Protein AF-A0A0D3IWW5-F1 (afdb_monomer_lite)

Radius of gyration: 33.42 Å; chains: 1; bounding box: 91×57×111 Å

Organism: Emiliania huxleyi (strain CCMP1516) (NCBI:txid280463)

Structure (mmCIF, N/CA/C/O backbone):
data_AF-A0A0D3IWW5-F1
#
_entry.id   AF-A0A0D3IWW5-F1
#
loop_
_atom_site.group_PDB
_atom_site.id
_atom_site.type_symbol
_atom_site.label_atom_id
_atom_site.label_alt_id
_atom_site.label_comp_id
_atom_site.label_asym_id
_atom_site.label_entity_id
_atom_site.label_seq_id
_atom_site.pdbx_PDB_ins_code
_atom_site.Cartn_x
_atom_site.Cartn_y
_atom_site.Cartn_z
_atom_site.occupancy
_atom_site.B_iso_or_equiv
_atom_site.auth_seq_id
_atom_site.auth_comp_id
_atom_site.auth_asym_id
_atom_site.auth_atom_id
_atom_site.pdbx_PDB_model_num
ATOM 1 N N . MET A 1 1 ? -60.823 -29.585 64.339 1.00 33.66 1 MET A N 1
ATOM 2 C CA . MET A 1 1 ? -60.089 -30.863 64.414 1.00 33.66 1 MET A CA 1
ATOM 3 C C . MET A 1 1 ? -59.900 -31.340 62.982 1.00 33.66 1 MET A C 1
ATOM 5 O O . MET A 1 1 ? -60.891 -31.432 62.277 1.00 33.66 1 MET A O 1
ATOM 9 N N . ILE A 1 2 ? -58.645 -31.592 62.604 1.00 35.59 2 ILE A N 1
ATOM 10 C CA . ILE A 1 2 ? -58.141 -32.169 61.342 1.00 35.59 2 ILE A CA 1
ATOM 11 C C . ILE A 1 2 ? -57.947 -31.208 60.147 1.00 35.59 2 ILE A C 1
ATOM 13 O O . ILE A 1 2 ? -58.831 -30.481 59.710 1.00 35.59 2 ILE A O 1
ATOM 17 N N . HIS A 1 3 ? -56.686 -31.239 59.722 1.00 32.78 3 HIS A N 1
ATOM 18 C CA . HIS A 1 3 ? -55.890 -30.463 58.779 1.00 32.78 3 HIS A CA 1
ATOM 19 C C . HIS A 1 3 ? -55.835 -31.144 57.385 1.00 32.78 3 HIS A C 1
ATOM 21 O O . HIS A 1 3 ? -55.994 -32.360 57.334 1.00 32.78 3 HIS A O 1
ATOM 27 N N . ILE A 1 4 ? -55.407 -30.377 56.357 1.00 34.16 4 ILE A N 1
ATOM 28 C CA . ILE A 1 4 ? -54.646 -30.808 55.142 1.00 34.16 4 ILE A CA 1
ATOM 29 C C . ILE A 1 4 ? -55.512 -31.512 54.055 1.00 34.16 4 ILE A C 1
ATOM 31 O O . ILE A 1 4 ? -56.375 -32.304 54.392 1.00 34.16 4 ILE A O 1
ATOM 35 N N . GLU A 1 5 ? -55.451 -31.263 52.736 1.00 28.97 5 GLU A N 1
ATOM 36 C CA . GLU A 1 5 ? -54.387 -30.851 51.802 1.00 28.97 5 GLU A CA 1
ATOM 37 C C . GLU A 1 5 ? -55.023 -30.259 50.521 1.00 28.97 5 GLU A C 1
ATOM 39 O O . GLU A 1 5 ? -56.011 -30.796 50.023 1.00 28.97 5 GLU A O 1
ATOM 44 N N . ALA A 1 6 ? -54.446 -29.200 49.946 1.00 34.31 6 ALA A N 1
ATOM 45 C CA . ALA A 1 6 ? -54.718 -28.787 48.568 1.00 34.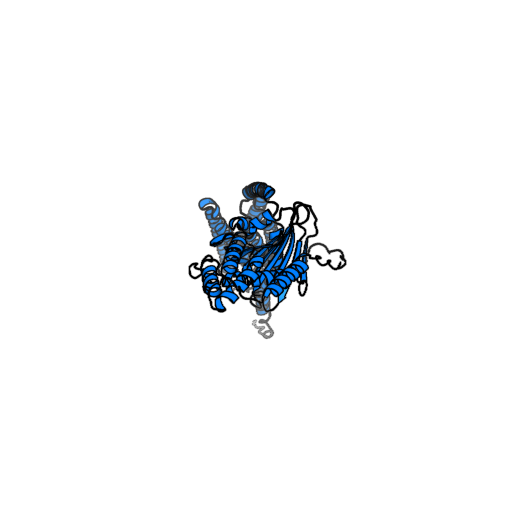31 6 ALA A CA 1
ATOM 46 C C . ALA A 1 6 ? -53.470 -29.090 47.733 1.00 34.31 6 ALA A C 1
ATOM 48 O O . ALA A 1 6 ? -52.504 -28.325 47.741 1.00 34.31 6 ALA A O 1
ATOM 49 N N . SER A 1 7 ? -53.478 -30.237 47.057 1.00 37.12 7 SER A N 1
ATOM 50 C CA . SER A 1 7 ? -52.439 -30.671 46.131 1.00 37.12 7 SER A CA 1
ATOM 51 C C . SER A 1 7 ? -52.949 -30.662 44.684 1.00 37.12 7 SER A C 1
ATOM 53 O O . SER A 1 7 ? -53.996 -31.204 44.346 1.00 37.12 7 SER A O 1
ATOM 55 N N . SER A 1 8 ? -52.130 -30.035 43.836 1.00 38.97 8 SER A N 1
ATOM 56 C CA . SER A 1 8 ? -51.833 -30.415 42.450 1.00 38.97 8 SER A CA 1
ATOM 57 C C . SER A 1 8 ? -52.959 -30.469 41.409 1.00 38.97 8 SER A C 1
ATOM 59 O O . SER A 1 8 ? -53.445 -31.551 41.109 1.00 38.97 8 SER A O 1
ATOM 61 N N . VAL A 1 9 ? -53.190 -29.356 40.698 1.00 37.31 9 VAL A N 1
ATOM 62 C CA . VAL A 1 9 ? -53.354 -29.361 39.227 1.00 37.31 9 VAL A CA 1
ATOM 63 C C . VAL A 1 9 ? -52.847 -28.027 38.664 1.00 37.31 9 VAL A C 1
ATOM 65 O O . VAL A 1 9 ? -53.630 -27.123 38.424 1.00 37.31 9 VAL A O 1
ATOM 68 N N . GLU A 1 10 ? -51.536 -27.877 38.473 1.00 34.09 10 GLU A N 1
ATOM 69 C CA . GLU A 1 10 ? -50.984 -26.908 37.507 1.00 34.09 10 GLU A CA 1
ATOM 70 C C . GLU A 1 10 ? -49.525 -27.270 37.189 1.00 34.09 10 GLU A C 1
ATOM 72 O O . GLU A 1 10 ? -48.556 -26.616 37.565 1.00 34.09 10 GLU A O 1
ATOM 77 N N . ALA A 1 11 ? -49.362 -28.401 36.507 1.00 41.16 11 ALA A N 1
ATOM 78 C CA . ALA A 1 11 ? -48.125 -28.758 35.839 1.00 41.16 11 ALA A CA 1
ATOM 79 C C . ALA A 1 11 ? -48.484 -29.309 34.462 1.00 41.16 11 ALA A C 1
ATOM 81 O O . ALA A 1 11 ? -49.081 -30.377 34.378 1.00 41.16 11 ALA A O 1
ATOM 82 N N . ALA A 1 12 ? -48.136 -28.548 33.418 1.00 40.75 12 ALA A N 1
ATOM 83 C CA . ALA A 1 12 ? -47.553 -29.031 32.158 1.00 40.75 12 ALA A CA 1
ATOM 84 C C . ALA A 1 12 ? -47.876 -28.121 30.959 1.00 40.75 12 ALA A C 1
ATOM 86 O O . ALA A 1 12 ? -48.369 -28.605 29.949 1.00 40.75 12 ALA A O 1
ATOM 87 N N . VAL A 1 13 ? -47.535 -26.825 31.000 1.00 39.12 13 VAL A N 1
ATOM 88 C CA . VAL A 1 13 ? -47.259 -26.084 29.754 1.00 39.12 13 VAL A CA 1
ATOM 89 C C . VAL A 1 13 ? -46.087 -25.111 29.952 1.00 39.12 13 VAL A C 1
ATOM 91 O O . VAL A 1 13 ? -46.199 -24.094 30.624 1.00 39.12 13 VAL A O 1
ATOM 94 N N . SER A 1 14 ? -44.968 -25.435 29.293 1.00 42.75 14 SER A N 1
ATOM 95 C CA . SER A 1 14 ? -43.956 -24.505 28.762 1.00 42.75 14 SER A CA 1
ATOM 96 C C . SER A 1 14 ? -43.063 -23.707 29.737 1.00 42.75 14 SER A C 1
ATOM 98 O O . SER A 1 14 ? -43.182 -22.489 29.864 1.00 42.75 14 SER A O 1
ATOM 100 N N . SER A 1 15 ? -42.033 -24.355 30.294 1.00 45.66 15 SER A N 1
ATOM 101 C CA . SER A 1 15 ? -40.884 -23.689 30.948 1.00 45.66 15 SER A CA 1
ATOM 102 C C . SER A 1 15 ? -39.558 -23.781 30.168 1.00 45.66 15 SER A C 1
ATOM 104 O O . SER A 1 15 ? -38.531 -23.303 30.646 1.00 45.66 15 SER A O 1
ATOM 106 N N . THR A 1 16 ? -39.550 -24.335 28.951 1.00 45.97 16 THR A N 1
ATOM 107 C CA . THR A 1 16 ? -38.326 -24.525 28.142 1.00 45.97 16 THR A CA 1
ATOM 108 C C . THR A 1 16 ? -38.075 -23.437 27.091 1.00 45.97 16 THR A C 1
ATOM 110 O O . THR A 1 16 ? -36.955 -23.308 26.602 1.00 45.97 16 THR A O 1
ATOM 113 N N . LEU A 1 17 ? -39.065 -22.595 26.784 1.00 40.97 17 LEU A N 1
ATOM 114 C CA . LEU A 1 17 ? -38.936 -21.508 25.804 1.00 40.97 17 LEU A CA 1
ATOM 115 C C . LEU A 1 17 ? -38.105 -20.275 26.246 1.00 40.97 17 LEU A C 1
ATOM 117 O O . LEU A 1 17 ? -37.421 -19.715 25.386 1.00 40.97 17 LEU A O 1
ATOM 121 N N . PRO A 1 18 ? -38.063 -19.833 27.525 1.00 49.12 18 PRO A N 1
ATOM 122 C CA . PRO A 1 18 ? -37.357 -18.591 27.861 1.00 49.12 18 PRO A CA 1
ATOM 123 C C . PRO A 1 18 ? -35.828 -18.742 27.903 1.00 49.12 18 PRO A C 1
ATOM 125 O O . PRO A 1 18 ? -35.117 -17.782 27.625 1.00 49.12 18 PRO A O 1
ATOM 128 N N . VAL A 1 19 ? -35.296 -19.936 28.186 1.00 47.03 19 VAL A N 1
ATOM 129 C CA . VAL A 1 19 ? -33.839 -20.147 28.301 1.00 47.03 19 VAL A CA 1
ATOM 130 C C . VAL A 1 19 ? -33.166 -20.140 26.927 1.00 47.03 19 VAL A C 1
ATOM 132 O O . VAL A 1 19 ? -32.135 -19.495 26.753 1.00 47.03 19 VAL A O 1
ATOM 135 N N . ALA A 1 20 ? -33.775 -20.778 25.922 1.00 42.56 20 ALA A N 1
ATOM 136 C CA . ALA A 1 20 ? -33.251 -20.772 24.556 1.00 42.56 20 ALA A CA 1
ATOM 137 C C . ALA A 1 20 ? -33.302 -19.369 23.924 1.00 42.56 20 ALA A C 1
ATOM 139 O O . ALA A 1 20 ? -32.350 -18.966 23.263 1.00 42.56 20 ALA A O 1
ATOM 140 N N . ALA A 1 21 ? -34.363 -18.594 24.180 1.00 43.84 21 ALA A N 1
ATOM 141 C CA . ALA A 1 21 ? -34.489 -17.221 23.687 1.00 43.84 21 ALA A CA 1
ATOM 142 C C . ALA A 1 21 ? -33.461 -16.264 24.320 1.00 43.84 21 ALA A C 1
ATOM 144 O O . ALA A 1 21 ? -32.921 -15.399 23.631 1.00 43.84 21 ALA A O 1
ATOM 145 N N . VAL A 1 22 ? -33.143 -16.443 25.608 1.00 46.94 22 VAL A N 1
ATOM 146 C CA . VAL A 1 22 ? -32.113 -15.654 26.302 1.00 46.94 22 VAL A CA 1
ATOM 147 C C . VAL A 1 22 ? -30.717 -16.011 25.797 1.00 46.94 22 VAL A C 1
ATOM 149 O O . VAL A 1 22 ? -29.969 -15.095 25.475 1.00 46.94 22 VAL A O 1
ATOM 152 N N . TRP A 1 23 ? -30.390 -17.299 25.631 1.00 45.03 23 TRP A N 1
ATOM 153 C CA . TRP A 1 23 ? -29.113 -17.734 25.042 1.00 45.03 23 TRP A CA 1
ATOM 154 C C . TRP A 1 23 ? -28.938 -17.262 23.598 1.00 45.03 23 TRP A C 1
ATOM 156 O O . TRP A 1 23 ? -27.849 -16.836 23.216 1.00 45.03 23 TRP A O 1
ATOM 166 N N . LEU A 1 24 ? -30.010 -17.282 22.803 1.00 41.91 24 LEU A N 1
ATOM 167 C CA . LEU A 1 24 ? -29.994 -16.753 21.445 1.00 41.91 24 LEU A CA 1
ATOM 168 C C . LEU A 1 24 ? -29.785 -15.228 21.455 1.00 41.91 24 LEU A C 1
ATOM 170 O O . LEU A 1 24 ? -29.012 -14.722 20.652 1.00 41.91 24 LEU A O 1
ATOM 174 N N . ALA A 1 25 ? -30.384 -14.493 22.397 1.00 41.44 25 ALA A N 1
ATOM 175 C CA . ALA A 1 25 ? -30.208 -13.046 22.525 1.00 41.44 25 ALA A CA 1
ATOM 176 C C . ALA A 1 25 ? -28.803 -12.638 23.014 1.00 41.44 25 ALA A C 1
ATOM 178 O O . ALA A 1 25 ? -28.244 -11.679 22.487 1.00 41.44 25 ALA A O 1
ATOM 179 N N . THR A 1 26 ? -28.188 -13.355 23.963 1.00 44.88 26 THR A N 1
ATOM 180 C CA . THR A 1 26 ? -26.808 -13.077 24.416 1.00 44.88 26 THR A CA 1
ATOM 181 C C . THR A 1 26 ? -25.742 -13.561 23.436 1.00 44.88 26 THR A C 1
ATOM 183 O O . THR A 1 26 ? -24.717 -12.895 23.305 1.00 44.88 26 THR A O 1
ATOM 186 N N . ALA A 1 27 ? -25.975 -14.655 22.704 1.00 42.31 27 ALA A N 1
ATOM 187 C CA . ALA A 1 27 ? -25.061 -15.123 21.659 1.00 42.31 27 ALA A CA 1
ATOM 188 C C . ALA A 1 27 ? -25.169 -14.299 20.363 1.00 42.31 27 ALA A C 1
ATOM 190 O O . ALA A 1 27 ? -24.163 -14.093 19.682 1.00 42.31 27 ALA A O 1
ATOM 191 N N . LEU A 1 28 ? -26.362 -13.787 20.031 1.00 36.75 28 LEU A N 1
ATOM 192 C CA . LEU A 1 28 ? -26.565 -12.913 18.874 1.00 36.75 28 LEU A CA 1
ATOM 193 C C . LEU A 1 28 ? -26.291 -11.440 19.176 1.00 36.75 28 LEU A C 1
ATOM 195 O O . LEU A 1 28 ? -26.042 -10.706 18.232 1.00 36.75 28 LEU A O 1
ATOM 199 N N . ALA A 1 29 ? -26.276 -10.975 20.430 1.00 41.12 29 ALA A N 1
ATOM 200 C CA . ALA A 1 29 ? -25.978 -9.572 20.742 1.00 41.12 29 ALA A CA 1
ATOM 201 C C . ALA A 1 29 ? -24.622 -9.084 20.176 1.00 41.12 29 ALA A C 1
ATOM 203 O O . ALA A 1 29 ? -24.607 -8.012 19.574 1.00 41.12 29 ALA A O 1
ATOM 204 N N . PRO A 1 30 ? -23.508 -9.845 20.241 1.00 41.09 30 PRO A N 1
ATOM 205 C CA . PRO A 1 30 ? -22.264 -9.483 19.559 1.00 41.09 30 PRO A CA 1
ATOM 206 C C . PRO A 1 30 ? -22.410 -9.432 18.033 1.00 41.09 30 PRO A C 1
ATOM 208 O O . PRO A 1 30 ? -21.853 -8.540 17.400 1.00 41.09 30 PRO A O 1
ATOM 211 N N . ALA A 1 31 ? -23.185 -10.347 17.439 1.00 40.72 31 ALA A N 1
ATOM 212 C CA . ALA A 1 31 ? -23.438 -10.391 15.998 1.00 40.72 31 ALA A CA 1
ATOM 213 C C . ALA A 1 31 ? -24.371 -9.259 15.532 1.00 40.72 31 ALA A C 1
ATOM 215 O O . ALA A 1 31 ? -24.145 -8.682 14.478 1.00 40.72 31 ALA A O 1
ATOM 216 N N . ILE A 1 32 ? -25.371 -8.883 16.330 1.00 43.28 32 ILE A N 1
ATOM 217 C CA . ILE A 1 32 ? -26.283 -7.758 16.093 1.00 43.28 32 ILE A CA 1
ATOM 218 C C . ILE A 1 32 ? -25.536 -6.439 16.279 1.00 43.28 32 ILE A C 1
ATOM 220 O O . ILE A 1 32 ? -25.699 -5.548 15.460 1.00 43.28 32 ILE A O 1
ATOM 224 N N . VAL A 1 33 ? -24.657 -6.318 17.277 1.00 44.56 33 VAL A N 1
ATOM 225 C CA . VAL A 1 33 ? -23.753 -5.164 17.416 1.00 44.56 33 VAL A CA 1
ATOM 226 C C . VAL A 1 33 ? -22.798 -5.091 16.223 1.00 44.56 33 VAL A C 1
ATOM 228 O O . VAL A 1 33 ? -22.621 -4.014 15.669 1.00 44.56 33 VAL A O 1
ATOM 231 N N . LEU A 1 34 ? -22.262 -6.217 15.741 1.00 41.12 34 LEU A N 1
ATOM 232 C CA . LEU A 1 34 ? -21.445 -6.264 14.526 1.00 41.12 34 LEU A CA 1
ATOM 233 C C . LEU A 1 34 ? -22.248 -5.855 13.274 1.00 41.12 34 LEU A C 1
ATOM 235 O O . LEU A 1 34 ? -21.768 -5.048 12.487 1.00 41.12 34 LEU A O 1
ATOM 239 N N . ILE A 1 35 ? -23.482 -6.344 13.110 1.00 44.03 35 ILE A N 1
ATOM 240 C CA . ILE A 1 35 ? -24.389 -6.021 11.991 1.00 44.03 35 ILE A CA 1
ATOM 241 C C . ILE A 1 35 ? -24.860 -4.563 12.056 1.00 44.03 35 ILE A C 1
ATOM 243 O O . ILE A 1 35 ? -24.947 -3.912 11.023 1.00 44.03 35 ILE A O 1
ATOM 247 N N . VAL A 1 36 ? -25.110 -4.012 13.245 1.00 43.47 36 VAL A N 1
ATOM 248 C CA . VAL A 1 36 ? -25.467 -2.600 13.451 1.00 43.47 36 VAL A CA 1
ATOM 249 C C . VAL A 1 36 ? -24.247 -1.701 13.225 1.00 43.47 36 VAL A C 1
ATOM 251 O O . VAL A 1 36 ? -24.366 -0.678 12.561 1.00 43.47 36 VAL A O 1
ATOM 254 N N . CYS A 1 37 ? -23.048 -2.094 13.659 1.00 42.41 37 CYS A N 1
ATOM 255 C CA . CYS A 1 37 ? -21.809 -1.367 13.363 1.00 42.41 37 CYS A CA 1
ATOM 256 C C . CYS A 1 37 ? -21.424 -1.422 11.872 1.00 42.41 37 CYS A C 1
ATOM 258 O O . CYS A 1 37 ? -20.918 -0.435 11.340 1.00 42.41 37 CYS A O 1
ATOM 260 N N . LEU A 1 38 ? -21.691 -2.534 11.179 1.00 41.75 38 LEU A N 1
ATOM 261 C CA . LEU A 1 38 ? -21.479 -2.675 9.732 1.00 41.75 38 LEU A CA 1
ATOM 262 C C . LEU A 1 38 ? -22.604 -2.020 8.907 1.00 41.75 38 LEU A C 1
ATOM 264 O O . LEU A 1 38 ? -22.345 -1.496 7.827 1.00 41.75 38 LEU A O 1
ATOM 268 N N . GLY A 1 39 ? -23.833 -1.992 9.426 1.00 36.19 39 GLY A N 1
ATOM 269 C CA . GLY A 1 39 ? -25.020 -1.408 8.795 1.00 36.19 39 GLY A CA 1
ATOM 270 C C . GLY A 1 39 ? -25.190 0.099 9.015 1.00 36.19 39 GLY A C 1
ATOM 271 O O . GLY A 1 39 ? -25.860 0.747 8.217 1.00 36.19 39 GLY A O 1
ATOM 272 N N . LEU A 1 40 ? -24.556 0.682 10.041 1.00 37.28 40 LEU A N 1
ATOM 273 C CA . LEU A 1 40 ? -24.495 2.136 10.272 1.00 37.28 40 LEU A CA 1
ATOM 274 C C . LEU A 1 40 ? -23.284 2.809 9.601 1.00 37.28 40 LEU A C 1
ATOM 276 O O . LEU A 1 40 ? -23.240 4.036 9.506 1.00 37.28 40 LEU A O 1
ATOM 280 N N . ALA A 1 41 ? -22.333 2.037 9.068 1.00 35.47 41 ALA A N 1
ATOM 281 C CA . ALA A 1 41 ? -21.216 2.554 8.275 1.00 35.47 41 ALA A CA 1
ATOM 282 C C . ALA A 1 41 ? -21.621 3.381 7.023 1.00 35.47 41 ALA A C 1
ATOM 284 O O . ALA A 1 41 ? -20.869 4.291 6.672 1.00 35.47 41 ALA A O 1
ATOM 285 N N . PRO A 1 42 ? -22.784 3.172 6.364 1.00 36.59 42 PRO A N 1
ATOM 286 C CA . PRO A 1 42 ? -23.244 4.046 5.283 1.00 36.59 42 PRO A CA 1
ATOM 287 C C . PRO A 1 42 ? -23.975 5.310 5.774 1.00 36.59 42 PRO A C 1
ATOM 289 O O . PRO A 1 42 ? -24.183 6.225 4.981 1.00 36.59 42 PRO A O 1
ATOM 292 N N . ALA A 1 43 ? -24.377 5.389 7.051 1.00 35.72 43 ALA A N 1
ATOM 293 C CA . ALA A 1 43 ? -25.215 6.479 7.570 1.00 35.72 43 ALA A CA 1
ATOM 294 C C . ALA A 1 43 ? -24.431 7.760 7.922 1.00 35.72 43 ALA A C 1
ATOM 296 O O . ALA A 1 43 ? -25.030 8.818 8.093 1.00 35.72 43 ALA A O 1
ATOM 297 N N . PHE A 1 44 ? -23.096 7.686 7.957 1.00 37.66 44 PHE A N 1
ATOM 298 C CA . PHE A 1 44 ? -22.190 8.826 8.154 1.00 37.66 44 PHE A CA 1
ATOM 299 C C . PHE A 1 44 ? -21.329 9.102 6.911 1.00 37.66 44 PHE A C 1
ATOM 301 O O . PHE A 1 44 ? -20.145 9.425 7.008 1.00 37.66 44 PHE A O 1
ATOM 308 N N . GLY A 1 45 ? -21.917 8.943 5.722 1.00 32.78 45 GLY A N 1
ATOM 309 C CA . GLY A 1 45 ? -21.312 9.437 4.487 1.00 32.78 45 GLY A CA 1
ATOM 310 C C . GLY A 1 45 ? -21.173 10.971 4.497 1.00 32.78 45 GLY A C 1
ATOM 311 O O . GLY A 1 45 ? -21.953 11.650 5.168 1.00 32.78 45 GLY A O 1
ATOM 312 N N . PRO A 1 46 ? -20.197 11.537 3.760 1.00 31.23 46 PRO A N 1
ATOM 313 C CA . PRO A 1 46 ? -20.053 12.987 3.608 1.00 31.23 46 PRO A CA 1
ATOM 314 C C . PRO A 1 46 ? -21.340 13.606 3.025 1.00 31.23 46 PRO A C 1
ATOM 316 O O . PRO A 1 46 ? -22.133 12.889 2.402 1.00 31.23 46 PRO A O 1
ATOM 319 N N . PRO A 1 47 ? -21.575 14.920 3.212 1.00 31.98 47 PRO A N 1
ATOM 320 C CA . PRO A 1 47 ? -22.813 15.567 2.789 1.00 31.98 47 PRO A CA 1
ATOM 321 C C . PRO A 1 47 ? -23.101 15.319 1.303 1.00 31.98 47 PRO A C 1
ATOM 323 O O . PRO A 1 47 ? -22.189 15.245 0.476 1.00 31.98 47 PRO A O 1
ATOM 326 N N . ARG A 1 48 ? -24.396 15.165 0.986 1.00 33.59 48 ARG A N 1
ATOM 327 C CA . ARG A 1 48 ? -24.948 14.940 -0.360 1.00 33.59 48 ARG A CA 1
ATOM 328 C C . ARG A 1 48 ? -24.193 15.752 -1.419 1.00 33.59 48 ARG A C 1
ATOM 330 O O . ARG A 1 48 ? -24.280 16.977 -1.438 1.00 33.59 48 ARG A O 1
ATOM 337 N N . ARG A 1 49 ? -23.524 15.048 -2.340 1.00 36.12 49 ARG A N 1
ATOM 338 C CA . ARG A 1 49 ? -23.019 15.624 -3.592 1.00 36.12 49 ARG A CA 1
ATOM 339 C C . ARG A 1 49 ? -24.174 16.262 -4.362 1.00 36.12 49 ARG A C 1
ATOM 341 O O . ARG A 1 49 ? -25.211 15.628 -4.574 1.00 36.12 49 ARG A O 1
ATOM 348 N N . SER A 1 50 ? -23.957 17.497 -4.805 1.00 32.94 50 SER A N 1
ATOM 349 C CA . SER A 1 50 ? -24.708 18.080 -5.908 1.00 32.94 50 SER A CA 1
ATOM 350 C C . SER A 1 50 ? -24.603 17.148 -7.118 1.00 32.94 50 SER A C 1
ATOM 352 O O . SER A 1 50 ? -23.592 16.472 -7.324 1.00 32.94 50 SER A O 1
ATOM 354 N N . ARG A 1 51 ? -25.679 17.064 -7.905 1.00 31.97 51 ARG A N 1
ATOM 355 C CA . ARG A 1 51 ? -25.660 16.400 -9.210 1.00 31.97 51 ARG A CA 1
ATOM 356 C C . ARG A 1 51 ? -24.639 17.129 -10.088 1.00 31.97 51 ARG A C 1
ATOM 358 O O . ARG A 1 51 ? -24.987 18.132 -10.703 1.00 31.97 51 ARG A O 1
ATOM 365 N N . SER A 1 52 ? -23.400 16.647 -10.141 1.00 34.47 52 SER A N 1
ATOM 366 C CA . SER A 1 52 ? -22.514 16.984 -11.246 1.00 34.47 52 SER A CA 1
ATOM 367 C C . SER A 1 52 ? -23.003 16.207 -12.461 1.00 34.47 52 SER A C 1
ATOM 369 O O . SER A 1 52 ? -23.214 14.991 -12.418 1.00 34.47 52 SER A O 1
ATOM 371 N N . SER A 1 53 ? -23.276 16.939 -13.536 1.00 30.39 53 SER A N 1
ATOM 372 C CA . SER A 1 53 ? -23.463 16.350 -14.849 1.00 30.39 53 SER A CA 1
ATOM 373 C C . SER A 1 53 ? -22.244 15.483 -15.151 1.00 30.39 53 SER A C 1
ATOM 375 O O . SER A 1 53 ? -21.103 15.866 -14.881 1.00 30.39 53 SER A O 1
ATOM 377 N N . VAL A 1 54 ? -22.483 14.289 -15.689 1.00 35.38 54 VAL A N 1
ATOM 378 C CA . VAL A 1 54 ? -21.433 13.468 -16.289 1.00 35.38 54 VAL A CA 1
ATOM 379 C C . VAL A 1 54 ? -20.959 14.225 -17.528 1.00 35.38 54 VAL A C 1
ATOM 381 O O . VAL A 1 54 ? -21.433 14.005 -18.638 1.00 35.38 54 VAL A O 1
ATOM 384 N N . ALA A 1 55 ? -20.072 15.195 -17.326 1.00 34.75 55 ALA A N 1
ATOM 385 C CA . ALA A 1 55 ? -19.268 15.741 -18.393 1.00 34.75 55 ALA A CA 1
ATOM 386 C C . ALA A 1 55 ? -18.353 14.600 -18.832 1.00 34.75 55 ALA A C 1
ATOM 388 O O . ALA A 1 55 ? -17.498 14.151 -18.068 1.00 34.75 55 ALA A O 1
ATOM 389 N N . SER A 1 56 ? -18.599 14.088 -20.038 1.00 38.28 56 SER A N 1
ATOM 390 C CA . SER A 1 56 ? -17.703 13.179 -20.744 1.00 38.28 56 SER A CA 1
ATOM 391 C C . SER A 1 56 ? -16.289 13.743 -20.644 1.00 38.28 56 SER A C 1
ATOM 393 O O . SER A 1 56 ? -15.982 14.753 -21.278 1.00 38.28 56 SER A O 1
ATOM 395 N N . ALA A 1 57 ? -15.453 13.146 -19.792 1.00 38.88 57 ALA A N 1
ATOM 396 C CA . ALA A 1 57 ? -14.057 13.524 -19.671 1.00 38.88 57 ALA A CA 1
ATOM 397 C C . ALA A 1 57 ? -13.443 13.369 -21.064 1.00 38.88 57 ALA A C 1
ATOM 399 O O . ALA A 1 57 ? -13.353 12.254 -21.579 1.00 38.88 57 ALA A O 1
ATOM 400 N N . LYS A 1 58 ? -13.119 14.497 -21.711 1.00 39.59 58 LYS A N 1
ATOM 401 C CA . LYS A 1 58 ? -12.448 14.488 -23.009 1.00 39.59 58 LYS A CA 1
ATOM 402 C C . LYS A 1 58 ? -11.189 13.639 -22.874 1.00 39.59 58 LYS A C 1
ATOM 404 O O . LYS A 1 58 ? -10.406 13.837 -21.942 1.00 39.59 58 LYS A O 1
ATOM 409 N N . GLN A 1 59 ? -11.057 12.677 -23.783 1.00 45.50 59 GLN A N 1
ATOM 410 C CA . GLN A 1 59 ? -9.849 11.889 -23.968 1.00 45.50 59 GLN A CA 1
ATOM 411 C C . GLN A 1 59 ? -8.638 12.832 -23.994 1.00 45.50 59 GLN A C 1
ATOM 413 O O . GLN A 1 59 ? -8.730 13.910 -24.585 1.00 45.50 59 GLN A O 1
ATOM 418 N N . PRO A 1 60 ? -7.511 12.468 -23.368 1.00 40.81 60 PRO A N 1
ATOM 419 C CA . PRO A 1 60 ? -6.264 13.131 -23.694 1.00 40.81 60 PRO A CA 1
ATOM 420 C C . PRO A 1 60 ? -5.977 12.853 -25.174 1.00 40.81 60 PRO A C 1
ATOM 422 O O . PRO A 1 60 ? -5.746 11.703 -25.546 1.00 40.81 60 PRO A O 1
ATOM 425 N N . ASP A 1 61 ? -6.032 13.894 -26.006 1.00 44.53 61 ASP A N 1
ATOM 426 C CA . ASP A 1 61 ? -5.485 13.883 -27.362 1.00 44.53 61 ASP A CA 1
ATOM 427 C C . ASP A 1 61 ? -3.992 13.557 -27.235 1.00 44.53 61 ASP A C 1
ATOM 429 O O . ASP A 1 61 ? -3.198 14.431 -26.891 1.00 44.53 61 ASP A O 1
ATOM 433 N N . SER A 1 62 ? -3.593 12.291 -27.387 1.00 51.00 62 SER A N 1
ATOM 434 C CA . SER A 1 62 ? -2.192 11.917 -27.197 1.00 51.00 62 SER A CA 1
ATOM 435 C C . SER A 1 62 ? -1.487 11.863 -28.550 1.00 51.00 62 SER A C 1
ATOM 437 O O . SER A 1 62 ? -1.641 10.937 -29.345 1.00 51.00 62 SER A O 1
ATOM 439 N N . GLU A 1 63 ? -0.671 12.883 -28.815 1.00 57.66 63 GLU A N 1
ATOM 440 C CA . GLU A 1 63 ? 0.391 12.814 -29.825 1.00 57.66 63 GLU A CA 1
ATOM 441 C C . GLU A 1 63 ? 1.274 11.570 -29.619 1.00 57.66 63 GLU A C 1
ATOM 443 O O . GLU A 1 63 ? 1.778 11.002 -30.583 1.00 57.66 63 GLU A O 1
ATOM 448 N N . VAL A 1 64 ? 1.363 11.076 -28.379 1.00 53.69 64 VAL A N 1
ATOM 449 C CA . VAL A 1 64 ? 2.043 9.834 -27.992 1.00 53.69 64 VAL A CA 1
ATOM 450 C C . VAL A 1 64 ? 1.532 8.616 -28.769 1.00 53.69 64 VAL A C 1
ATOM 452 O O . VAL A 1 64 ? 2.349 7.833 -29.239 1.00 53.69 64 VAL A O 1
ATOM 455 N N . LEU A 1 65 ? 0.217 8.457 -28.973 1.00 55.97 65 LEU A N 1
ATOM 456 C CA . LEU A 1 65 ? -0.339 7.334 -29.749 1.00 55.97 65 LEU A CA 1
ATOM 457 C C . LEU A 1 65 ? 0.121 7.379 -31.210 1.00 55.97 65 LEU A C 1
ATOM 459 O O . LEU A 1 65 ? 0.579 6.371 -31.739 1.00 55.97 65 LEU A O 1
ATOM 463 N N . LYS A 1 66 ? 0.084 8.564 -31.831 1.00 61.19 66 LYS A N 1
ATOM 464 C CA . LYS A 1 66 ? 0.546 8.764 -33.215 1.00 61.19 66 LYS A CA 1
ATOM 465 C C . LYS A 1 66 ? 2.046 8.510 -33.359 1.00 61.19 66 LYS A C 1
ATOM 467 O O . LYS A 1 66 ? 2.493 8.019 -34.391 1.00 61.19 66 LYS A O 1
ATOM 472 N N . VAL A 1 67 ? 2.827 8.838 -32.332 1.00 56.12 67 VAL A N 1
ATOM 473 C CA . VAL A 1 67 ? 4.275 8.607 -32.302 1.00 56.12 67 VAL A CA 1
ATOM 474 C C . VAL A 1 67 ? 4.603 7.133 -32.076 1.00 56.12 67 VAL A C 1
ATOM 476 O O . VAL A 1 67 ? 5.459 6.618 -32.787 1.00 56.12 67 VAL A O 1
ATOM 479 N N . VAL A 1 68 ? 3.904 6.431 -31.176 1.00 55.53 68 VAL A N 1
ATOM 480 C CA . VAL A 1 68 ? 4.059 4.976 -30.999 1.00 55.53 68 VAL A CA 1
ATOM 481 C C . VAL A 1 68 ? 3.704 4.256 -32.293 1.00 55.53 68 VAL A C 1
ATOM 483 O O . VAL A 1 68 ? 4.503 3.453 -32.760 1.00 55.53 68 VAL A O 1
ATOM 486 N N . GLU A 1 69 ? 2.574 4.599 -32.917 1.00 61.28 69 GLU A N 1
ATOM 487 C CA . GLU A 1 69 ? 2.159 4.047 -34.210 1.00 61.28 69 GLU A CA 1
ATOM 488 C C . GLU A 1 69 ? 3.198 4.328 -35.306 1.00 61.28 69 GLU A C 1
ATOM 490 O O . GLU A 1 69 ? 3.584 3.404 -36.022 1.00 61.28 69 GLU A O 1
ATOM 495 N N . SER A 1 70 ? 3.731 5.553 -35.380 1.00 58.16 70 SER A N 1
ATOM 496 C CA . SER A 1 70 ? 4.796 5.950 -36.315 1.00 58.16 70 SER A CA 1
ATOM 497 C C . SER A 1 70 ? 6.123 5.221 -36.063 1.00 58.16 70 SER A C 1
ATOM 499 O O . SER A 1 70 ? 6.753 4.752 -37.008 1.00 58.16 70 SER A O 1
ATOM 501 N N . ALA A 1 71 ? 6.532 5.043 -34.804 1.00 53.31 71 ALA A N 1
ATOM 502 C CA . ALA A 1 71 ? 7.735 4.305 -34.426 1.00 53.31 71 ALA A CA 1
ATOM 503 C C . ALA A 1 71 ? 7.588 2.806 -34.719 1.00 53.31 71 ALA A C 1
ATOM 505 O O . ALA A 1 71 ? 8.506 2.198 -35.267 1.00 53.31 71 ALA A O 1
ATOM 506 N N . THR A 1 72 ? 6.419 2.210 -34.453 1.00 55.81 72 THR A N 1
ATOM 507 C CA . THR A 1 72 ? 6.129 0.828 -34.865 1.00 55.81 72 THR A CA 1
ATOM 508 C C . THR A 1 72 ? 6.030 0.673 -36.377 1.00 55.81 72 THR A C 1
ATOM 510 O O . THR A 1 72 ? 6.486 -0.341 -36.897 1.00 55.81 72 THR A O 1
ATOM 513 N N . ALA A 1 73 ? 5.496 1.659 -37.101 1.00 55.19 73 ALA A N 1
ATOM 514 C CA . ALA A 1 73 ? 5.448 1.644 -38.559 1.00 55.19 73 ALA A CA 1
ATOM 515 C C . ALA A 1 73 ? 6.855 1.781 -39.162 1.00 55.19 73 ALA A C 1
ATOM 517 O O . ALA A 1 73 ? 7.206 1.031 -40.067 1.00 55.19 73 ALA A O 1
ATOM 518 N N . ALA A 1 74 ? 7.702 2.657 -38.618 1.00 51.47 74 ALA A N 1
ATOM 519 C CA . ALA A 1 74 ? 9.102 2.790 -39.015 1.00 51.47 74 ALA A CA 1
ATOM 520 C C . ALA A 1 74 ? 9.924 1.532 -38.676 1.00 51.47 74 ALA A C 1
ATOM 522 O O . ALA A 1 74 ? 10.731 1.086 -39.493 1.00 51.47 74 ALA A O 1
ATOM 523 N N . ALA A 1 75 ? 9.676 0.908 -37.518 1.00 50.28 75 ALA A N 1
ATOM 524 C CA . ALA A 1 75 ? 10.280 -0.368 -37.140 1.00 50.28 75 ALA A CA 1
ATOM 525 C C . ALA A 1 75 ? 9.829 -1.515 -38.065 1.00 50.28 75 ALA A C 1
ATOM 527 O O . ALA A 1 75 ? 10.663 -2.304 -38.502 1.00 50.28 75 ALA A O 1
ATOM 528 N N . ALA A 1 76 ? 8.548 -1.562 -38.445 1.00 53.78 76 ALA A N 1
ATOM 529 C CA . ALA A 1 76 ? 7.998 -2.548 -39.381 1.00 53.78 76 ALA A CA 1
ATOM 530 C C . ALA A 1 76 ? 8.459 -2.340 -40.838 1.00 53.78 76 ALA A C 1
ATOM 532 O O . ALA A 1 76 ? 8.525 -3.287 -41.621 1.00 53.78 76 ALA A O 1
ATOM 533 N N . VAL A 1 77 ? 8.822 -1.115 -41.224 1.00 50.75 77 VAL A N 1
ATOM 534 C CA . VAL A 1 77 ? 9.418 -0.836 -42.542 1.00 50.75 77 VAL A CA 1
ATOM 535 C C . VAL A 1 77 ? 10.908 -1.226 -42.576 1.00 50.75 77 VAL A C 1
ATOM 537 O O . VAL A 1 77 ? 11.434 -1.546 -43.640 1.00 50.75 77 VAL A O 1
ATOM 540 N N . ALA A 1 78 ? 11.582 -1.305 -41.421 1.00 50.47 78 ALA A N 1
ATOM 541 C CA . ALA A 1 78 ? 12.986 -1.715 -41.308 1.00 50.47 78 ALA A CA 1
ATOM 542 C C . ALA A 1 78 ? 13.209 -3.230 -41.082 1.00 50.47 78 ALA A C 1
ATOM 544 O O . ALA A 1 78 ? 14.357 -3.682 -41.084 1.00 50.47 78 ALA A O 1
ATOM 545 N N . THR A 1 79 ? 12.154 -4.038 -40.922 1.00 55.53 79 THR A N 1
ATOM 546 C CA . THR A 1 79 ? 12.272 -5.454 -40.511 1.00 55.53 79 THR A CA 1
ATOM 547 C C . THR A 1 79 ? 12.791 -6.461 -41.547 1.00 55.53 79 THR A C 1
ATOM 549 O O . THR A 1 79 ? 12.943 -7.625 -41.196 1.00 55.53 79 THR A O 1
ATOM 552 N N . ALA A 1 80 ? 13.084 -6.121 -42.804 1.00 62.09 80 ALA A N 1
ATOM 553 C CA . ALA A 1 80 ? 13.110 -7.183 -43.826 1.00 62.09 80 ALA A CA 1
ATOM 554 C C . ALA A 1 80 ? 14.480 -7.716 -44.295 1.00 62.09 80 ALA A C 1
ATOM 556 O O . ALA A 1 80 ? 14.517 -8.816 -44.839 1.00 62.09 80 ALA A O 1
ATOM 557 N N . ALA A 1 81 ? 15.603 -7.010 -44.124 1.00 82.75 81 ALA A N 1
ATOM 558 C CA . ALA A 1 81 ? 16.853 -7.421 -44.782 1.00 82.75 81 ALA A CA 1
ATOM 559 C C . ALA A 1 81 ? 18.034 -7.626 -43.812 1.00 82.75 81 ALA A C 1
ATOM 561 O O . ALA A 1 81 ? 18.460 -6.664 -43.156 1.00 82.75 81 ALA A O 1
ATOM 562 N N . PRO A 1 82 ? 18.627 -8.840 -43.768 1.00 88.88 82 PRO A N 1
ATOM 563 C CA . PRO A 1 82 ? 19.944 -9.064 -43.178 1.00 88.88 82 PRO A CA 1
ATOM 564 C C . PRO A 1 82 ? 20.981 -8.057 -43.693 1.00 88.88 82 PRO A C 1
ATOM 566 O O . PRO A 1 82 ? 20.892 -7.578 -44.827 1.00 88.88 82 PRO A O 1
ATOM 569 N N . PHE A 1 83 ? 21.979 -7.730 -42.873 1.00 92.12 83 PHE A N 1
ATOM 570 C CA . PHE A 1 83 ? 23.104 -6.915 -43.330 1.00 92.12 83 PHE A CA 1
ATOM 571 C C . PHE A 1 83 ? 23.874 -7.643 -44.429 1.00 92.12 83 PHE A C 1
ATOM 573 O O . PHE A 1 83 ? 24.210 -8.820 -44.295 1.00 92.12 83 PHE A O 1
ATOM 580 N N . GLN A 1 84 ? 24.201 -6.921 -45.499 1.00 92.50 84 GLN A N 1
ATOM 581 C CA . GLN A 1 84 ? 24.989 -7.477 -46.600 1.00 92.50 84 GLN A CA 1
ATOM 582 C C . GLN A 1 84 ? 26.493 -7.356 -46.333 1.00 92.50 84 GLN A C 1
ATOM 584 O O . GLN A 1 84 ? 27.282 -8.155 -46.837 1.00 92.50 84 GLN A O 1
ATOM 589 N N . ARG A 1 85 ? 26.908 -6.376 -45.516 1.00 93.69 85 ARG A N 1
ATOM 590 C CA . ARG A 1 85 ? 28.318 -6.089 -45.220 1.00 93.69 85 ARG A CA 1
ATOM 591 C C . ARG A 1 85 ? 28.602 -6.145 -43.724 1.00 93.69 85 ARG A C 1
ATOM 593 O O . ARG A 1 85 ? 27.822 -5.671 -42.907 1.00 93.69 85 ARG A O 1
ATOM 600 N N . ALA A 1 86 ? 29.770 -6.675 -43.363 1.00 91.94 86 ALA A N 1
ATOM 601 C CA . ALA A 1 86 ? 30.207 -6.751 -41.967 1.00 91.94 86 ALA A CA 1
ATOM 602 C C . ALA A 1 86 ? 30.468 -5.367 -41.334 1.00 91.94 86 ALA A C 1
ATOM 604 O O . ALA A 1 86 ? 30.333 -5.222 -40.124 1.00 91.94 86 ALA A O 1
ATOM 605 N N . SER A 1 87 ? 30.801 -4.345 -42.132 1.00 92.25 87 SER A N 1
ATOM 606 C CA . SER A 1 87 ? 30.964 -2.966 -41.647 1.00 92.25 87 SER A CA 1
ATOM 607 C C . SER A 1 87 ? 29.647 -2.373 -41.133 1.00 92.25 87 SER A C 1
ATOM 609 O O . SER A 1 87 ? 29.632 -1.754 -40.076 1.00 92.25 87 SER A O 1
ATOM 611 N N . GLU A 1 88 ? 28.530 -2.649 -41.815 1.00 93.25 88 GLU A N 1
ATOM 612 C CA . GLU A 1 88 ? 27.190 -2.199 -41.402 1.00 93.25 88 GLU A CA 1
ATOM 613 C C . GLU A 1 88 ? 26.774 -2.827 -40.066 1.00 93.25 88 GLU A C 1
ATOM 615 O O . GLU A 1 88 ? 26.138 -2.179 -39.232 1.00 93.25 88 GLU A O 1
ATOM 620 N N . VAL A 1 89 ? 27.179 -4.082 -39.838 1.00 94.62 89 VAL A N 1
ATOM 621 C CA . VAL A 1 89 ? 26.975 -4.778 -38.563 1.00 94.62 89 VAL A CA 1
ATOM 622 C C . VAL A 1 89 ? 27.736 -4.077 -37.440 1.00 94.62 89 VAL A C 1
ATOM 624 O O . VAL A 1 89 ? 27.165 -3.855 -36.378 1.00 94.62 89 VAL A O 1
ATOM 627 N N . ALA A 1 90 ? 29.002 -3.711 -37.665 1.00 92.25 90 ALA A N 1
ATOM 628 C CA . ALA A 1 90 ? 29.824 -3.042 -36.657 1.00 92.25 90 ALA A CA 1
ATOM 629 C C . ALA A 1 90 ? 29.283 -1.647 -36.300 1.00 92.25 90 ALA A C 1
ATOM 631 O O . ALA A 1 90 ? 29.171 -1.312 -35.123 1.00 92.25 90 ALA A O 1
ATOM 632 N N . GLU A 1 91 ? 28.886 -0.855 -37.299 1.00 92.88 91 GLU A N 1
ATOM 633 C CA . GLU A 1 91 ? 28.258 0.455 -37.085 1.00 92.88 91 GLU A CA 1
ATOM 634 C C . GLU A 1 91 ? 26.941 0.333 -36.310 1.00 92.88 91 GLU A C 1
ATOM 636 O O . GLU A 1 91 ? 26.709 1.072 -35.350 1.00 92.88 91 GLU A O 1
ATOM 641 N N . THR A 1 92 ? 26.105 -0.642 -36.683 1.00 93.56 92 THR A N 1
ATOM 642 C CA . THR A 1 92 ? 24.835 -0.912 -35.999 1.00 93.56 92 THR A CA 1
ATOM 643 C C . THR A 1 92 ? 25.061 -1.376 -34.566 1.00 93.56 92 THR A C 1
ATOM 645 O O . THR A 1 92 ? 24.375 -0.903 -33.667 1.00 93.56 92 THR A O 1
ATOM 648 N N . ALA A 1 93 ? 26.025 -2.267 -34.327 1.00 93.19 93 ALA A N 1
ATOM 649 C CA . ALA A 1 93 ? 26.357 -2.744 -32.988 1.00 93.19 93 ALA A CA 1
ATOM 650 C C . ALA A 1 93 ? 26.771 -1.585 -32.068 1.00 93.19 93 ALA A C 1
ATOM 652 O O . ALA A 1 93 ? 26.230 -1.446 -30.973 1.00 93.19 93 ALA A O 1
ATOM 653 N N . SER A 1 94 ? 27.641 -0.694 -32.551 1.00 91.94 94 SER A N 1
ATOM 654 C CA . SER A 1 94 ? 28.041 0.517 -31.823 1.00 91.94 94 SER A CA 1
ATOM 655 C C . SER A 1 94 ? 26.880 1.496 -31.609 1.00 91.94 94 SER A C 1
ATOM 657 O O . SER A 1 94 ? 26.839 2.209 -30.608 1.00 91.94 94 SER A O 1
ATOM 659 N N . ALA A 1 95 ? 25.929 1.579 -32.545 1.00 92.62 95 ALA A N 1
ATOM 660 C CA . ALA A 1 95 ? 24.720 2.384 -32.372 1.00 92.62 95 ALA A CA 1
ATOM 661 C C . ALA A 1 95 ? 23.788 1.788 -31.307 1.00 92.62 95 ALA A C 1
ATOM 663 O O . ALA A 1 95 ? 23.325 2.519 -30.437 1.00 92.62 95 ALA A O 1
ATOM 664 N N . VAL A 1 96 ? 23.563 0.471 -31.337 1.00 91.12 96 VAL A N 1
ATOM 665 C CA . VAL A 1 96 ? 22.782 -0.252 -30.324 1.00 91.12 96 VAL A CA 1
ATOM 666 C C . VAL A 1 96 ? 23.395 -0.056 -28.947 1.00 91.12 96 VAL A C 1
ATOM 668 O O . VAL A 1 96 ? 22.675 0.308 -28.027 1.00 91.12 96 VAL A O 1
ATOM 671 N N . GLN A 1 97 ? 24.710 -0.226 -28.805 1.00 90.00 97 GLN A N 1
ATOM 672 C CA . GLN A 1 97 ? 25.375 -0.053 -27.518 1.00 90.00 97 GLN A CA 1
ATOM 673 C C . GLN A 1 97 ? 25.151 1.354 -26.944 1.00 90.00 97 GLN A C 1
ATOM 675 O O . GLN A 1 97 ? 24.714 1.469 -25.804 1.00 90.00 97 GLN A O 1
ATOM 680 N N . ARG A 1 98 ? 25.339 2.408 -27.750 1.00 89.44 98 ARG A N 1
ATOM 681 C CA . ARG A 1 98 ? 25.062 3.793 -27.327 1.00 89.44 98 ARG A CA 1
ATOM 682 C C . ARG A 1 98 ? 23.601 4.008 -26.931 1.00 89.44 98 ARG A C 1
ATOM 684 O O . ARG A 1 98 ? 23.325 4.621 -25.911 1.00 89.44 98 ARG A O 1
ATOM 691 N N . LEU A 1 99 ? 22.656 3.475 -27.708 1.00 87.69 99 LEU A N 1
ATOM 692 C CA . LEU A 1 99 ? 21.229 3.592 -27.392 1.00 87.69 99 LEU A CA 1
ATOM 693 C C . LEU A 1 99 ? 20.865 2.888 -26.079 1.00 87.69 99 LEU A C 1
ATOM 695 O O . LEU A 1 99 ? 20.028 3.395 -25.341 1.00 87.69 99 LEU A O 1
ATOM 699 N N . LEU A 1 100 ? 21.477 1.739 -25.786 1.00 84.81 100 LEU A N 1
ATOM 700 C CA . LEU A 1 100 ? 21.279 1.034 -24.519 1.00 84.81 100 LEU A CA 1
ATOM 701 C C . LEU A 1 100 ? 21.934 1.777 -23.347 1.00 84.81 100 LEU A C 1
ATOM 703 O O . LEU A 1 100 ? 21.352 1.826 -22.270 1.00 84.81 100 LEU A O 1
ATOM 707 N N . GLU A 1 101 ? 23.103 2.388 -23.557 1.00 83.38 101 GLU A N 1
ATOM 708 C CA . GLU A 1 101 ? 23.764 3.251 -22.565 1.00 83.38 101 GLU A CA 1
ATOM 709 C C . GLU A 1 101 ? 22.928 4.498 -22.219 1.00 83.38 101 GLU A C 1
ATOM 711 O O . GLU A 1 101 ? 22.977 4.965 -21.078 1.00 83.38 101 GLU A O 1
ATOM 716 N N . ASP A 1 102 ? 22.125 4.978 -23.175 1.00 80.62 102 ASP A N 1
ATOM 717 C CA . ASP A 1 102 ? 21.191 6.104 -23.040 1.00 80.62 102 ASP A CA 1
ATOM 718 C C . ASP A 1 102 ? 19.758 5.685 -22.624 1.00 80.62 102 ASP A C 1
ATOM 720 O O . ASP A 1 102 ? 18.841 6.509 -22.656 1.00 80.62 102 ASP A O 1
ATOM 724 N N . ASP A 1 103 ? 19.525 4.415 -22.266 1.00 78.12 103 ASP A N 1
ATOM 725 C CA . ASP A 1 103 ? 18.211 3.861 -21.885 1.00 78.12 103 ASP A CA 1
ATOM 726 C C . ASP A 1 103 ? 17.103 3.983 -22.965 1.00 78.12 103 ASP A C 1
ATOM 728 O O . ASP A 1 103 ? 15.903 4.026 -22.665 1.00 78.12 103 ASP A O 1
ATOM 732 N N . ARG A 1 104 ? 17.488 4.002 -24.249 1.00 82.19 104 ARG A N 1
ATOM 733 C CA . ARG A 1 104 ? 16.598 4.132 -25.424 1.00 82.19 104 ARG A CA 1
ATOM 734 C C . ARG A 1 104 ? 16.269 2.781 -26.063 1.00 82.19 104 ARG A C 1
ATOM 736 O O . ARG A 1 104 ? 16.504 2.553 -27.254 1.00 82.19 104 ARG A O 1
ATOM 743 N N . TYR A 1 105 ? 15.724 1.865 -25.266 1.00 83.12 105 TYR A N 1
ATOM 744 C CA . TYR A 1 105 ? 15.524 0.466 -25.662 1.00 83.12 105 TYR A CA 1
ATOM 745 C C . TYR A 1 105 ? 14.581 0.284 -26.866 1.00 83.12 105 TYR A C 1
ATOM 747 O O . TYR A 1 105 ? 14.909 -0.492 -27.763 1.00 83.12 105 TYR A O 1
ATOM 755 N N . LEU A 1 106 ? 13.459 1.018 -26.951 1.00 83.56 106 LEU A N 1
ATOM 756 C CA . LEU A 1 106 ? 12.516 0.873 -28.077 1.00 83.56 106 LEU A CA 1
ATOM 757 C C . LEU A 1 106 ? 13.127 1.330 -29.409 1.00 83.56 106 LEU A C 1
ATOM 759 O O . LEU A 1 106 ? 12.827 0.771 -30.460 1.00 83.56 106 LEU A O 1
ATOM 763 N N . VAL A 1 107 ? 14.040 2.302 -29.369 1.00 85.75 107 VAL A N 1
ATOM 764 C CA . VAL A 1 107 ? 14.788 2.758 -30.551 1.00 85.75 107 VAL A CA 1
ATOM 765 C C . VAL A 1 107 ? 15.843 1.727 -30.967 1.00 85.75 107 VAL A C 1
ATOM 767 O O . VAL A 1 107 ? 16.117 1.562 -32.156 1.00 85.75 107 VAL A O 1
ATOM 770 N N . ALA A 1 108 ? 16.426 1.010 -30.001 1.00 87.88 108 ALA A N 1
ATOM 771 C CA . ALA A 1 108 ? 17.392 -0.056 -30.254 1.00 87.88 108 ALA A CA 1
ATOM 772 C C . ALA A 1 108 ? 16.742 -1.351 -30.782 1.00 87.88 108 ALA A C 1
ATOM 774 O O . ALA A 1 108 ? 17.406 -2.112 -31.489 1.00 87.88 108 ALA A O 1
ATOM 775 N N . GLU A 1 109 ? 15.463 -1.601 -30.478 1.00 88.88 109 GLU A N 1
ATOM 776 C CA . GLU A 1 109 ? 14.719 -2.811 -30.862 1.00 88.88 109 GLU A CA 1
ATOM 777 C C . GLU A 1 109 ? 14.873 -3.210 -32.345 1.00 88.88 109 GLU A C 1
ATOM 779 O O . GLU A 1 109 ? 15.339 -4.325 -32.600 1.00 88.88 109 GLU A O 1
ATOM 784 N N . PRO A 1 110 ? 14.543 -2.360 -33.340 1.00 89.38 110 PRO A N 1
ATOM 785 C CA . PRO A 1 110 ? 14.630 -2.756 -34.748 1.00 89.38 110 PRO A CA 1
ATOM 786 C C . PRO A 1 110 ? 16.068 -3.080 -35.182 1.00 89.38 110 PRO A C 1
ATOM 788 O O . PRO A 1 110 ? 16.292 -3.978 -35.996 1.00 89.38 110 PRO A O 1
ATOM 791 N N . LEU A 1 111 ? 17.063 -2.395 -34.609 1.00 92.12 111 LEU A N 1
ATOM 792 C CA . LEU A 1 111 ? 18.477 -2.659 -34.880 1.00 92.12 111 LEU A CA 1
ATOM 793 C C . LEU A 1 111 ? 18.912 -4.011 -34.297 1.00 92.12 111 LEU A C 1
ATOM 795 O O . LEU A 1 111 ? 19.591 -4.784 -34.973 1.00 92.12 111 LEU A O 1
ATOM 799 N N . LEU A 1 112 ? 18.469 -4.329 -33.077 1.00 91.81 112 LEU A N 1
ATOM 800 C CA . LEU A 1 112 ? 18.697 -5.624 -32.431 1.00 91.81 112 LEU A CA 1
ATOM 801 C C . LEU A 1 112 ? 18.035 -6.776 -33.193 1.00 91.81 112 LEU A C 1
ATOM 803 O O . LEU A 1 112 ? 18.675 -7.804 -33.416 1.00 91.81 112 LEU A O 1
ATOM 807 N N . GLN A 1 113 ? 16.791 -6.601 -33.645 1.00 91.56 113 GLN A N 1
ATOM 808 C CA . GLN A 1 113 ? 16.094 -7.593 -34.468 1.00 91.56 113 GLN A CA 1
ATOM 809 C C . GLN A 1 113 ? 16.840 -7.847 -35.783 1.00 91.56 113 GLN A C 1
ATOM 811 O O . GLN A 1 113 ? 17.041 -8.997 -36.177 1.00 91.56 113 GLN A O 1
ATOM 816 N N . ARG A 1 114 ? 17.338 -6.788 -36.436 1.00 92.44 114 ARG A N 1
ATOM 817 C CA . ARG A 1 114 ? 18.128 -6.912 -37.668 1.00 92.44 114 ARG A CA 1
ATOM 818 C C . ARG A 1 114 ? 19.470 -7.609 -37.435 1.00 92.44 114 ARG A C 1
ATOM 820 O O . ARG A 1 114 ? 19.888 -8.423 -38.263 1.00 92.44 114 ARG A O 1
ATOM 827 N N . LEU A 1 115 ? 20.133 -7.346 -36.306 1.00 93.50 115 LEU A N 1
ATOM 828 C CA . LEU A 1 115 ? 21.330 -8.085 -35.895 1.00 93.50 115 LEU A CA 1
ATOM 829 C C . LEU A 1 115 ? 21.011 -9.579 -35.698 1.00 93.50 115 LEU A C 1
ATOM 831 O O . LEU A 1 115 ? 21.714 -10.426 -36.257 1.00 93.50 115 LEU A O 1
ATOM 835 N N . GLN A 1 116 ? 19.926 -9.930 -35.001 1.00 93.19 116 GLN A N 1
ATOM 836 C CA . GLN A 1 116 ? 19.511 -11.330 -34.824 1.00 93.19 116 GLN A CA 1
ATOM 837 C C . GLN A 1 116 ? 19.205 -12.026 -36.158 1.00 93.19 116 GLN A C 1
ATOM 839 O O . GLN A 1 116 ? 19.719 -13.116 -36.411 1.00 93.19 116 GLN A O 1
ATOM 844 N N . ALA A 1 117 ? 18.455 -11.369 -37.047 1.00 91.12 117 ALA A N 1
ATOM 845 C CA . ALA A 1 117 ? 18.162 -11.883 -38.385 1.00 91.12 117 ALA A CA 1
ATOM 846 C C . ALA A 1 117 ? 19.438 -12.077 -39.226 1.00 91.12 117 ALA A C 1
ATOM 848 O O . ALA A 1 117 ? 19.576 -13.049 -39.967 1.00 91.12 117 ALA A O 1
ATOM 849 N N . THR A 1 118 ? 20.419 -11.186 -39.079 1.00 94.19 118 THR A N 1
ATOM 850 C CA . THR A 1 118 ? 21.709 -11.312 -39.770 1.00 94.19 118 THR A CA 1
ATOM 851 C C . THR A 1 118 ? 22.538 -12.463 -39.214 1.00 94.19 118 THR A C 1
ATOM 853 O O . THR A 1 118 ? 23.156 -13.192 -39.988 1.00 94.19 118 THR A O 1
ATOM 856 N N . ALA A 1 119 ? 22.531 -12.678 -37.896 1.00 93.94 119 ALA A N 1
ATOM 857 C CA . ALA A 1 119 ? 23.305 -13.735 -37.246 1.00 93.94 119 ALA A CA 1
ATOM 858 C C . ALA A 1 119 ? 22.936 -15.144 -37.748 1.00 93.94 119 ALA A C 1
ATOM 860 O O . ALA A 1 119 ? 23.793 -16.026 -37.763 1.00 93.94 119 ALA A O 1
ATOM 861 N N . VAL A 1 120 ? 21.700 -15.340 -38.224 1.00 93.00 120 VAL A N 1
ATOM 862 C CA . VAL A 1 120 ? 21.229 -16.619 -38.785 1.00 93.00 120 VAL A CA 1
ATOM 863 C C . VAL A 1 120 ? 21.436 -16.757 -40.302 1.00 93.00 120 VAL A C 1
ATOM 865 O O . VAL A 1 120 ? 21.292 -17.851 -40.834 1.00 93.00 120 VAL A O 1
ATOM 868 N N . SER A 1 121 ? 21.811 -15.683 -41.008 1.00 89.38 121 SER A N 1
ATOM 869 C CA . SER A 1 121 ? 21.867 -15.639 -42.485 1.00 89.38 121 SER A CA 1
ATOM 870 C C . SER A 1 121 ? 23.130 -16.248 -43.128 1.00 89.38 121 SER A C 1
ATOM 872 O O . SER A 1 121 ? 23.208 -16.366 -44.350 1.00 89.38 121 SER A O 1
ATOM 874 N N . GLY A 1 122 ? 24.113 -16.678 -42.328 1.00 88.25 122 GLY A N 1
ATOM 875 C CA . GLY A 1 122 ? 25.391 -17.221 -42.812 1.00 88.25 122 GLY A CA 1
ATOM 876 C C . GLY A 1 122 ? 26.391 -16.164 -43.323 1.00 88.25 122 GLY A C 1
ATOM 877 O O . GLY A 1 122 ? 26.114 -14.970 -43.406 1.00 88.25 122 GLY A O 1
ATOM 878 N N . GLY A 1 123 ? 27.622 -16.589 -43.626 1.00 94.19 123 GLY A N 1
ATOM 879 C CA . GLY A 1 123 ? 28.667 -15.703 -44.162 1.00 94.19 123 GLY A CA 1
ATOM 880 C C . GLY A 1 123 ? 29.372 -14.801 -43.132 1.00 94.19 123 GLY A C 1
ATOM 881 O O . GLY A 1 123 ? 29.315 -15.014 -41.919 1.00 94.19 123 GLY A O 1
ATOM 882 N N . ALA A 1 124 ? 30.124 -13.814 -43.629 1.00 92.62 124 ALA A N 1
ATOM 883 C CA . ALA A 1 124 ? 30.894 -12.890 -42.789 1.00 92.62 124 ALA A CA 1
ATOM 884 C C . ALA A 1 124 ? 30.019 -11.938 -41.939 1.00 92.62 124 ALA A C 1
ATOM 886 O O . ALA A 1 124 ? 30.329 -11.790 -40.753 1.00 92.62 124 ALA A O 1
ATOM 887 N N . PRO A 1 125 ? 28.919 -11.349 -42.460 1.00 93.75 125 PRO A N 1
ATOM 888 C CA . PRO A 1 125 ? 28.017 -10.515 -41.662 1.00 93.75 125 PRO A CA 1
ATOM 889 C C . PRO A 1 125 ? 27.361 -11.282 -40.508 1.00 93.75 125 PRO A C 1
ATOM 891 O O . PRO A 1 125 ? 27.270 -10.756 -39.402 1.00 93.75 125 PRO A O 1
ATOM 894 N N . ALA A 1 126 ? 26.984 -12.549 -40.719 1.00 94.31 126 ALA A N 1
ATOM 895 C CA . ALA A 1 126 ? 26.401 -13.379 -39.667 1.00 94.31 126 ALA A CA 1
ATOM 896 C C . ALA A 1 126 ? 27.352 -13.589 -38.483 1.00 94.31 126 ALA A C 1
ATOM 898 O O . ALA A 1 126 ? 26.960 -13.389 -37.334 1.00 94.31 126 ALA A O 1
ATOM 899 N N . ARG A 1 127 ? 28.626 -13.914 -38.750 1.00 95.75 127 ARG A N 1
ATOM 900 C CA . ARG A 1 127 ? 29.642 -14.063 -37.691 1.00 95.75 127 ARG A CA 1
ATOM 901 C C . ARG A 1 127 ? 29.902 -12.755 -36.949 1.00 95.75 127 ARG A C 1
ATOM 903 O O . ARG A 1 127 ? 30.050 -12.773 -35.729 1.00 95.75 127 ARG A O 1
ATOM 910 N N . ALA A 1 128 ? 29.953 -11.636 -37.672 1.00 94.75 128 ALA A N 1
ATOM 911 C CA . ALA A 1 128 ? 30.088 -10.317 -37.062 1.00 94.75 128 ALA A CA 1
ATOM 912 C C . ALA A 1 128 ? 28.889 -10.004 -36.153 1.00 94.75 128 ALA A C 1
ATOM 914 O O . ALA A 1 128 ? 29.079 -9.520 -35.041 1.00 94.75 128 ALA A O 1
ATOM 915 N N . SER A 1 129 ? 27.675 -10.353 -36.586 1.00 94.69 129 SER A N 1
ATOM 916 C CA . SER A 1 129 ? 26.453 -10.076 -35.831 1.00 94.69 129 SER A CA 1
ATOM 917 C C . SER A 1 129 ? 26.338 -10.947 -34.583 1.00 94.69 129 SER A C 1
ATOM 919 O O . SER A 1 129 ? 26.069 -10.445 -33.496 1.00 94.69 129 SER A O 1
ATOM 921 N N . ALA A 1 130 ? 26.641 -12.244 -34.700 1.00 94.44 130 ALA A N 1
ATOM 922 C CA . ALA A 1 130 ? 26.709 -13.148 -33.555 1.00 94.44 130 ALA A CA 1
ATOM 923 C C . ALA A 1 130 ? 27.729 -12.661 -32.511 1.00 94.44 130 ALA A C 1
ATOM 925 O O . ALA A 1 130 ? 27.443 -12.669 -31.314 1.00 94.44 130 ALA A O 1
ATOM 926 N N . ARG A 1 131 ? 28.893 -12.167 -32.964 1.00 95.50 131 ARG A N 1
ATOM 927 C CA . ARG A 1 131 ? 29.898 -11.563 -32.081 1.00 95.50 131 ARG A CA 1
ATOM 928 C C . ARG A 1 131 ? 29.368 -10.296 -31.406 1.00 95.50 131 ARG A C 1
ATOM 930 O O . ARG A 1 131 ? 29.500 -10.183 -30.194 1.00 95.50 131 ARG A O 1
ATOM 937 N N . ALA A 1 132 ? 28.753 -9.385 -32.154 1.00 93.62 132 ALA A N 1
ATOM 938 C CA . ALA A 1 132 ? 28.174 -8.159 -31.604 1.00 93.62 132 ALA A CA 1
ATOM 939 C C . ALA A 1 132 ? 27.112 -8.455 -30.531 1.00 93.62 132 ALA A C 1
ATOM 941 O O . ALA A 1 132 ? 27.156 -7.891 -29.443 1.00 93.62 132 ALA A O 1
ATOM 942 N N . LEU A 1 133 ? 26.208 -9.403 -30.792 1.00 93.69 133 LEU A N 1
ATOM 943 C CA . LEU A 1 133 ? 25.194 -9.831 -29.824 1.00 93.69 133 LEU A CA 1
ATOM 944 C C . LEU A 1 133 ? 25.818 -10.454 -28.565 1.00 93.69 133 LEU A C 1
ATOM 946 O O . LEU A 1 133 ? 25.314 -10.229 -27.470 1.00 93.69 133 LEU A O 1
ATOM 950 N N . SER A 1 134 ? 26.925 -11.194 -28.702 1.00 92.06 134 SER A N 1
ATOM 951 C CA . SER A 1 134 ? 27.658 -11.764 -27.559 1.00 92.06 134 SER A CA 1
ATOM 952 C C . SER A 1 134 ? 28.446 -10.739 -26.734 1.00 92.06 134 SER A C 1
ATOM 954 O O . SER A 1 134 ? 28.866 -11.053 -25.626 1.00 92.06 134 SER A O 1
ATOM 956 N N . GLN A 1 135 ? 28.668 -9.535 -27.273 1.00 92.06 135 GLN A N 1
ATOM 957 C CA . GLN A 1 135 ? 29.365 -8.440 -26.591 1.00 92.06 135 GLN A CA 1
ATOM 958 C C . GLN A 1 135 ? 28.418 -7.543 -25.787 1.00 92.06 135 GLN A C 1
ATOM 960 O O . GLN A 1 135 ? 28.890 -6.676 -25.052 1.00 92.06 135 GLN A O 1
ATOM 965 N N . LEU A 1 136 ? 27.100 -7.742 -25.901 1.00 87.06 136 LEU A N 1
ATOM 966 C CA . LEU A 1 136 ? 26.143 -7.075 -25.025 1.00 87.06 136 LEU A CA 1
ATOM 967 C C . LEU A 1 136 ? 26.392 -7.481 -23.562 1.00 87.06 136 LEU A C 1
ATOM 969 O O . LEU A 1 136 ? 26.817 -8.613 -23.308 1.00 87.06 136 LEU A O 1
ATOM 973 N N . PRO A 1 137 ? 26.120 -6.591 -22.590 1.00 81.56 137 PRO A N 1
ATOM 974 C CA . PRO A 1 137 ? 26.285 -6.906 -21.178 1.00 81.56 137 PRO A CA 1
ATOM 975 C C . PRO A 1 137 ? 25.543 -8.191 -20.806 1.00 81.56 137 PRO A C 1
ATOM 977 O O . PRO A 1 137 ? 24.389 -8.380 -21.189 1.00 81.56 137 PRO A O 1
ATOM 980 N N . ALA A 1 138 ? 26.176 -9.056 -20.010 1.00 76.25 138 ALA A N 1
ATOM 981 C CA . ALA A 1 138 ? 25.557 -10.305 -19.561 1.00 76.25 138 ALA A CA 1
ATOM 982 C C . ALA A 1 138 ? 24.251 -10.072 -18.776 1.00 76.25 138 ALA A C 1
ATOM 984 O O . ALA A 1 138 ? 23.370 -10.927 -18.779 1.00 76.25 138 ALA A O 1
ATOM 985 N N . SER A 1 139 ? 24.114 -8.902 -18.143 1.00 68.62 139 SER A N 1
ATOM 986 C CA . SER A 1 139 ? 22.902 -8.475 -17.445 1.00 68.62 139 SER A CA 1
ATOM 987 C C . SER A 1 139 ? 21.764 -8.037 -18.381 1.00 68.62 139 SER A C 1
ATOM 989 O O . SER A 1 139 ? 20.610 -8.025 -17.966 1.00 68.62 139 SER A O 1
ATOM 991 N N . LEU A 1 140 ? 22.057 -7.721 -19.648 1.00 75.56 140 LEU A N 1
ATOM 992 C CA . LEU A 1 140 ? 21.100 -7.241 -20.651 1.00 75.56 140 LEU A CA 1
ATOM 993 C C . LEU A 1 140 ? 21.308 -7.946 -22.005 1.00 75.56 140 LEU A C 1
ATOM 995 O O . LEU A 1 140 ? 21.641 -7.303 -23.007 1.00 75.56 140 LEU A O 1
ATOM 999 N N . PRO A 1 141 ? 21.102 -9.274 -22.083 1.00 84.44 141 PRO A N 1
ATOM 1000 C CA . PRO A 1 141 ? 21.194 -9.976 -23.352 1.00 84.44 141 PRO A CA 1
ATOM 1001 C C . PRO A 1 141 ? 20.101 -9.482 -24.310 1.00 84.44 141 PRO A C 1
ATOM 1003 O O . PRO A 1 141 ? 19.016 -9.072 -23.890 1.00 84.44 141 PRO A O 1
ATOM 1006 N N . ALA A 1 142 ? 20.353 -9.579 -25.619 1.00 84.75 142 ALA A N 1
ATOM 1007 C CA . ALA A 1 142 ? 19.426 -9.099 -26.651 1.00 84.75 142 ALA A CA 1
ATOM 1008 C C . ALA A 1 142 ? 17.989 -9.625 -26.475 1.00 84.75 142 ALA A C 1
ATOM 1010 O O . ALA A 1 142 ? 17.033 -8.882 -26.670 1.00 84.75 142 ALA A O 1
ATOM 1011 N N . ALA A 1 143 ? 17.832 -10.889 -26.067 1.00 85.19 143 ALA A N 1
ATOM 1012 C CA . ALA A 1 143 ? 16.523 -11.481 -25.795 1.00 85.19 143 ALA A CA 1
ATOM 1013 C C . ALA A 1 143 ? 15.764 -10.744 -24.677 1.00 85.19 143 ALA A C 1
ATOM 1015 O O . ALA A 1 143 ? 14.580 -10.454 -24.835 1.00 85.19 143 ALA A O 1
ATOM 1016 N N . THR A 1 144 ? 16.453 -10.384 -23.589 1.00 82.81 144 THR A N 1
ATOM 1017 C CA . THR A 1 144 ? 15.873 -9.600 -22.493 1.00 82.81 144 THR A CA 1
ATOM 1018 C C . THR A 1 144 ? 15.465 -8.221 -22.987 1.00 82.81 144 THR A C 1
ATOM 1020 O O . THR A 1 144 ? 14.329 -7.820 -22.762 1.00 82.81 144 THR A O 1
ATOM 1023 N N . VAL A 1 145 ? 16.335 -7.516 -23.720 1.00 83.44 145 VAL A N 1
ATOM 1024 C CA . VAL A 1 145 ? 16.015 -6.181 -24.258 1.00 83.44 145 VAL A CA 1
ATOM 1025 C C . VAL A 1 145 ? 14.761 -6.215 -25.134 1.00 83.44 145 VAL A C 1
ATOM 1027 O O . VAL A 1 145 ? 13.859 -5.399 -24.954 1.00 83.44 145 VAL A O 1
ATOM 1030 N N . LEU A 1 146 ? 14.662 -7.183 -26.047 1.00 86.25 146 LEU A N 1
ATOM 1031 C CA . LEU A 1 146 ? 13.490 -7.329 -26.913 1.00 86.25 146 LEU A CA 1
ATOM 1032 C C . LEU A 1 146 ? 12.223 -7.655 -26.115 1.00 86.25 146 LEU A C 1
ATOM 1034 O O . LEU A 1 146 ? 11.174 -7.066 -26.370 1.00 86.25 146 LEU A O 1
ATOM 1038 N N . GLN A 1 147 ? 12.314 -8.526 -25.106 1.00 85.69 147 GLN A N 1
ATOM 1039 C CA . GLN A 1 147 ? 11.196 -8.785 -24.197 1.00 85.69 147 GLN A CA 1
ATOM 1040 C C . GLN A 1 147 ? 10.740 -7.500 -23.488 1.00 85.69 147 GLN A C 1
ATOM 1042 O O . GLN A 1 147 ? 9.542 -7.224 -23.431 1.00 85.69 147 GLN A O 1
ATOM 1047 N N . ARG A 1 148 ? 11.678 -6.680 -23.001 1.00 83.50 148 ARG A N 1
ATOM 1048 C CA . ARG A 1 148 ? 11.371 -5.387 -22.370 1.00 83.50 148 ARG A CA 1
ATOM 1049 C C . ARG A 1 148 ? 10.692 -4.415 -23.330 1.00 83.50 148 ARG A C 1
ATOM 1051 O O . ARG A 1 148 ? 9.773 -3.712 -22.923 1.00 83.50 148 ARG A O 1
ATOM 1058 N N . CYS A 1 149 ? 11.076 -4.416 -24.603 1.00 85.69 149 CYS A N 1
ATOM 1059 C CA . CYS A 1 149 ? 10.429 -3.588 -25.621 1.00 85.69 149 CYS A CA 1
ATOM 1060 C C . CYS A 1 149 ? 8.970 -4.002 -25.861 1.00 85.69 149 CYS A C 1
ATOM 1062 O O . CYS A 1 149 ? 8.091 -3.149 -25.996 1.00 85.69 149 CYS A O 1
ATOM 1064 N N . VAL A 1 150 ? 8.685 -5.308 -25.853 1.00 86.44 150 VAL A N 1
ATOM 1065 C CA . VAL A 1 150 ? 7.310 -5.827 -25.922 1.00 86.44 150 VAL A CA 1
ATOM 1066 C C . VAL A 1 150 ? 6.502 -5.407 -24.689 1.00 86.44 150 VAL A C 1
ATOM 1068 O O . VAL A 1 150 ? 5.381 -4.917 -24.836 1.00 86.44 150 VAL A O 1
ATOM 1071 N N . GLU A 1 151 ? 7.072 -5.537 -23.485 1.00 85.62 151 GLU A N 1
ATOM 1072 C CA . GLU A 1 151 ? 6.435 -5.107 -22.229 1.00 85.62 151 GLU A CA 1
ATOM 1073 C C . GLU A 1 151 ? 6.126 -3.599 -22.235 1.00 85.62 151 GLU A C 1
ATOM 1075 O O . GLU A 1 151 ? 5.008 -3.197 -21.907 1.00 85.62 151 GLU A O 1
ATOM 1080 N N . ALA A 1 152 ? 7.074 -2.768 -22.678 1.00 86.94 152 ALA A N 1
ATOM 1081 C CA . ALA A 1 152 ? 6.913 -1.320 -22.778 1.00 86.94 152 ALA A CA 1
ATOM 1082 C C . ALA A 1 152 ? 5.818 -0.916 -23.779 1.00 86.94 152 ALA A C 1
ATOM 1084 O O . ALA A 1 152 ? 4.968 -0.083 -23.463 1.00 86.94 152 ALA A O 1
ATOM 1085 N N . ARG A 1 153 ? 5.768 -1.540 -24.965 1.00 86.50 153 ARG A N 1
ATOM 1086 C CA . ARG A 1 153 ? 4.700 -1.283 -25.948 1.00 86.50 153 ARG A CA 1
ATOM 1087 C C . ARG A 1 153 ? 3.327 -1.697 -25.424 1.00 86.50 153 ARG A C 1
ATOM 1089 O O . ARG A 1 153 ? 2.363 -0.950 -25.588 1.00 86.50 153 ARG A O 1
ATOM 1096 N N . ALA A 1 154 ? 3.236 -2.844 -24.750 1.00 87.38 154 ALA A N 1
ATOM 1097 C CA . ALA A 1 154 ? 1.997 -3.284 -24.111 1.00 87.38 154 ALA A CA 1
ATOM 1098 C C . ALA A 1 154 ? 1.552 -2.315 -22.999 1.00 87.38 154 ALA A C 1
ATOM 1100 O O . ALA A 1 154 ? 0.367 -1.985 -22.906 1.00 87.38 154 ALA A O 1
ATOM 1101 N N . ALA A 1 155 ? 2.496 -1.813 -22.196 1.00 88.75 15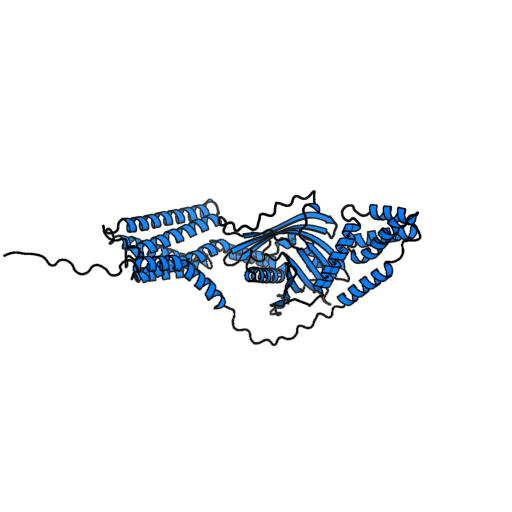5 ALA A N 1
ATOM 1102 C CA . ALA A 1 155 ? 2.234 -0.807 -21.172 1.00 88.75 155 ALA A CA 1
ATOM 1103 C C . ALA A 1 155 ? 1.705 0.496 -21.782 1.00 88.75 155 ALA A C 1
ATOM 1105 O O . ALA A 1 155 ? 0.657 0.979 -21.361 1.00 88.75 155 ALA A O 1
ATOM 1106 N N . LEU A 1 156 ? 2.359 1.028 -22.819 1.00 87.50 156 LEU A N 1
ATOM 1107 C CA . LEU A 1 156 ? 1.911 2.241 -23.510 1.00 87.50 156 LEU A CA 1
ATOM 1108 C C . LEU A 1 156 ? 0.520 2.068 -24.125 1.00 87.50 156 LEU A C 1
ATOM 1110 O O . LEU A 1 156 ? -0.352 2.907 -23.908 1.00 87.50 156 LEU A O 1
ATOM 1114 N N . ALA A 1 157 ? 0.269 0.953 -24.816 1.00 87.56 157 ALA A N 1
ATOM 1115 C CA . ALA A 1 157 ? -1.048 0.655 -25.377 1.00 87.56 157 ALA A CA 1
ATOM 1116 C C . ALA A 1 157 ? -2.136 0.613 -24.288 1.00 87.56 157 ALA A C 1
ATOM 1118 O O . ALA A 1 157 ? -3.217 1.180 -24.454 1.00 87.56 157 ALA A O 1
ATOM 1119 N N . SER A 1 158 ? -1.837 0.001 -23.140 1.00 86.88 158 SER A N 1
ATOM 1120 C CA . SER A 1 158 ? -2.738 -0.047 -21.986 1.00 86.88 158 SER A CA 1
ATOM 1121 C C . SER A 1 158 ? -2.976 1.334 -21.352 1.00 86.88 158 SER A C 1
ATOM 1123 O O . SER A 1 158 ? -4.114 1.704 -21.042 1.00 86.88 158 SER A O 1
ATOM 1125 N N . ILE A 1 159 ? -1.913 2.121 -21.180 1.00 87.19 159 ILE A N 1
ATOM 1126 C CA . ILE A 1 159 ? -1.957 3.475 -20.616 1.00 87.19 159 ILE A CA 1
ATOM 1127 C C . ILE A 1 159 ? -2.747 4.416 -21.527 1.00 87.19 159 ILE A C 1
ATOM 1129 O O . ILE A 1 159 ? -3.508 5.252 -21.038 1.00 87.19 159 ILE A O 1
ATOM 1133 N N . CYS A 1 160 ? -2.626 4.276 -22.841 1.00 85.12 160 CYS A N 1
ATOM 1134 C CA . CYS A 1 160 ? -3.376 5.088 -23.792 1.00 85.12 160 CYS A CA 1
ATOM 1135 C C . CYS A 1 160 ? -4.810 4.573 -24.013 1.00 85.12 160 CYS A C 1
ATOM 1137 O O . CYS A 1 160 ? -5.703 5.353 -24.345 1.00 85.12 160 CYS A O 1
ATOM 1139 N N . GLY A 1 161 ? -5.066 3.286 -23.770 1.00 86.69 161 GLY A N 1
ATOM 1140 C CA . GLY A 1 161 ? -6.382 2.672 -23.906 1.00 86.69 161 GLY A CA 1
ATOM 1141 C C . GLY A 1 161 ? -7.422 3.222 -22.921 1.00 86.69 161 GLY A C 1
ATOM 1142 O O . GLY A 1 161 ? -7.182 3.330 -21.715 1.00 86.69 161 GLY A O 1
ATOM 1143 N N . ALA A 1 162 ? -8.616 3.532 -23.437 1.00 76.38 162 ALA A N 1
ATOM 1144 C CA . ALA A 1 162 ? -9.765 3.985 -22.643 1.00 76.38 162 ALA A CA 1
ATOM 1145 C C . ALA A 1 162 ? -10.792 2.871 -22.358 1.00 76.38 162 ALA A C 1
ATOM 1147 O O . ALA A 1 162 ? -11.592 2.985 -21.429 1.00 76.38 162 ALA A O 1
ATOM 1148 N N . ALA A 1 163 ? -10.772 1.779 -23.127 1.00 86.44 163 ALA A N 1
ATOM 1149 C CA . ALA A 1 163 ? -11.785 0.732 -23.042 1.00 86.44 163 ALA A CA 1
ATOM 1150 C C . ALA A 1 163 ? -11.717 -0.052 -21.716 1.00 86.44 163 ALA A C 1
ATOM 1152 O O . ALA A 1 163 ? -10.663 -0.545 -21.308 1.00 86.44 163 ALA A O 1
ATOM 1153 N N . GLY A 1 164 ? -12.872 -0.195 -21.059 1.00 87.69 164 GLY A N 1
ATOM 1154 C CA . GLY A 1 164 ? -13.038 -1.011 -19.851 1.00 87.69 164 GLY A CA 1
ATOM 1155 C C . GLY A 1 164 ? -12.623 -0.344 -18.534 1.00 87.69 164 GLY A C 1
ATOM 1156 O O . GLY A 1 164 ? -12.744 -0.970 -17.484 1.00 87.69 164 GLY A O 1
ATOM 1157 N N . TRP A 1 165 ? -12.165 0.911 -18.555 1.00 91.94 165 TRP A N 1
ATOM 1158 C CA . TRP A 1 165 ? -11.820 1.656 -17.342 1.00 91.94 165 TRP A CA 1
ATOM 1159 C C . TRP A 1 165 ? -13.049 2.320 -16.715 1.00 91.94 165 TRP A C 1
ATOM 1161 O O . TRP A 1 165 ? -13.745 3.110 -17.350 1.00 91.94 165 TRP A O 1
ATOM 1171 N N . ARG A 1 166 ? -13.290 2.054 -15.430 1.00 91.44 166 ARG A N 1
ATOM 1172 C CA . ARG A 1 166 ? -14.340 2.698 -14.633 1.00 91.44 166 ARG A CA 1
ATOM 1173 C C . ARG A 1 166 ? -13.727 3.744 -13.712 1.00 91.44 166 ARG A C 1
ATOM 1175 O O . ARG A 1 166 ? -12.934 3.393 -12.844 1.00 91.44 166 ARG A O 1
ATOM 1182 N N . LEU A 1 167 ? -14.133 5.008 -13.840 1.00 90.12 167 LEU A N 1
ATOM 1183 C CA . LEU A 1 167 ? -13.737 6.066 -12.905 1.00 90.12 167 LEU A CA 1
ATOM 1184 C C . LEU A 1 167 ? -14.269 5.752 -11.500 1.00 90.12 167 LEU A C 1
ATOM 1186 O O . LEU A 1 167 ? -15.466 5.524 -11.318 1.00 90.12 167 LEU A O 1
ATOM 1190 N N . VAL A 1 168 ? -13.389 5.757 -10.500 1.00 87.12 168 VAL A N 1
ATOM 1191 C CA . VAL A 1 168 ? -13.756 5.455 -9.109 1.00 87.12 168 VAL A CA 1
ATOM 1192 C C . VAL A 1 168 ? -13.486 6.583 -8.128 1.00 87.12 168 VAL A C 1
ATOM 1194 O O . VAL A 1 168 ? -14.129 6.628 -7.077 1.00 87.12 168 VAL A O 1
ATOM 1197 N N . ALA A 1 169 ? -12.544 7.465 -8.448 1.00 85.19 169 ALA A N 1
ATOM 1198 C CA . ALA A 1 169 ? -12.228 8.643 -7.661 1.00 85.19 169 ALA A CA 1
ATOM 1199 C C . ALA A 1 169 ? -11.668 9.728 -8.580 1.00 85.19 169 ALA A C 1
ATOM 1201 O O . ALA A 1 169 ? -10.959 9.437 -9.539 1.00 85.19 169 ALA A O 1
ATOM 1202 N N . SER A 1 170 ? -11.986 10.977 -8.272 1.00 86.62 170 SER A N 1
ATOM 1203 C CA . SER A 1 170 ? -11.365 12.141 -8.888 1.00 86.62 170 SER A CA 1
ATOM 1204 C C . SER A 1 170 ? -11.193 13.189 -7.805 1.00 86.62 170 SER A C 1
ATOM 1206 O O . SER A 1 170 ? -12.133 13.430 -7.045 1.00 86.62 170 SER A O 1
ATOM 1208 N N . THR A 1 171 ? -10.010 13.784 -7.731 1.00 83.00 171 THR A N 1
ATOM 1209 C CA . THR A 1 171 ? -9.764 14.988 -6.943 1.00 83.00 171 THR A CA 1
ATOM 1210 C C . THR A 1 171 ? -9.859 16.176 -7.884 1.00 83.00 171 THR A C 1
ATOM 1212 O O . THR A 1 171 ? -9.082 16.308 -8.833 1.00 83.00 171 THR A O 1
ATOM 1215 N N . GLU A 1 172 ? -10.863 17.021 -7.669 1.00 78.44 172 GLU A N 1
ATOM 1216 C CA . GLU A 1 172 ? -10.840 18.360 -8.249 1.00 78.44 172 GLU A CA 1
ATOM 1217 C C . GLU A 1 172 ? -9.822 19.203 -7.479 1.00 78.44 172 GLU A C 1
ATOM 1219 O O . GLU A 1 172 ? -9.522 18.933 -6.315 1.00 78.44 172 GLU A O 1
ATOM 1224 N N . ARG A 1 173 ? -9.214 20.176 -8.159 1.00 66.31 173 ARG A N 1
ATOM 1225 C CA . ARG A 1 173 ? -8.160 21.004 -7.576 1.00 66.31 173 ARG A CA 1
ATOM 1226 C C . ARG A 1 173 ? -8.790 21.967 -6.569 1.00 66.31 173 ARG A C 1
ATOM 1228 O O . ARG A 1 173 ? -9.156 23.077 -6.930 1.00 66.31 173 ARG A O 1
ATOM 1235 N N . GLU A 1 174 ? -8.935 21.529 -5.324 1.00 63.50 174 GLU A N 1
ATOM 1236 C CA . GLU A 1 174 ? -9.421 22.379 -4.227 1.00 63.50 174 GLU A CA 1
ATOM 1237 C C . GLU A 1 174 ? -8.346 23.377 -3.765 1.00 63.50 174 GLU A C 1
ATOM 1239 O O . GLU A 1 174 ? -8.662 24.448 -3.258 1.00 63.50 174 GLU A O 1
ATOM 1244 N N . SER A 1 175 ? -7.066 23.053 -3.976 1.00 64.75 175 SER A N 1
ATOM 1245 C CA . SER A 1 175 ? -5.917 23.890 -3.621 1.00 64.75 175 SER A CA 1
ATOM 1246 C C . SER A 1 175 ? -4.767 23.679 -4.613 1.00 64.75 175 SER A C 1
ATOM 1248 O O . SER A 1 175 ? -4.629 22.575 -5.149 1.00 64.75 175 SER A O 1
ATOM 1250 N N . PRO A 1 176 ? -3.911 24.690 -4.867 1.00 64.31 176 PRO A N 1
ATOM 1251 C CA . PRO A 1 176 ? -2.711 24.529 -5.686 1.00 64.31 176 PRO A CA 1
ATOM 1252 C C . PRO A 1 176 ? -1.783 23.400 -5.215 1.00 64.31 176 PRO A C 1
ATOM 1254 O O . PRO A 1 176 ? -1.113 22.824 -6.068 1.00 64.31 176 PRO A O 1
ATOM 1257 N N . ALA A 1 177 ? -1.807 23.058 -3.921 1.00 63.84 177 ALA A N 1
ATOM 1258 C CA . ALA A 1 177 ? -0.970 22.024 -3.308 1.00 63.84 177 ALA A CA 1
ATOM 1259 C C . ALA A 1 177 ? -1.478 20.582 -3.503 1.00 63.84 177 ALA A C 1
ATOM 1261 O O . ALA A 1 177 ? -0.730 19.640 -3.259 1.00 63.84 177 ALA A O 1
ATOM 1262 N N . VAL A 1 178 ? -2.741 20.381 -3.906 1.00 66.75 178 VAL A N 1
ATOM 1263 C CA . VAL A 1 178 ? -3.288 19.035 -4.141 1.00 66.75 178 VAL A CA 1
ATOM 1264 C C . VAL A 1 178 ? -3.316 18.782 -5.646 1.00 66.75 178 VAL A C 1
ATOM 1266 O O . VAL A 1 178 ? -4.046 19.478 -6.364 1.00 66.75 178 VAL A O 1
ATOM 1269 N N . PRO A 1 179 ? -2.551 17.801 -6.155 1.00 76.06 179 PRO A N 1
ATOM 1270 C CA . PRO A 1 179 ? -2.552 17.507 -7.574 1.00 76.06 179 PRO A CA 1
ATOM 1271 C C . PRO A 1 179 ? -3.935 17.020 -8.008 1.00 76.06 179 PRO A C 1
ATOM 1273 O O . PRO A 1 179 ? -4.598 16.209 -7.347 1.00 76.06 179 PRO A O 1
ATOM 1276 N N . ARG A 1 180 ? -4.381 17.517 -9.163 1.00 86.00 180 ARG A N 1
ATOM 1277 C CA . ARG A 1 180 ? -5.583 16.998 -9.812 1.00 86.00 180 ARG A CA 1
ATOM 1278 C C . ARG A 1 180 ? -5.293 15.561 -10.216 1.00 86.00 180 ARG A C 1
ATOM 1280 O O . ARG A 1 180 ? -4.375 15.329 -11.002 1.00 86.00 180 ARG A O 1
ATOM 1287 N N . SER A 1 181 ? -6.074 14.619 -9.700 1.00 90.06 181 SER A N 1
ATOM 1288 C CA . SER A 1 181 ? -5.898 13.201 -9.991 1.00 90.06 181 SER A CA 1
ATOM 1289 C C . SER A 1 181 ? -7.221 12.530 -10.331 1.00 90.06 181 SER A C 1
ATOM 1291 O O . SER A 1 181 ? -8.285 12.909 -9.838 1.00 90.06 181 SER A O 1
ATOM 1293 N N . SER A 1 182 ? -7.168 11.524 -11.194 1.00 90.44 182 SER A N 1
ATOM 1294 C CA . SER A 1 182 ? -8.312 10.683 -11.535 1.00 90.44 182 SER A CA 1
ATOM 1295 C C . SER A 1 182 ? -7.889 9.227 -11.496 1.00 90.44 182 SER A C 1
ATOM 1297 O O . SER A 1 182 ? -6.945 8.844 -12.182 1.00 90.44 182 SER A O 1
ATOM 1299 N N . THR A 1 183 ? -8.597 8.429 -10.701 1.00 90.19 183 THR A N 1
ATOM 1300 C CA . THR A 1 183 ? -8.336 7.003 -10.493 1.00 90.19 183 THR A CA 1
ATOM 1301 C C . THR A 1 183 ? -9.441 6.170 -11.119 1.00 90.19 183 THR A C 1
ATOM 1303 O O . THR A 1 183 ? -10.632 6.388 -10.873 1.00 90.19 183 THR A O 1
ATOM 1306 N N . PHE A 1 184 ? -9.030 5.171 -11.882 1.00 92.06 184 PHE A N 1
ATOM 1307 C CA . PHE A 1 184 ? -9.851 4.252 -12.640 1.00 92.06 184 PHE A CA 1
ATOM 1308 C C . PHE A 1 184 ? -9.542 2.821 -12.208 1.00 92.06 184 PHE A C 1
ATOM 1310 O O . PHE A 1 184 ? -8.399 2.504 -11.897 1.00 92.06 184 PHE A O 1
ATOM 1317 N N . LEU A 1 185 ? -10.552 1.955 -12.224 1.00 91.06 185 LEU A N 1
ATOM 1318 C CA . LEU A 1 185 ? -10.388 0.518 -12.021 1.00 91.06 185 LEU A CA 1
ATOM 1319 C C . LEU A 1 185 ? -10.880 -0.244 -13.246 1.00 91.06 185 LEU A C 1
ATOM 1321 O O . LEU A 1 185 ? -11.863 0.153 -13.875 1.00 91.06 185 LEU A O 1
ATOM 1325 N N . LYS A 1 186 ? -10.231 -1.364 -13.539 1.00 92.31 186 LYS A N 1
ATOM 1326 C CA . LYS A 1 186 ? -10.622 -2.319 -14.574 1.00 92.31 186 LYS A CA 1
ATOM 1327 C C . LYS A 1 186 ? -10.364 -3.731 -14.048 1.00 92.31 186 LYS A C 1
ATOM 1329 O O . LYS A 1 186 ? -9.401 -3.948 -13.326 1.00 92.31 186 LYS A O 1
ATOM 1334 N N . ARG A 1 187 ? -11.230 -4.689 -14.373 1.00 90.56 187 ARG A N 1
ATOM 1335 C CA . ARG A 1 187 ? -11.014 -6.112 -14.072 1.00 90.56 187 ARG A CA 1
ATOM 1336 C C . ARG A 1 187 ? -11.085 -6.887 -15.371 1.00 90.56 187 ARG A C 1
ATOM 1338 O O . ARG A 1 187 ? -12.049 -6.725 -16.114 1.00 90.56 187 ARG A O 1
ATOM 1345 N N . GLU A 1 188 ? -10.059 -7.667 -15.666 1.00 90.12 188 GLU A N 1
ATOM 1346 C CA . GLU A 1 188 ? -9.958 -8.425 -16.912 1.00 90.12 188 GLU A CA 1
ATOM 1347 C C . GLU A 1 188 ? -9.026 -9.618 -16.710 1.00 90.12 188 GLU A C 1
ATOM 1349 O O . GLU A 1 188 ? -7.993 -9.478 -16.064 1.00 90.12 188 GLU A O 1
ATOM 1354 N N . ALA A 1 189 ? -9.396 -10.780 -17.257 1.00 87.88 189 ALA A N 1
ATOM 1355 C CA . ALA A 1 189 ? -8.569 -11.991 -17.246 1.00 87.88 189 ALA A CA 1
ATOM 1356 C C . ALA A 1 189 ? -8.062 -12.414 -15.849 1.00 87.88 189 ALA A C 1
ATOM 1358 O O . ALA A 1 189 ? -6.935 -12.875 -15.708 1.00 87.88 189 ALA A O 1
ATOM 1359 N N . GLY A 1 190 ? -8.890 -12.247 -14.809 1.00 86.75 190 GLY A N 1
ATOM 1360 C CA . GLY A 1 190 ? -8.504 -12.580 -13.431 1.00 86.75 190 GLY A CA 1
ATOM 1361 C C . GLY A 1 190 ? -7.514 -11.596 -12.801 1.00 86.75 190 GLY A C 1
ATOM 1362 O O . GLY A 1 190 ? -6.937 -11.906 -11.767 1.00 86.75 190 GLY A O 1
ATOM 1363 N N . LEU A 1 191 ? -7.320 -10.419 -13.401 1.00 88.38 191 LEU A N 1
ATOM 1364 C CA . LEU A 1 191 ? -6.496 -9.341 -12.866 1.00 88.38 191 LEU A CA 1
ATOM 1365 C C . LEU A 1 191 ? -7.358 -8.155 -12.452 1.00 88.38 191 LEU A C 1
ATOM 1367 O O . LEU A 1 191 ? -8.305 -7.772 -13.152 1.00 88.38 191 LEU A O 1
ATOM 1371 N N . MET A 1 192 ? -6.963 -7.516 -11.356 1.00 89.44 192 MET A N 1
ATOM 1372 C CA . MET A 1 192 ? -7.429 -6.188 -11.001 1.00 89.44 192 MET A CA 1
ATOM 1373 C C . MET A 1 192 ? -6.407 -5.151 -11.432 1.00 89.44 192 MET A C 1
ATOM 1375 O O . MET A 1 192 ? -5.270 -5.132 -10.970 1.00 89.44 192 MET A O 1
ATOM 1379 N N . TRP A 1 193 ? -6.867 -4.228 -12.258 1.00 91.50 193 TRP A N 1
ATOM 1380 C CA . TRP A 1 193 ? -6.108 -3.083 -12.702 1.00 91.50 193 TRP A CA 1
ATOM 1381 C C . TRP A 1 193 ? -6.608 -1.817 -12.028 1.00 91.50 193 TRP A C 1
ATOM 1383 O O . TRP A 1 193 ? -7.808 -1.534 -11.990 1.00 91.50 193 TRP A O 1
ATOM 1393 N N . SER A 1 194 ? -5.666 -1.014 -11.565 1.00 91.62 194 SER A N 1
ATOM 1394 C CA . SER A 1 194 ? -5.882 0.357 -11.153 1.00 91.62 194 SER A CA 1
ATOM 1395 C C . SER A 1 194 ? -5.024 1.283 -11.991 1.00 91.62 194 SER A C 1
ATOM 1397 O O . SER A 1 194 ? -3.877 0.971 -12.289 1.00 91.62 194 SER A O 1
ATOM 1399 N N . LYS A 1 195 ? -5.579 2.426 -12.374 1.00 92.88 195 LYS A N 1
ATOM 1400 C CA . LYS A 1 195 ? -4.887 3.455 -13.143 1.00 92.88 195 LYS A CA 1
ATOM 1401 C C . LYS A 1 195 ? -5.194 4.804 -12.546 1.00 92.88 195 LYS A C 1
ATOM 1403 O O . LYS A 1 195 ? -6.360 5.153 -12.406 1.00 92.88 195 LYS A O 1
ATOM 1408 N N . THR A 1 196 ? -4.171 5.589 -12.268 1.00 91.38 196 THR A N 1
ATOM 1409 C CA . THR A 1 196 ? -4.317 6.953 -11.788 1.00 91.38 196 THR A CA 1
ATOM 1410 C C . THR A 1 196 ? -3.516 7.895 -12.644 1.00 91.38 196 THR A C 1
ATOM 1412 O O . THR A 1 196 ? -2.328 7.696 -12.860 1.00 91.38 196 THR A O 1
ATOM 1415 N N . VAL A 1 197 ? -4.189 8.932 -13.122 1.00 92.19 197 VAL A N 1
ATOM 1416 C CA . VAL A 1 197 ? -3.579 10.027 -13.867 1.00 92.19 197 VAL A CA 1
ATOM 1417 C C . VAL A 1 197 ? -3.562 11.236 -12.950 1.00 92.19 197 VAL A C 1
ATOM 1419 O O . VAL A 1 197 ? -4.624 11.641 -12.482 1.00 92.19 197 VAL A O 1
ATOM 1422 N N . ALA A 1 198 ? -2.388 11.800 -12.693 1.00 90.62 198 ALA A N 1
ATOM 1423 C CA . ALA A 1 198 ? -2.193 12.965 -11.843 1.00 90.62 198 ALA A CA 1
ATOM 1424 C C . ALA A 1 198 ? -1.407 14.056 -12.579 1.00 90.62 198 ALA A C 1
ATOM 1426 O O . ALA A 1 198 ? -0.466 13.766 -13.313 1.00 90.62 198 ALA A O 1
ATOM 1427 N N . GLN A 1 199 ? -1.786 15.318 -12.380 1.00 90.31 199 GLN A N 1
ATOM 1428 C CA . GLN A 1 199 ? -0.981 16.472 -12.787 1.00 90.31 199 GLN A CA 1
ATOM 1429 C C . GLN A 1 199 ? -0.182 16.963 -11.587 1.00 90.31 199 GLN A C 1
ATOM 1431 O O . GLN A 1 199 ? -0.770 17.399 -10.598 1.00 90.31 199 GLN A O 1
ATOM 1436 N N . LEU A 1 200 ? 1.140 16.889 -11.683 1.00 87.25 200 LEU A N 1
ATOM 1437 C CA . LEU A 1 200 ? 2.068 17.252 -10.625 1.00 87.25 200 LEU A CA 1
ATOM 1438 C C . LEU A 1 200 ? 2.727 18.598 -10.940 1.00 87.25 200 LEU A C 1
ATOM 1440 O O . LEU A 1 200 ? 3.079 18.880 -12.086 1.00 87.25 200 LEU A O 1
ATOM 1444 N N . ALA A 1 201 ? 2.929 19.415 -9.910 1.00 86.88 201 ALA A N 1
ATOM 1445 C CA . ALA A 1 201 ? 3.637 20.692 -10.004 1.00 86.88 201 ALA A CA 1
ATOM 1446 C C . ALA A 1 201 ? 5.164 20.535 -9.857 1.00 86.88 201 ALA A C 1
ATOM 1448 O O . ALA A 1 201 ? 5.836 21.466 -9.430 1.00 86.88 201 ALA A O 1
ATOM 1449 N N . VAL A 1 202 ? 5.701 19.359 -10.195 1.00 85.44 202 VAL A N 1
ATOM 1450 C CA . VAL A 1 202 ? 7.139 19.070 -10.164 1.00 85.44 202 VAL A CA 1
ATOM 1451 C C . VAL A 1 202 ? 7.655 18.753 -11.568 1.00 85.44 202 VAL A C 1
ATOM 1453 O O . VAL A 1 202 ? 6.899 18.191 -12.377 1.00 85.44 202 VAL A O 1
ATOM 1456 N N . PRO A 1 203 ? 8.931 19.057 -11.860 1.00 85.56 203 PRO A N 1
ATOM 1457 C CA . PRO A 1 203 ? 9.577 18.646 -13.094 1.00 85.56 203 PRO A CA 1
ATOM 1458 C C . PRO A 1 203 ? 9.481 17.136 -13.313 1.00 85.56 203 PRO A C 1
ATOM 1460 O O . PRO A 1 203 ? 9.554 16.343 -12.372 1.00 85.56 203 PRO A O 1
ATOM 1463 N N . ALA A 1 204 ? 9.368 16.724 -14.577 1.00 83.31 204 ALA A N 1
ATOM 1464 C CA . ALA A 1 204 ? 9.304 15.307 -14.934 1.00 83.31 204 ALA A CA 1
ATOM 1465 C C . ALA A 1 204 ? 10.507 14.522 -14.382 1.00 83.31 204 ALA A C 1
ATOM 1467 O O . ALA A 1 204 ? 10.327 13.422 -13.872 1.00 83.31 204 ALA A O 1
ATOM 1468 N N . VAL A 1 205 ? 11.710 15.108 -14.416 1.00 79.38 205 VAL A N 1
ATOM 1469 C CA . VAL A 1 205 ? 12.938 14.483 -13.897 1.00 79.38 205 VAL A CA 1
ATOM 1470 C C . VAL A 1 205 ? 12.851 14.159 -12.400 1.00 79.38 205 VAL A C 1
ATOM 1472 O O . VAL A 1 205 ? 13.267 13.075 -11.994 1.00 79.38 205 VAL A O 1
ATOM 1475 N N . ASP A 1 206 ? 12.223 15.023 -11.602 1.00 79.81 206 ASP A N 1
ATOM 1476 C CA . ASP A 1 206 ? 12.086 14.830 -10.155 1.00 79.81 206 ASP A CA 1
ATOM 1477 C C . ASP A 1 206 ? 11.011 13.787 -9.837 1.00 79.81 206 ASP A C 1
ATOM 1479 O O . ASP A 1 206 ? 11.219 12.897 -9.012 1.00 79.81 206 ASP A O 1
ATOM 1483 N N . ALA A 1 207 ? 9.886 13.818 -10.562 1.00 78.94 207 ALA A N 1
ATOM 1484 C CA . ALA A 1 207 ? 8.867 12.770 -10.467 1.00 78.94 207 ALA A CA 1
ATOM 1485 C C . ALA A 1 207 ? 9.440 11.381 -10.813 1.00 78.94 207 ALA A C 1
ATOM 1487 O O . ALA A 1 207 ? 9.022 10.366 -10.257 1.00 78.94 207 ALA A O 1
ATOM 1488 N N . CYS A 1 208 ? 10.425 11.339 -11.711 1.00 74.19 208 CYS A N 1
ATOM 1489 C CA . CYS A 1 208 ? 11.123 10.121 -12.103 1.00 74.19 208 CYS A CA 1
ATOM 1490 C C . CYS A 1 208 ? 12.136 9.625 -11.064 1.00 74.19 208 CYS A C 1
ATOM 1492 O O . CYS A 1 208 ? 12.374 8.417 -10.988 1.00 74.19 208 CYS A O 1
ATOM 1494 N N . ALA A 1 209 ? 12.726 10.519 -10.264 1.00 72.00 209 ALA A N 1
ATOM 1495 C CA . ALA A 1 209 ? 13.719 10.159 -9.252 1.00 72.00 209 ALA A CA 1
ATOM 1496 C C . ALA A 1 209 ? 13.142 9.184 -8.213 1.00 72.00 209 ALA A C 1
ATOM 1498 O O . ALA A 1 209 ? 13.787 8.193 -7.866 1.00 72.00 209 ALA A O 1
ATOM 1499 N N . VAL A 1 210 ? 11.877 9.383 -7.822 1.00 66.69 210 VAL A N 1
ATOM 1500 C CA . VAL A 1 210 ? 11.150 8.512 -6.877 1.00 66.69 210 VAL A CA 1
ATOM 1501 C C . VAL A 1 210 ? 11.095 7.056 -7.340 1.00 66.69 210 VAL A C 1
ATOM 1503 O O . VAL A 1 210 ? 11.096 6.141 -6.521 1.00 66.69 210 VAL A O 1
ATOM 1506 N N . VAL A 1 211 ? 11.092 6.824 -8.653 1.00 66.06 211 VAL A N 1
ATOM 1507 C CA . VAL A 1 211 ? 11.024 5.474 -9.221 1.00 66.06 211 VAL A CA 1
ATOM 1508 C C . VAL A 1 211 ? 12.405 4.808 -9.297 1.00 66.06 211 VAL A C 1
ATOM 1510 O O . VAL A 1 211 ? 12.500 3.583 -9.331 1.00 66.06 211 VAL A O 1
ATOM 1513 N N . ARG A 1 212 ? 13.487 5.596 -9.298 1.00 66.56 212 ARG A N 1
ATOM 1514 C CA . ARG A 1 212 ? 14.873 5.102 -9.359 1.00 66.56 212 ARG A CA 1
ATOM 1515 C C . ARG A 1 212 ? 15.454 4.827 -7.975 1.00 66.56 212 ARG A C 1
ATOM 1517 O O . ARG A 1 212 ? 16.248 3.901 -7.805 1.00 66.56 212 ARG A O 1
ATOM 1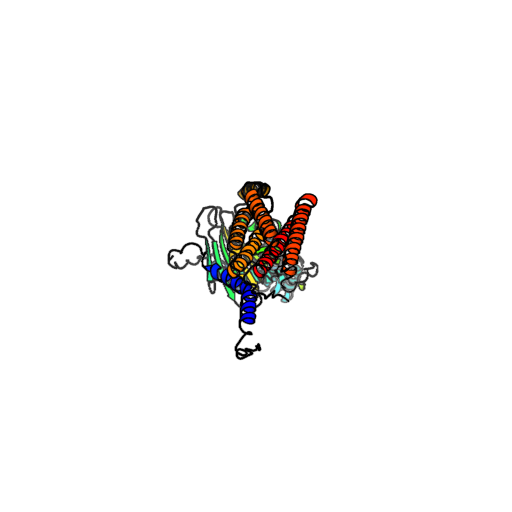524 N N . GLU A 1 213 ? 15.054 5.606 -6.977 1.00 73.50 213 GLU A N 1
ATOM 1525 C CA . GLU A 1 213 ? 15.645 5.552 -5.645 1.00 73.50 213 GLU A CA 1
ATOM 1526 C C . GLU A 1 213 ? 14.747 4.810 -4.653 1.00 73.50 213 GLU A C 1
ATOM 1528 O O . GLU A 1 213 ? 13.756 5.338 -4.155 1.00 73.50 213 GLU A O 1
ATOM 1533 N N . SER A 1 214 ? 15.150 3.586 -4.286 1.00 69.25 214 SER A N 1
ATOM 1534 C CA . SER A 1 214 ? 14.446 2.768 -3.278 1.00 69.25 214 SER A CA 1
ATOM 1535 C C . SER A 1 214 ? 14.122 3.533 -1.990 1.00 69.25 214 SER A C 1
ATOM 1537 O O . SER A 1 214 ? 13.055 3.344 -1.411 1.00 69.25 214 SER A O 1
ATOM 1539 N N . GLN A 1 215 ? 15.018 4.415 -1.539 1.00 71.06 215 GLN A N 1
ATOM 1540 C CA . GLN A 1 215 ? 14.839 5.166 -0.296 1.00 71.06 215 GLN A CA 1
ATOM 1541 C C . GLN A 1 215 ? 13.680 6.159 -0.380 1.00 71.06 215 GLN A C 1
ATOM 1543 O O . GLN A 1 215 ? 13.004 6.372 0.624 1.00 71.06 215 GLN A O 1
ATOM 1548 N N . LEU A 1 216 ? 13.387 6.697 -1.568 1.00 70.38 216 LEU A N 1
ATOM 1549 C CA . LEU A 1 216 ? 12.259 7.604 -1.751 1.00 70.38 216 LEU A CA 1
ATOM 1550 C C . LEU A 1 216 ? 10.924 6.886 -1.537 1.00 70.38 216 LEU A C 1
ATOM 1552 O O . LEU A 1 216 ? 9.984 7.514 -1.062 1.00 70.38 216 LEU A O 1
ATOM 1556 N N . PHE A 1 217 ? 10.841 5.563 -1.720 1.00 71.06 217 PHE A N 1
ATOM 1557 C CA . PHE A 1 217 ? 9.627 4.829 -1.351 1.00 71.06 217 PHE A CA 1
ATOM 1558 C C . PHE A 1 217 ? 9.316 4.896 0.151 1.00 71.06 217 PHE A C 1
ATOM 1560 O O . PHE A 1 217 ? 8.144 4.879 0.516 1.00 71.06 217 PHE A O 1
ATOM 1567 N N . LYS A 1 218 ? 10.318 5.041 1.031 1.00 72.75 218 LYS A N 1
ATOM 1568 C CA . LYS A 1 218 ? 10.087 5.190 2.483 1.00 72.75 218 LYS A CA 1
ATOM 1569 C C . LYS A 1 218 ? 9.388 6.495 2.847 1.00 72.75 218 LYS A C 1
ATOM 1571 O O . LYS A 1 218 ? 8.805 6.584 3.920 1.00 72.75 218 LYS A O 1
ATOM 1576 N N . THR A 1 219 ? 9.420 7.488 1.959 1.00 68.75 219 THR A N 1
ATOM 1577 C CA . THR A 1 219 ? 8.686 8.746 2.155 1.00 68.75 219 THR A CA 1
ATOM 1578 C C . THR A 1 219 ? 7.172 8.552 2.050 1.00 68.75 219 THR A C 1
ATOM 1580 O O . THR A 1 219 ? 6.406 9.397 2.509 1.00 68.75 219 THR A O 1
ATOM 1583 N N . TYR A 1 220 ? 6.709 7.422 1.501 1.00 70.25 220 TYR A N 1
ATOM 1584 C CA . TYR A 1 220 ? 5.289 7.112 1.467 1.00 70.25 220 TYR A CA 1
ATOM 1585 C C . TYR A 1 220 ? 4.795 6.638 2.839 1.00 70.25 220 TYR A C 1
ATOM 1587 O O . TYR A 1 220 ? 5.304 5.640 3.347 1.00 70.25 220 TYR A O 1
ATOM 1595 N N . PRO A 1 221 ? 3.702 7.211 3.385 1.00 67.88 221 PRO A N 1
ATOM 1596 C CA . PRO A 1 221 ? 3.190 6.860 4.718 1.00 67.88 221 PRO A CA 1
ATOM 1597 C C . PRO A 1 221 ? 2.797 5.389 4.908 1.00 67.88 221 PRO A C 1
ATOM 1599 O O . PRO A 1 221 ? 2.592 4.932 6.028 1.00 67.88 221 PRO A O 1
ATOM 1602 N N . CYS A 1 222 ? 2.599 4.656 3.810 1.00 72.56 222 CYS A N 1
ATOM 1603 C CA . CYS A 1 222 ? 2.284 3.233 3.853 1.00 72.56 222 CYS A CA 1
ATOM 1604 C C . CYS A 1 222 ? 3.511 2.339 3.677 1.00 72.56 222 CYS A C 1
ATOM 1606 O O . CYS A 1 222 ? 3.400 1.157 3.961 1.00 72.56 222 CYS A O 1
ATOM 1608 N N . CYS A 1 223 ? 4.660 2.854 3.239 1.00 79.75 223 CYS A N 1
ATOM 1609 C CA . CYS A 1 223 ? 5.866 2.059 3.063 1.00 79.75 223 CYS A CA 1
ATOM 1610 C C . CYS A 1 223 ? 6.574 1.879 4.408 1.00 79.75 223 CYS A C 1
ATOM 1612 O O . CYS A 1 223 ? 6.991 2.838 5.045 1.00 79.75 223 CYS A O 1
ATOM 1614 N N . VAL A 1 224 ? 6.719 0.633 4.839 1.00 79.50 224 VAL A N 1
ATOM 1615 C CA . VAL A 1 224 ? 7.418 0.259 6.074 1.00 79.50 224 VAL A CA 1
ATOM 1616 C C . VAL A 1 224 ? 8.857 -0.128 5.796 1.00 79.50 224 VAL A C 1
ATOM 1618 O O . VAL A 1 224 ? 9.748 0.190 6.578 1.00 79.50 224 VAL A O 1
ATOM 1621 N N . GLU A 1 225 ? 9.088 -0.803 4.678 1.00 80.69 225 GLU A N 1
ATOM 1622 C CA . GLU A 1 225 ? 10.413 -1.239 4.269 1.00 80.69 225 GLU A CA 1
ATOM 1623 C C . GLU A 1 225 ? 10.555 -1.013 2.770 1.00 80.69 225 GLU A C 1
ATOM 1625 O O . GLU A 1 225 ? 9.641 -1.306 2.004 1.00 80.69 225 GLU A O 1
ATOM 1630 N N . SER A 1 226 ? 11.696 -0.474 2.357 1.00 83.88 226 SER A N 1
ATOM 1631 C CA . SER A 1 226 ? 12.087 -0.407 0.955 1.00 83.88 226 SER A CA 1
ATOM 1632 C C . SER A 1 226 ? 13.580 -0.676 0.868 1.00 83.88 226 SER A C 1
ATOM 1634 O O . SER A 1 226 ? 14.378 0.001 1.528 1.00 83.88 226 SER A O 1
ATOM 1636 N N . GLU A 1 227 ? 13.938 -1.694 0.099 1.00 83.94 227 GLU A N 1
ATOM 1637 C CA . GLU A 1 227 ? 15.292 -2.213 -0.044 1.00 83.94 227 GLU A CA 1
ATOM 1638 C C . GLU A 1 227 ? 15.560 -2.511 -1.523 1.00 83.94 227 GLU A C 1
ATOM 1640 O O . GLU A 1 227 ? 14.742 -3.133 -2.201 1.00 83.94 227 GLU A O 1
ATOM 1645 N N . ARG A 1 228 ? 16.713 -2.086 -2.044 1.00 84.31 228 ARG A N 1
ATOM 1646 C CA . ARG A 1 228 ? 17.180 -2.503 -3.373 1.00 84.31 228 ARG A CA 1
ATOM 1647 C C . ARG A 1 228 ? 17.977 -3.795 -3.206 1.00 84.31 228 ARG A C 1
ATOM 1649 O O . ARG A 1 228 ? 19.038 -3.776 -2.595 1.00 84.31 228 ARG A O 1
ATOM 1656 N N . LEU A 1 229 ? 17.452 -4.905 -3.721 1.00 83.56 229 LEU A N 1
ATOM 1657 C CA . LEU A 1 229 ? 18.046 -6.237 -3.561 1.00 83.56 229 LEU A CA 1
ATOM 1658 C C . LEU A 1 229 ? 19.170 -6.503 -4.562 1.00 83.56 229 LEU A C 1
ATOM 1660 O O . LEU A 1 229 ? 20.116 -7.217 -4.244 1.00 83.56 229 LEU A O 1
ATOM 1664 N N . ALA A 1 230 ? 19.044 -5.973 -5.780 1.00 81.56 230 ALA A N 1
ATOM 1665 C CA . ALA A 1 230 ? 20.044 -6.131 -6.826 1.00 81.56 230 ALA A CA 1
ATOM 1666 C C . ALA A 1 230 ? 19.984 -4.983 -7.842 1.00 81.56 230 ALA A C 1
ATOM 1668 O O . ALA A 1 230 ? 18.925 -4.397 -8.099 1.00 81.56 230 ALA A O 1
ATOM 1669 N N . GLU A 1 231 ? 21.137 -4.697 -8.438 1.00 76.00 231 GLU A N 1
ATOM 1670 C CA . GLU A 1 231 ? 21.315 -3.756 -9.540 1.00 76.00 231 GLU A CA 1
ATOM 1671 C C . GLU A 1 231 ? 21.701 -4.540 -10.797 1.00 76.00 231 GLU A C 1
ATOM 1673 O O . GLU A 1 231 ? 22.697 -5.258 -10.801 1.00 76.00 231 GLU A O 1
ATOM 1678 N N . VAL A 1 232 ? 20.881 -4.441 -11.846 1.00 68.81 232 VAL A N 1
ATOM 1679 C CA . VAL A 1 232 ? 21.104 -5.147 -13.129 1.00 68.81 232 VAL A CA 1
ATOM 1680 C C . VAL A 1 232 ? 21.668 -4.196 -14.174 1.00 68.81 232 VAL A C 1
ATOM 1682 O O . VAL A 1 232 ? 22.449 -4.592 -15.040 1.00 68.81 232 VAL A O 1
ATOM 1685 N N . GLY A 1 233 ? 21.289 -2.922 -14.071 1.00 68.00 233 GLY A N 1
ATOM 1686 C CA . GLY A 1 233 ? 21.719 -1.847 -14.949 1.00 68.00 233 GLY A CA 1
ATOM 1687 C C . GLY A 1 233 ? 21.311 -0.483 -14.397 1.00 68.00 233 GLY A C 1
ATOM 1688 O O . GLY A 1 233 ? 20.714 -0.382 -13.326 1.00 68.00 233 GLY A O 1
ATOM 1689 N N . ARG A 1 234 ? 21.612 0.583 -15.146 1.00 66.56 234 ARG A N 1
ATOM 1690 C CA . ARG A 1 234 ? 21.323 1.969 -14.734 1.00 66.56 234 ARG A CA 1
ATOM 1691 C C . ARG A 1 234 ? 19.831 2.267 -14.595 1.00 66.56 234 ARG A C 1
ATOM 1693 O O . ARG A 1 234 ? 19.444 3.004 -13.692 1.00 66.56 234 ARG A O 1
ATOM 1700 N N . ALA A 1 235 ? 19.006 1.677 -15.455 1.00 67.31 235 ALA A N 1
ATOM 1701 C CA . ALA A 1 235 ? 17.555 1.824 -15.416 1.00 67.31 235 ALA A CA 1
ATOM 1702 C C . ALA A 1 235 ? 16.830 0.597 -14.850 1.00 67.31 235 ALA A C 1
ATOM 1704 O O . ALA A 1 235 ? 15.603 0.581 -14.846 1.00 67.31 235 ALA A O 1
ATOM 1705 N N . GLU A 1 236 ? 17.552 -0.417 -14.362 1.00 76.06 236 GLU A N 1
ATOM 1706 C CA . GLU A 1 236 ? 16.959 -1.655 -13.860 1.00 76.06 236 GLU A CA 1
ATOM 1707 C C . GLU A 1 236 ? 17.373 -1.943 -12.417 1.00 76.06 236 GLU A C 1
ATOM 1709 O O . GLU A 1 236 ? 18.555 -2.019 -12.062 1.00 76.06 236 GLU A O 1
ATOM 1714 N N . GLY A 1 237 ? 16.373 -2.145 -11.567 1.00 81.06 237 GLY A N 1
ATOM 1715 C CA . GLY A 1 237 ? 16.581 -2.514 -10.179 1.00 81.06 237 GLY A CA 1
ATOM 1716 C C . GLY A 1 237 ? 15.562 -3.539 -9.723 1.00 81.06 237 GLY A C 1
ATOM 1717 O O . GLY A 1 237 ? 14.382 -3.471 -10.066 1.00 81.06 237 GLY A O 1
ATOM 1718 N N . LEU A 1 238 ? 16.029 -4.478 -8.910 1.00 84.69 238 LEU A N 1
ATOM 1719 C CA . LEU A 1 238 ? 15.159 -5.344 -8.139 1.00 84.69 238 LEU A CA 1
ATOM 1720 C C . LEU A 1 238 ? 14.955 -4.720 -6.764 1.00 84.69 238 LEU A C 1
ATOM 1722 O O . LEU A 1 238 ? 15.911 -4.499 -6.018 1.00 84.69 238 LEU A O 1
ATOM 1726 N N . PHE A 1 239 ? 13.699 -4.465 -6.431 1.00 84.94 239 PHE A N 1
ATOM 1727 C CA . PHE A 1 239 ? 13.290 -3.808 -5.205 1.00 84.94 239 PHE A CA 1
ATOM 1728 C C . PHE A 1 239 ? 12.418 -4.736 -4.372 1.00 84.94 239 PHE A C 1
ATOM 1730 O O . PHE A 1 239 ? 11.621 -5.519 -4.886 1.00 84.94 239 PHE A O 1
ATOM 1737 N N . ARG A 1 240 ? 12.550 -4.609 -3.061 1.00 85.06 240 ARG A N 1
ATOM 1738 C CA . ARG A 1 240 ? 11.623 -5.137 -2.075 1.00 85.06 240 ARG A CA 1
ATOM 1739 C C . ARG A 1 240 ? 10.933 -3.968 -1.415 1.00 85.06 240 ARG A C 1
ATOM 1741 O O . ARG A 1 240 ? 11.606 -3.084 -0.894 1.00 85.06 240 ARG A O 1
ATOM 1748 N N . VAL A 1 241 ? 9.611 -4.001 -1.401 1.00 82.94 241 VAL A N 1
ATOM 1749 C CA . VAL A 1 241 ? 8.780 -2.976 -0.780 1.00 82.94 241 VAL A CA 1
ATOM 1750 C C . VAL A 1 241 ? 7.774 -3.667 0.138 1.00 82.94 241 VAL A C 1
ATOM 1752 O O . VAL A 1 241 ? 6.987 -4.507 -0.290 1.00 82.94 241 VAL A O 1
ATOM 1755 N N . GLU A 1 242 ? 7.795 -3.333 1.425 1.00 81.56 242 GLU A N 1
ATOM 1756 C CA . GLU A 1 242 ? 6.742 -3.706 2.369 1.00 81.56 242 GLU A CA 1
ATOM 1757 C C . GLU A 1 242 ? 5.862 -2.492 2.626 1.00 81.56 242 GLU A C 1
ATOM 1759 O O . GLU A 1 242 ? 6.323 -1.465 3.119 1.00 81.56 242 GLU A O 1
ATOM 1764 N N . GLN A 1 243 ? 4.577 -2.628 2.330 1.00 79.06 243 GLN A N 1
ATOM 1765 C CA . GLN A 1 243 ? 3.555 -1.633 2.581 1.00 79.06 243 GLN A CA 1
ATOM 1766 C C . GLN A 1 243 ? 2.612 -2.110 3.689 1.00 79.06 243 GLN A C 1
ATOM 1768 O O . GLN A 1 243 ? 2.158 -3.252 3.713 1.00 79.06 243 GLN A O 1
ATOM 1773 N N . ARG A 1 244 ? 2.268 -1.234 4.631 1.00 74.94 244 ARG A N 1
ATOM 1774 C CA . ARG A 1 244 ? 1.257 -1.494 5.656 1.00 74.94 244 ARG A CA 1
ATOM 1775 C C . ARG A 1 244 ? 0.110 -0.510 5.537 1.00 74.94 244 ARG A C 1
ATOM 1777 O O . ARG A 1 244 ? 0.276 0.707 5.546 1.00 74.94 244 ARG A O 1
ATOM 1784 N N . TYR A 1 245 ? -1.082 -1.080 5.480 1.00 72.94 245 TYR A N 1
ATOM 1785 C CA . TYR A 1 245 ? -2.345 -0.377 5.420 1.00 72.94 245 TYR A CA 1
ATOM 1786 C C . TYR A 1 245 ? -3.112 -0.608 6.710 1.00 72.94 245 TYR A C 1
ATOM 1788 O O . TYR A 1 245 ? -3.567 -1.710 7.021 1.00 72.94 245 TYR A O 1
ATOM 1796 N N . GLU A 1 246 ? -3.302 0.471 7.458 1.00 65.44 246 GLU A N 1
ATOM 1797 C CA . GLU A 1 246 ? -4.219 0.474 8.585 1.00 65.44 246 GLU A CA 1
ATOM 1798 C C . GLU A 1 246 ? -5.649 0.654 8.066 1.00 65.44 246 GLU A C 1
ATOM 1800 O O . GLU A 1 246 ? -6.125 1.771 7.838 1.00 65.44 246 GLU A O 1
ATOM 1805 N N . PHE A 1 247 ? -6.353 -0.457 7.839 1.00 62.88 247 PHE A N 1
ATOM 1806 C CA . PHE A 1 247 ? -7.792 -0.408 7.610 1.00 62.88 247 PHE A CA 1
ATOM 1807 C C . PHE A 1 247 ? -8.517 -0.347 8.965 1.00 62.88 247 PHE A C 1
ATOM 1809 O O . PHE A 1 247 ? -8.069 -0.992 9.916 1.00 62.88 247 PHE A O 1
ATOM 1816 N N . PRO A 1 248 ? -9.642 0.390 9.100 1.00 54.62 248 PRO A N 1
ATOM 1817 C CA . PRO A 1 248 ? -10.281 0.649 10.389 1.00 54.62 248 PRO A CA 1
ATOM 1818 C C . PRO A 1 248 ? -10.568 -0.576 11.265 1.00 54.62 248 PRO A C 1
ATOM 1820 O O . PRO A 1 248 ? -10.649 -0.419 12.480 1.00 54.62 248 PRO A O 1
ATOM 1823 N N . LEU A 1 249 ? -10.684 -1.765 10.676 1.00 55.22 249 LEU A N 1
ATOM 1824 C CA . LEU A 1 249 ? -11.004 -3.010 11.374 1.00 55.22 249 LEU A CA 1
ATOM 1825 C C . LEU A 1 249 ? -9.935 -4.100 11.213 1.00 55.22 249 LEU A C 1
ATOM 1827 O O . LEU A 1 249 ? -9.972 -5.087 11.939 1.00 55.22 249 LEU A O 1
ATOM 1831 N N . VAL A 1 250 ? -9.000 -3.948 10.269 1.00 60.12 250 VAL A N 1
ATOM 1832 C CA . VAL A 1 250 ? -8.066 -5.011 9.890 1.00 60.12 250 VAL A CA 1
ATOM 1833 C C . VAL A 1 250 ? -6.748 -4.396 9.399 1.00 60.12 250 VAL A C 1
ATOM 1835 O O . VAL A 1 250 ? -6.731 -3.780 8.333 1.00 60.12 250 VAL A O 1
ATOM 1838 N N . PRO A 1 251 ? -5.633 -4.537 10.133 1.00 65.81 251 PRO A N 1
ATOM 1839 C CA . PRO A 1 251 ? -4.324 -4.188 9.599 1.00 65.81 251 PRO A CA 1
ATOM 1840 C C . PRO A 1 251 ? -3.947 -5.165 8.475 1.00 65.81 251 PRO A C 1
ATOM 1842 O O . PRO A 1 251 ? -3.916 -6.385 8.674 1.00 65.81 251 PRO A O 1
ATOM 1845 N N . VAL A 1 252 ? -3.656 -4.614 7.297 1.00 67.38 252 VAL A N 1
ATOM 1846 C CA . VAL A 1 252 ? -3.208 -5.360 6.117 1.00 67.38 252 VAL A CA 1
ATOM 1847 C C . VAL A 1 252 ? -1.759 -4.980 5.844 1.00 67.38 252 VAL A C 1
ATOM 1849 O O . VAL A 1 252 ? -1.456 -3.813 5.622 1.00 67.38 252 VAL A O 1
ATOM 1852 N N . ALA A 1 253 ? -0.856 -5.953 5.881 1.00 66.38 253 ALA A N 1
ATOM 1853 C CA . ALA A 1 253 ? 0.519 -5.794 5.429 1.00 66.38 253 ALA A CA 1
ATOM 1854 C C . ALA A 1 253 ? 0.651 -6.451 4.052 1.00 66.38 253 ALA A C 1
ATOM 1856 O O . ALA A 1 253 ? 0.448 -7.660 3.923 1.00 66.38 253 ALA A O 1
ATOM 1857 N N . LEU A 1 254 ? 0.968 -5.652 3.041 1.00 71.75 254 LEU A N 1
ATOM 1858 C CA . LEU A 1 254 ? 1.297 -6.100 1.696 1.00 71.75 254 LEU A CA 1
ATOM 1859 C C . LEU A 1 254 ? 2.814 -6.067 1.551 1.00 71.75 254 LEU A C 1
ATOM 1861 O O . LEU A 1 254 ? 3.433 -5.030 1.750 1.00 71.75 254 LEU A O 1
ATOM 1865 N N . ARG A 1 255 ? 3.429 -7.206 1.253 1.00 73.75 255 ARG A N 1
ATOM 1866 C CA . ARG A 1 255 ? 4.866 -7.275 0.985 1.00 73.75 255 ARG A CA 1
ATOM 1867 C C . ARG A 1 255 ? 5.083 -7.718 -0.443 1.00 73.75 255 ARG A C 1
ATOM 1869 O O . ARG A 1 255 ? 4.611 -8.780 -0.829 1.00 73.75 255 ARG A O 1
ATOM 1876 N N . GLU A 1 256 ? 5.844 -6.944 -1.194 1.00 77.31 256 GLU A N 1
ATOM 1877 C CA . GLU A 1 256 ? 6.045 -7.158 -2.618 1.00 77.31 256 GLU A CA 1
ATOM 1878 C C . GLU A 1 256 ? 7.542 -7.112 -2.934 1.00 77.31 256 GLU A C 1
ATOM 1880 O O . GLU A 1 256 ? 8.289 -6.290 -2.408 1.00 77.31 256 GLU A O 1
ATOM 1885 N N . ASP A 1 257 ? 7.987 -8.030 -3.787 1.00 77.62 257 ASP A N 1
ATOM 1886 C CA . ASP A 1 257 ? 9.273 -7.901 -4.469 1.00 77.62 257 ASP A CA 1
ATOM 1887 C C . ASP A 1 257 ? 8.924 -7.551 -5.923 1.00 77.62 257 ASP A C 1
ATOM 1889 O O . ASP A 1 257 ? 8.080 -8.221 -6.530 1.00 77.62 257 ASP A O 1
ATOM 1893 N N . ILE A 1 258 ? 9.516 -6.488 -6.460 1.00 80.12 258 ILE A N 1
ATOM 1894 C CA . ILE A 1 258 ? 9.191 -5.923 -7.770 1.00 80.12 258 ILE A CA 1
ATOM 1895 C C . ILE A 1 258 ? 10.495 -5.621 -8.498 1.00 80.12 258 ILE A C 1
ATOM 1897 O O . ILE A 1 258 ? 11.374 -4.944 -7.965 1.00 80.12 258 ILE A O 1
ATOM 1901 N N . VAL A 1 259 ? 10.618 -6.095 -9.733 1.00 79.12 259 VAL A N 1
ATOM 1902 C CA . VAL A 1 259 ? 11.657 -5.605 -10.641 1.00 79.12 259 VAL A CA 1
ATOM 1903 C C . VAL A 1 259 ? 11.102 -4.397 -11.374 1.00 79.12 259 VAL A C 1
ATOM 1905 O O . VAL A 1 259 ? 10.000 -4.483 -11.912 1.00 79.12 259 VAL A O 1
ATOM 1908 N N . LEU A 1 260 ? 11.841 -3.291 -11.381 1.00 80.69 260 LEU A N 1
ATOM 1909 C CA . LEU A 1 260 ? 11.519 -2.076 -12.125 1.00 80.69 260 LEU A CA 1
ATOM 1910 C C . LEU A 1 260 ? 12.556 -1.866 -13.230 1.00 80.69 260 LEU A C 1
ATOM 1912 O O . LEU A 1 260 ? 13.754 -2.000 -12.985 1.00 80.69 260 LEU A O 1
ATOM 1916 N N . HIS A 1 261 ? 12.082 -1.487 -14.414 1.00 80.38 261 HIS A N 1
ATOM 1917 C CA . HIS A 1 261 ? 12.875 -1.165 -15.598 1.00 80.38 261 HIS A CA 1
ATOM 1918 C C . HIS A 1 261 ? 12.387 0.162 -16.175 1.00 80.38 261 HIS A C 1
ATOM 1920 O O . HIS A 1 261 ? 11.208 0.297 -16.509 1.00 80.38 261 HIS A O 1
ATOM 1926 N N . GLY A 1 262 ? 13.277 1.142 -16.273 1.00 76.00 262 GLY A N 1
ATOM 1927 C CA . GLY A 1 262 ? 13.013 2.450 -16.860 1.00 76.00 262 GLY A CA 1
ATOM 1928 C C . GLY A 1 262 ? 13.368 2.514 -18.344 1.00 76.00 262 GLY A C 1
ATOM 1929 O O . GLY A 1 262 ? 14.345 1.927 -18.793 1.00 76.00 262 GLY A O 1
ATOM 1930 N N . PHE A 1 263 ? 12.584 3.286 -19.084 1.00 75.06 263 PHE A N 1
ATOM 1931 C CA . PHE A 1 263 ? 12.733 3.587 -20.500 1.00 75.06 263 PHE A CA 1
ATOM 1932 C C . PHE A 1 263 ? 12.596 5.098 -20.670 1.00 75.06 263 PHE A C 1
ATOM 1934 O O . PHE A 1 263 ? 11.585 5.677 -20.257 1.00 75.06 263 PHE A O 1
ATOM 1941 N N . LEU A 1 264 ? 13.595 5.743 -21.269 1.00 70.94 264 LEU A N 1
ATOM 1942 C CA . LEU A 1 264 ? 13.514 7.162 -21.605 1.00 70.94 264 LEU A CA 1
ATOM 1943 C C . LEU A 1 264 ? 12.966 7.311 -23.030 1.00 70.94 264 LEU A C 1
ATOM 1945 O O . LEU A 1 264 ? 13.601 6.882 -23.991 1.00 70.94 264 LEU A O 1
ATOM 1949 N N . GLU A 1 265 ? 11.795 7.929 -23.176 1.00 65.69 265 GLU A N 1
ATOM 1950 C CA . GLU A 1 265 ? 11.046 7.951 -24.436 1.00 65.69 265 GLU A CA 1
ATOM 1951 C C . GLU A 1 265 ? 10.389 9.316 -24.666 1.00 65.69 265 GLU A C 1
ATOM 1953 O O . GLU A 1 265 ? 9.566 9.769 -23.876 1.00 65.69 265 GLU A O 1
ATOM 1958 N N . HIS A 1 266 ? 10.711 9.965 -25.789 1.00 61.34 266 HIS A N 1
ATOM 1959 C CA . HIS A 1 266 ? 9.977 11.135 -26.301 1.00 61.34 266 HIS A CA 1
ATOM 1960 C C . HIS A 1 266 ? 9.790 12.299 -25.304 1.00 61.34 266 HIS A C 1
ATOM 1962 O O . HIS A 1 266 ? 8.771 12.984 -25.311 1.00 61.34 266 HIS A O 1
ATOM 1968 N N . GLY A 1 267 ? 10.787 12.536 -24.446 1.00 68.25 267 GLY A N 1
ATOM 1969 C CA . GLY A 1 267 ? 10.747 13.576 -23.411 1.00 68.25 267 GLY A CA 1
ATOM 1970 C C . GLY A 1 267 ? 10.033 13.153 -22.123 1.00 68.25 267 GLY A C 1
ATOM 1971 O O . GLY A 1 267 ? 10.089 13.890 -21.142 1.00 68.25 267 GLY A O 1
ATOM 1972 N N . GLY A 1 268 ? 9.416 11.970 -22.107 1.00 75.56 268 GLY A N 1
ATOM 1973 C CA . GLY A 1 268 ? 8.861 11.322 -20.927 1.00 75.56 268 GLY A CA 1
ATOM 1974 C C . GLY A 1 268 ? 9.677 10.114 -20.460 1.00 75.56 268 GLY A C 1
ATOM 1975 O O . GLY A 1 268 ? 10.578 9.627 -21.145 1.00 75.56 268 GLY A O 1
ATOM 1976 N N . LEU A 1 269 ? 9.357 9.620 -19.267 1.00 85.00 269 LEU A N 1
ATOM 1977 C CA . LEU A 1 269 ? 9.906 8.371 -18.736 1.00 85.00 269 LEU A CA 1
ATOM 1978 C C . LEU A 1 269 ? 8.773 7.363 -18.583 1.00 85.00 269 LEU A C 1
ATOM 1980 O O . LEU A 1 269 ? 7.785 7.633 -17.897 1.00 85.00 269 LEU A O 1
ATOM 1984 N N . LEU A 1 270 ? 8.945 6.192 -19.183 1.00 88.06 270 LEU A N 1
ATOM 1985 C CA . LEU A 1 270 ? 8.136 5.019 -18.895 1.00 88.06 270 LEU A CA 1
ATOM 1986 C C . LEU A 1 270 ? 8.929 4.122 -17.949 1.00 88.06 270 LEU A C 1
ATOM 1988 O O . LEU A 1 270 ? 10.073 3.795 -18.222 1.00 88.06 270 LEU A O 1
ATOM 1992 N N . VAL A 1 271 ? 8.335 3.676 -16.855 1.00 88.12 271 VAL A N 1
ATOM 1993 C CA . VAL A 1 271 ? 8.893 2.609 -16.026 1.00 88.12 271 VAL A CA 1
ATOM 1994 C C . VAL A 1 271 ? 7.902 1.471 -16.022 1.00 88.12 271 VAL A C 1
ATOM 1996 O O . VAL A 1 271 ? 6.727 1.689 -15.751 1.00 88.12 271 VAL A O 1
ATOM 1999 N N . CYS A 1 272 ? 8.369 0.266 -16.317 1.00 89.88 272 CYS A N 1
ATOM 2000 C CA . CYS A 1 272 ? 7.581 -0.950 -16.211 1.00 89.88 272 CYS A CA 1
ATOM 2001 C C . CYS A 1 272 ? 8.190 -1.854 -15.149 1.00 89.88 272 CYS A C 1
ATOM 2003 O O . CYS A 1 272 ? 9.403 -1.905 -14.974 1.00 89.88 272 CYS A O 1
ATOM 2005 N N . GLY A 1 273 ? 7.352 -2.612 -14.468 1.00 89.19 273 GLY A N 1
ATOM 2006 C CA . GLY A 1 273 ? 7.795 -3.564 -13.479 1.00 89.19 273 GLY A CA 1
ATOM 2007 C C . GLY A 1 273 ? 6.787 -4.658 -13.227 1.00 89.19 273 GLY A C 1
ATOM 2008 O O . GLY A 1 273 ? 5.628 -4.563 -13.623 1.00 89.19 273 GLY A O 1
ATOM 2009 N N . ARG A 1 274 ? 7.256 -5.721 -12.589 1.00 90.44 274 ARG A N 1
ATOM 2010 C CA . ARG A 1 274 ? 6.440 -6.865 -12.176 1.00 90.44 274 ARG A CA 1
ATOM 2011 C C . ARG A 1 274 ? 7.140 -7.638 -11.075 1.00 90.44 274 ARG A C 1
ATOM 2013 O O . ARG A 1 274 ? 8.351 -7.506 -10.882 1.00 90.44 274 ARG A O 1
ATOM 2020 N N . SER A 1 275 ? 6.395 -8.490 -10.388 1.00 88.56 275 SER A N 1
ATOM 2021 C CA . SER A 1 275 ? 6.989 -9.443 -9.464 1.00 88.56 275 SER A CA 1
ATOM 2022 C C . SER A 1 275 ? 7.887 -10.436 -10.221 1.00 88.56 275 SER A C 1
ATOM 2024 O O . SER A 1 275 ? 7.463 -11.011 -11.234 1.00 88.56 275 SER A O 1
ATOM 2026 N N . PRO A 1 276 ? 9.144 -10.629 -9.777 1.00 86.50 276 PRO A N 1
ATOM 2027 C CA . PRO A 1 276 ? 10.055 -11.576 -10.404 1.00 86.50 276 PRO A CA 1
ATOM 2028 C C . PRO A 1 276 ? 9.638 -13.013 -10.110 1.00 86.50 276 PRO A C 1
ATOM 2030 O O . PRO A 1 276 ? 9.105 -13.330 -9.041 1.00 86.50 276 PRO A O 1
ATOM 2033 N N . LYS A 1 277 ? 9.980 -13.919 -11.026 1.00 84.25 277 LYS A N 1
ATOM 2034 C CA . LYS A 1 277 ? 10.006 -15.354 -10.721 1.00 84.25 277 LYS A CA 1
ATOM 2035 C C . LYS A 1 277 ? 11.365 -15.713 -10.124 1.00 84.25 277 LYS A C 1
ATOM 2037 O O . LYS A 1 277 ? 12.390 -15.216 -10.575 1.00 84.25 277 LYS A O 1
ATOM 2042 N N . GLN A 1 278 ? 11.402 -16.639 -9.163 1.00 82.25 278 GLN A N 1
ATOM 2043 C CA . GLN A 1 278 ? 12.669 -17.111 -8.575 1.00 82.25 278 GLN A CA 1
ATOM 2044 C C . GLN A 1 278 ? 13.641 -17.659 -9.636 1.00 82.25 278 GLN A C 1
ATOM 2046 O O . GLN A 1 278 ? 14.847 -17.495 -9.501 1.00 82.25 278 GLN A O 1
ATOM 2051 N N . SER A 1 279 ? 13.120 -18.263 -10.710 1.00 81.38 279 SER A N 1
ATOM 2052 C CA . SER A 1 279 ? 13.913 -18.760 -11.842 1.00 81.38 279 SER A CA 1
ATOM 2053 C C . SER A 1 279 ? 14.611 -17.660 -12.646 1.00 81.38 279 SER A C 1
ATOM 2055 O O . SER A 1 279 ? 15.583 -17.946 -13.330 1.00 81.38 279 SER A O 1
ATOM 2057 N N . GLU A 1 280 ? 14.108 -16.425 -12.597 1.00 78.44 280 GLU A N 1
ATOM 2058 C CA . GLU A 1 280 ? 14.705 -15.272 -13.286 1.00 78.44 280 GLU A CA 1
ATOM 2059 C C . GLU A 1 280 ? 15.890 -14.696 -12.492 1.00 78.44 280 GLU A C 1
ATOM 2061 O O . GLU A 1 280 ? 16.700 -13.966 -13.049 1.00 78.44 280 GLU A O 1
ATOM 2066 N N . TRP A 1 281 ? 16.004 -15.046 -11.205 1.00 80.25 281 TRP A N 1
ATOM 2067 C CA . TRP A 1 281 ? 16.981 -14.491 -10.268 1.00 80.25 281 TRP A CA 1
ATOM 2068 C C . TRP A 1 281 ? 17.528 -15.578 -9.349 1.00 80.25 281 TRP A C 1
ATOM 2070 O O . TRP A 1 281 ? 17.278 -15.583 -8.144 1.00 80.25 281 TRP A O 1
ATOM 2080 N N . ALA A 1 282 ? 18.257 -16.531 -9.925 1.00 79.94 282 ALA A N 1
ATOM 2081 C CA . ALA A 1 282 ? 18.786 -17.673 -9.180 1.00 79.94 282 ALA A CA 1
ATOM 2082 C C . ALA A 1 282 ? 19.665 -17.253 -7.983 1.00 79.94 282 ALA A C 1
ATOM 2084 O O . ALA A 1 282 ? 19.622 -17.899 -6.935 1.00 79.94 282 ALA A O 1
ATOM 2085 N N . ASP A 1 283 ? 20.389 -16.139 -8.117 1.00 79.88 283 ASP A N 1
ATOM 2086 C CA . ASP A 1 283 ? 21.330 -15.646 -7.105 1.00 79.88 283 ASP A CA 1
ATOM 2087 C C . ASP A 1 283 ? 20.668 -14.804 -6.001 1.00 79.88 283 ASP A C 1
ATOM 2089 O O . ASP A 1 283 ? 21.272 -14.564 -4.954 1.00 79.88 283 ASP A O 1
ATOM 2093 N N . VAL A 1 284 ? 19.410 -14.382 -6.184 1.00 80.44 284 VAL A N 1
ATOM 2094 C CA . VAL A 1 284 ? 18.668 -13.592 -5.192 1.00 80.44 284 VAL A CA 1
ATOM 2095 C C . VAL A 1 284 ? 17.613 -14.468 -4.535 1.00 80.44 284 VAL A C 1
ATOM 2097 O O . VAL A 1 284 ? 16.642 -14.890 -5.161 1.00 80.44 284 VAL A O 1
ATOM 2100 N N . ARG A 1 285 ? 17.765 -14.736 -3.235 1.00 79.00 285 ARG A N 1
ATOM 2101 C CA . ARG A 1 285 ? 16.757 -15.498 -2.487 1.00 79.00 285 ARG A CA 1
ATOM 2102 C C . ARG A 1 285 ? 15.552 -14.628 -2.161 1.00 79.00 285 ARG A C 1
ATOM 2104 O O . ARG A 1 285 ? 15.638 -13.709 -1.342 1.00 79.00 285 ARG A O 1
ATOM 2111 N N . PHE A 1 286 ? 14.403 -14.989 -2.721 1.00 73.06 286 PHE A N 1
ATOM 2112 C CA . PHE A 1 286 ? 13.128 -14.447 -2.276 1.00 73.06 286 PHE A CA 1
ATOM 2113 C C . PHE A 1 286 ? 12.604 -15.280 -1.097 1.00 73.06 286 PHE A C 1
ATOM 2115 O O . PHE A 1 286 ? 12.557 -16.508 -1.192 1.00 73.06 286 PHE A O 1
ATOM 2122 N N . PRO A 1 287 ? 12.188 -14.663 0.023 1.00 66.69 287 PRO A N 1
ATOM 2123 C CA . PRO A 1 287 ? 11.526 -15.406 1.090 1.00 66.69 287 PRO A CA 1
ATOM 2124 C C . PRO A 1 287 ? 10.260 -16.082 0.536 1.00 66.69 287 PRO A C 1
ATOM 2126 O O . PRO A 1 287 ? 9.573 -15.485 -0.297 1.00 66.69 287 PRO A O 1
ATOM 2129 N N . PRO A 1 288 ? 9.928 -17.316 0.953 1.00 62.75 288 PRO A N 1
ATOM 2130 C CA . PRO A 1 288 ? 8.770 -18.029 0.422 1.00 62.75 288 PRO A CA 1
ATOM 2131 C C . PRO A 1 288 ? 7.499 -17.197 0.615 1.00 62.75 288 PRO A C 1
ATOM 2133 O O . PRO A 1 288 ? 7.322 -16.597 1.671 1.00 62.75 288 PRO A O 1
ATOM 2136 N N . LYS A 1 289 ? 6.624 -17.154 -0.401 1.00 59.09 289 LYS A N 1
ATOM 2137 C CA . LYS A 1 289 ? 5.291 -16.535 -0.314 1.00 59.09 289 LYS A CA 1
ATOM 2138 C C . LYS A 1 289 ? 4.519 -17.258 0.796 1.00 59.09 289 LYS A C 1
ATOM 2140 O O . LYS A 1 289 ? 4.129 -18.405 0.564 1.00 59.09 289 LYS A O 1
ATOM 2145 N N . PRO A 1 290 ? 4.317 -16.680 1.998 1.00 54.06 290 PRO A N 1
ATOM 2146 C CA . PRO A 1 290 ? 3.426 -17.327 2.942 1.00 54.06 290 PRO A CA 1
ATOM 2147 C C . PRO A 1 290 ? 2.043 -17.362 2.273 1.00 54.06 290 PRO A C 1
ATOM 2149 O O . PRO A 1 290 ? 1.630 -16.344 1.711 1.00 54.06 290 PRO A O 1
ATOM 2152 N N . PRO A 1 291 ? 1.333 -18.505 2.268 1.00 54.38 291 PRO A N 1
ATOM 2153 C CA . PRO A 1 291 ? -0.039 -18.527 1.778 1.00 54.38 291 PRO A CA 1
ATOM 2154 C C . PRO A 1 291 ? -0.803 -17.468 2.566 1.00 54.38 291 PRO A C 1
ATOM 2156 O O . PRO A 1 291 ? -0.656 -17.434 3.789 1.00 54.38 291 PRO A O 1
ATOM 2159 N N . GLY A 1 292 ? -1.547 -16.593 1.882 1.00 53.66 292 GLY A N 1
ATOM 2160 C CA . GLY A 1 292 ? -2.309 -15.509 2.501 1.00 53.66 292 GLY A CA 1
ATOM 2161 C C . GLY A 1 292 ? -3.235 -16.066 3.579 1.00 53.66 292 GLY A C 1
ATOM 2162 O O . GLY A 1 292 ? -4.355 -16.482 3.306 1.00 53.66 292 GLY A O 1
ATOM 2163 N N . ARG A 1 293 ? -2.739 -16.152 4.812 1.00 50.91 293 ARG A N 1
ATOM 2164 C CA . ARG A 1 293 ? -3.450 -16.710 5.956 1.00 50.91 293 ARG A CA 1
ATOM 2165 C C . ARG A 1 293 ? -3.652 -15.585 6.937 1.00 50.91 293 ARG A C 1
ATOM 2167 O O . ARG A 1 293 ? -2.701 -14.932 7.370 1.00 50.91 293 ARG A O 1
ATOM 2174 N N . TYR A 1 294 ? -4.910 -15.381 7.298 1.00 48.59 294 TYR A N 1
ATOM 2175 C CA . TYR A 1 294 ? -5.248 -14.578 8.452 1.00 48.59 294 TYR A CA 1
ATOM 2176 C C . TYR A 1 294 ? -4.553 -15.177 9.673 1.00 48.59 294 TYR A C 1
ATOM 2178 O O . TYR A 1 294 ? -4.837 -16.309 10.071 1.00 48.59 294 TYR A O 1
ATOM 2186 N N . SER A 1 295 ? -3.619 -14.438 10.267 1.00 46.88 295 SER A N 1
ATOM 2187 C CA . SER A 1 295 ? -3.093 -14.832 11.564 1.00 46.88 295 SER A CA 1
ATOM 2188 C C . SER A 1 295 ? -4.121 -14.425 12.610 1.00 46.88 295 SER A C 1
ATOM 2190 O O . SER A 1 295 ? -4.138 -13.273 13.043 1.00 46.88 295 SER A O 1
ATOM 2192 N N . HIS A 1 296 ? -4.968 -15.371 13.029 1.00 46.22 296 HIS A N 1
ATOM 2193 C CA . HIS A 1 296 ? -5.889 -15.177 14.156 1.00 46.22 296 HIS A CA 1
ATOM 2194 C C . HIS A 1 296 ? -5.154 -14.710 15.422 1.00 46.22 296 HIS A C 1
ATOM 2196 O O . HIS A 1 296 ? -5.713 -13.961 16.214 1.00 46.22 296 HIS A O 1
ATOM 2202 N N . PHE A 1 297 ? -3.891 -15.115 15.584 1.00 37.69 297 PHE A N 1
ATOM 2203 C CA . PHE A 1 297 ? -3.069 -14.775 16.743 1.00 37.69 297 PHE A CA 1
ATOM 2204 C C . PHE A 1 297 ? -2.566 -13.323 16.725 1.00 37.69 297 PHE A C 1
ATOM 2206 O O . PHE A 1 297 ? -2.449 -12.698 17.773 1.00 37.69 297 PHE A O 1
ATOM 2213 N N . LEU A 1 298 ? -2.284 -12.768 15.541 1.00 45.78 298 LEU A N 1
ATOM 2214 C CA . LEU A 1 298 ? -1.793 -11.390 15.394 1.00 45.78 298 LEU A CA 1
ATOM 2215 C C . LEU A 1 298 ? -2.879 -10.405 14.943 1.00 45.78 298 LEU A C 1
ATOM 2217 O O . LEU A 1 298 ? -2.621 -9.202 14.903 1.00 45.78 298 LEU A O 1
ATOM 2221 N N . GLY A 1 299 ? -4.065 -10.897 14.567 1.00 51.31 299 GLY A N 1
ATOM 2222 C CA . GLY A 1 299 ? -5.130 -10.099 13.957 1.00 51.31 299 GLY A CA 1
ATOM 2223 C C . GLY A 1 299 ? -4.704 -9.438 12.642 1.00 51.31 299 GLY A C 1
ATOM 2224 O O . GLY A 1 299 ? -5.199 -8.363 12.314 1.00 51.31 299 GLY A O 1
ATOM 2225 N N . ARG A 1 300 ? -3.744 -10.032 11.920 1.00 55.34 300 ARG A N 1
ATOM 2226 C CA . ARG A 1 300 ? -3.098 -9.443 10.735 1.00 55.34 300 ARG A CA 1
ATOM 2227 C C . ARG A 1 300 ? -3.292 -10.317 9.507 1.00 55.34 300 ARG A C 1
ATOM 2229 O O . ARG A 1 300 ? -3.124 -11.536 9.572 1.00 55.34 300 ARG A O 1
ATOM 2236 N N . TYR A 1 301 ? -3.543 -9.663 8.379 1.00 57.78 301 TYR A N 1
ATOM 2237 C CA . TYR A 1 301 ? -3.305 -10.247 7.066 1.00 57.78 301 TYR A CA 1
ATOM 2238 C C . TYR A 1 301 ? -1.920 -9.806 6.599 1.00 57.78 301 TYR A C 1
ATOM 2240 O O . TYR A 1 301 ? -1.672 -8.611 6.464 1.00 57.78 301 TYR A O 1
ATOM 2248 N N . SER A 1 302 ? -1.019 -10.763 6.384 1.00 57.69 302 SER A N 1
ATOM 2249 C CA . SER A 1 302 ? 0.214 -10.535 5.630 1.00 57.69 302 SER A CA 1
ATOM 2250 C C . SER A 1 302 ? 0.059 -11.241 4.295 1.00 57.69 302 SER A C 1
ATOM 2252 O O . SER A 1 302 ? -0.185 -12.447 4.260 1.00 57.69 302 SER A O 1
ATOM 2254 N N . TRP A 1 303 ? 0.084 -10.465 3.219 1.00 66.12 303 TRP A N 1
ATOM 2255 C CA . TRP A 1 303 ? -0.122 -10.943 1.861 1.00 66.12 303 TRP A CA 1
ATOM 2256 C C . TRP A 1 303 ? 1.115 -10.604 1.050 1.00 66.12 303 TRP A C 1
ATOM 2258 O O . TRP A 1 303 ? 1.597 -9.472 1.085 1.00 66.12 303 TRP A O 1
ATOM 2268 N N . ARG A 1 304 ? 1.621 -11.595 0.320 1.00 68.19 304 ARG A N 1
ATOM 2269 C CA . ARG A 1 304 ? 2.529 -11.331 -0.784 1.00 68.19 304 ARG A CA 1
ATOM 2270 C C . ARG A 1 304 ? 1.703 -11.289 -2.057 1.00 68.19 304 ARG A C 1
ATOM 2272 O O . ARG A 1 304 ? 1.269 -12.337 -2.526 1.00 68.19 304 ARG A O 1
ATOM 2279 N N . THR A 1 305 ? 1.429 -10.085 -2.538 1.00 72.06 305 THR A N 1
ATOM 2280 C CA . THR A 1 305 ? 0.729 -9.846 -3.799 1.00 72.06 305 THR A CA 1
ATOM 2281 C C . THR A 1 305 ? 1.691 -10.097 -4.951 1.00 72.06 305 THR A C 1
ATOM 2283 O O . THR A 1 305 ? 2.840 -9.656 -4.915 1.00 72.06 305 THR A O 1
ATOM 2286 N N . ASP A 1 306 ? 1.232 -10.831 -5.962 1.00 81.69 306 ASP A N 1
ATOM 2287 C CA . ASP A 1 306 ? 1.920 -10.872 -7.245 1.00 81.69 306 ASP A CA 1
ATOM 2288 C C . ASP A 1 306 ? 1.485 -9.655 -8.051 1.00 81.69 306 ASP A C 1
ATOM 2290 O O . ASP A 1 306 ? 0.333 -9.523 -8.471 1.00 81.69 306 ASP A O 1
ATOM 2294 N N . VAL A 1 307 ? 2.427 -8.732 -8.222 1.00 87.19 307 VAL A N 1
ATOM 2295 C CA . VAL A 1 307 ? 2.253 -7.571 -9.083 1.00 87.19 307 VAL A CA 1
ATOM 2296 C C . VAL A 1 307 ? 2.499 -8.035 -10.507 1.00 87.19 307 VAL A C 1
ATOM 2298 O O . VAL A 1 307 ? 3.642 -8.196 -10.939 1.00 87.19 307 VAL A O 1
ATOM 2301 N N . THR A 1 308 ? 1.421 -8.275 -11.242 1.00 89.94 308 THR A N 1
ATOM 2302 C CA . THR A 1 308 ? 1.475 -8.683 -12.647 1.00 89.94 308 THR A CA 1
ATOM 2303 C C . THR A 1 308 ? 2.067 -7.572 -13.510 1.00 89.94 308 THR A C 1
ATOM 2305 O O . THR A 1 308 ? 2.810 -7.850 -14.451 1.00 89.94 308 THR A O 1
ATOM 2308 N N . ALA A 1 309 ? 1.763 -6.313 -13.176 1.00 90.94 309 ALA A N 1
ATOM 2309 C CA . ALA A 1 309 ? 2.325 -5.145 -13.839 1.00 90.94 309 ALA A CA 1
ATOM 2310 C C . ALA A 1 309 ? 2.296 -3.903 -12.936 1.00 90.94 309 ALA A C 1
ATOM 2312 O O . ALA A 1 309 ? 1.282 -3.587 -12.329 1.00 90.94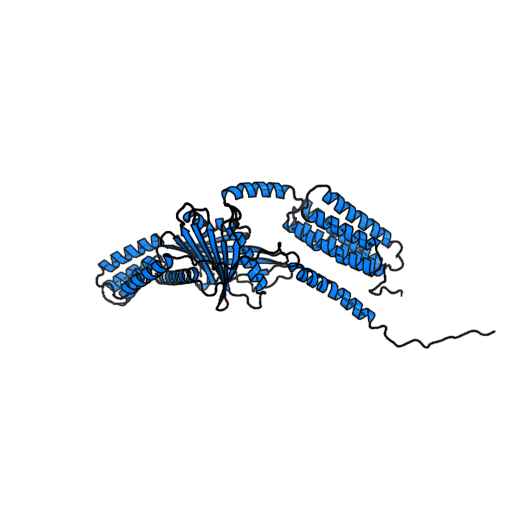 309 ALA A O 1
ATOM 2313 N N . LEU A 1 310 ? 3.381 -3.143 -12.916 1.00 90.69 310 LEU A N 1
ATOM 2314 C CA . LEU A 1 310 ? 3.480 -1.817 -12.320 1.00 90.69 310 LEU A CA 1
ATOM 2315 C C . LEU A 1 310 ? 4.079 -0.884 -13.364 1.00 90.69 310 LEU A C 1
ATOM 2317 O O . LEU A 1 310 ? 5.162 -1.141 -13.874 1.00 90.69 310 LEU A O 1
ATOM 2321 N N . GLN A 1 311 ? 3.358 0.164 -13.729 1.00 91.88 311 GLN A N 1
ATOM 2322 C CA . GLN A 1 311 ? 3.711 1.033 -14.840 1.00 91.88 311 GLN A CA 1
ATOM 2323 C C . GLN A 1 311 ? 3.620 2.490 -14.398 1.00 91.88 311 GLN A C 1
ATOM 2325 O O . GLN A 1 311 ? 2.599 2.922 -13.867 1.00 91.88 311 GLN A O 1
ATOM 2330 N N . PHE A 1 312 ? 4.675 3.253 -14.643 1.00 90.38 312 PHE A N 1
ATOM 2331 C CA . PHE A 1 312 ? 4.718 4.693 -14.440 1.00 90.38 312 PHE A CA 1
ATOM 2332 C C . PHE A 1 312 ? 4.991 5.350 -15.779 1.00 90.38 312 PHE A C 1
ATOM 2334 O O . PHE A 1 312 ? 5.942 4.977 -16.450 1.00 90.38 312 PHE A O 1
ATOM 2341 N N . PHE A 1 313 ? 4.196 6.334 -16.165 1.00 91.81 313 PHE A N 1
ATOM 2342 C CA . PHE A 1 313 ? 4.465 7.129 -17.351 1.00 91.81 313 PHE A CA 1
ATOM 2343 C C . PHE A 1 313 ? 4.406 8.604 -16.999 1.00 91.81 313 PHE A C 1
ATOM 2345 O O . PHE A 1 313 ? 3.362 9.097 -16.574 1.00 91.81 313 PHE A O 1
ATOM 2352 N N . VAL A 1 314 ? 5.541 9.281 -17.125 1.00 90.50 314 VAL A N 1
ATOM 2353 C CA . VAL A 1 314 ? 5.700 10.691 -16.778 1.00 90.50 314 VAL A CA 1
ATOM 2354 C C . VAL A 1 314 ? 5.888 11.487 -18.057 1.00 90.50 314 VAL A C 1
ATOM 2356 O O . VAL A 1 314 ? 6.871 11.299 -18.765 1.00 90.50 314 VAL A O 1
ATOM 2359 N N . GLU A 1 315 ? 4.952 12.385 -18.334 1.00 90.69 315 GLU A N 1
ATOM 2360 C CA . GLU A 1 315 ? 4.950 13.283 -19.483 1.00 90.69 315 GLU A CA 1
ATOM 2361 C C . GLU A 1 315 ? 5.249 14.711 -19.001 1.00 90.69 315 GLU A C 1
ATOM 2363 O O . GLU A 1 315 ? 4.573 15.193 -18.085 1.00 90.69 315 GLU A O 1
ATOM 2368 N N . PRO A 1 316 ? 6.218 15.431 -19.582 1.00 89.44 316 PRO A N 1
ATOM 2369 C CA . PRO A 1 316 ? 6.389 16.846 -19.291 1.00 89.44 316 PRO A CA 1
ATOM 2370 C C . PRO A 1 316 ? 5.167 17.621 -19.797 1.00 89.44 316 PRO A C 1
ATOM 2372 O O . PRO A 1 316 ? 4.728 17.457 -20.935 1.00 89.44 316 PRO A O 1
ATOM 2375 N N . CYS A 1 317 ? 4.609 18.483 -18.952 1.00 87.00 317 CYS A N 1
ATOM 2376 C CA . CYS A 1 317 ? 3.593 19.443 -19.368 1.00 87.00 317 CYS A CA 1
ATOM 2377 C C . CYS A 1 317 ? 4.314 20.751 -19.707 1.00 87.00 317 CYS A C 1
ATOM 2379 O O . CYS A 1 317 ? 5.234 21.117 -18.985 1.00 87.00 317 CYS A O 1
ATOM 2381 N N . GLY A 1 318 ? 3.916 21.480 -20.757 1.00 76.00 318 GLY A N 1
ATOM 2382 C CA . GLY A 1 318 ? 4.489 22.805 -21.041 1.00 76.00 318 GLY A CA 1
ATOM 2383 C C . GLY A 1 318 ? 4.421 23.710 -19.798 1.00 76.00 318 GLY A C 1
ATOM 2384 O O . GLY A 1 318 ? 3.337 24.137 -19.411 1.00 76.00 318 GLY A O 1
ATOM 2385 N N . GLY A 1 319 ? 5.560 23.923 -19.127 1.00 78.81 319 GLY A N 1
ATOM 2386 C CA . GLY A 1 319 ? 5.664 24.505 -17.781 1.00 78.81 319 GLY A CA 1
ATOM 2387 C C . GLY A 1 319 ? 6.645 23.732 -16.880 1.00 78.81 319 GLY A C 1
ATOM 2388 O O . GLY A 1 319 ? 7.344 22.837 -17.341 1.00 78.81 319 GLY A O 1
ATOM 2389 N N . ALA A 1 320 ? 6.702 24.068 -15.584 1.00 81.81 320 ALA A N 1
ATOM 2390 C CA . ALA A 1 320 ? 7.559 23.388 -14.594 1.00 81.81 320 ALA A CA 1
ATOM 2391 C C . ALA A 1 320 ? 6.950 22.085 -14.023 1.00 81.81 320 ALA A C 1
ATOM 2393 O O . ALA A 1 320 ? 7.491 21.511 -13.085 1.00 81.81 320 ALA A O 1
ATOM 2394 N N . GLY A 1 321 ? 5.804 21.643 -14.551 1.00 88.56 321 GLY A N 1
ATOM 2395 C CA . GLY A 1 321 ? 5.061 20.485 -14.054 1.00 88.56 321 GLY A CA 1
ATOM 2396 C C . GLY A 1 321 ? 5.110 19.282 -14.994 1.00 88.56 321 GLY A C 1
ATOM 2397 O O . GLY A 1 321 ? 5.552 19.367 -16.140 1.00 88.56 321 GLY A O 1
ATOM 2398 N N . CYS A 1 322 ? 4.572 18.160 -14.534 1.00 91.44 322 CYS A N 1
ATOM 2399 C CA . CYS A 1 322 ? 4.432 16.951 -15.335 1.00 91.44 322 CYS A CA 1
ATOM 2400 C C . CYS A 1 322 ? 3.067 16.294 -15.129 1.00 91.44 322 CYS A C 1
ATOM 2402 O O . CYS A 1 322 ? 2.326 16.583 -14.188 1.00 91.44 322 CYS A O 1
ATOM 2404 N N . LYS A 1 323 ? 2.708 15.405 -16.044 1.00 91.81 323 LYS A N 1
ATOM 2405 C CA . LYS A 1 323 ? 1.568 14.509 -15.925 1.00 91.81 323 LYS A CA 1
ATOM 2406 C C . LYS A 1 323 ? 2.106 13.110 -15.689 1.00 91.81 323 LYS A C 1
ATOM 2408 O O . LYS A 1 323 ? 2.866 12.590 -16.492 1.00 91.81 323 LYS A O 1
ATOM 2413 N N . MET A 1 324 ? 1.692 12.500 -14.592 1.00 91.69 324 MET A N 1
ATOM 2414 C CA . MET A 1 324 ? 2.097 11.158 -14.209 1.00 91.69 324 MET A CA 1
ATOM 2415 C C . MET A 1 324 ? 0.902 10.220 -14.322 1.00 91.69 324 MET A C 1
ATOM 2417 O O . MET A 1 324 ? -0.159 10.477 -13.756 1.00 91.69 324 MET A O 1
ATOM 2421 N N . THR A 1 325 ? 1.075 9.118 -15.040 1.00 92.31 325 THR A N 1
ATOM 2422 C CA . THR A 1 325 ? 0.127 8.007 -15.075 1.00 92.31 325 THR A CA 1
ATOM 2423 C C . THR A 1 325 ? 0.739 6.813 -14.360 1.00 92.31 325 THR A C 1
ATOM 2425 O O . THR A 1 325 ? 1.737 6.269 -14.814 1.00 92.31 325 THR A O 1
ATOM 2428 N N . LEU A 1 326 ? 0.141 6.411 -13.243 1.00 91.38 326 LEU A N 1
ATOM 2429 C CA . LEU A 1 326 ? 0.466 5.189 -12.516 1.00 91.38 326 LEU A CA 1
ATOM 2430 C C . LEU A 1 326 ? -0.568 4.125 -12.865 1.00 91.38 326 LEU A C 1
ATOM 2432 O O . LEU A 1 326 ? -1.758 4.347 -12.665 1.00 91.38 326 LEU A O 1
ATOM 2436 N N . GLN A 1 327 ? -0.132 2.964 -13.329 1.00 92.19 327 GLN A N 1
ATOM 2437 C CA . GLN A 1 327 ? -0.977 1.798 -13.517 1.00 92.19 327 GLN A CA 1
ATOM 2438 C C . GLN A 1 327 ? -0.421 0.609 -12.725 1.00 92.19 327 GLN A C 1
ATOM 2440 O O . GLN A 1 327 ? 0.766 0.314 -12.777 1.00 92.19 327 GLN A O 1
ATOM 2445 N N . LEU A 1 328 ? -1.288 -0.068 -11.977 1.00 91.25 328 LEU A N 1
ATOM 2446 C CA . LEU A 1 328 ? -0.970 -1.231 -11.154 1.00 91.25 328 LEU A CA 1
ATOM 2447 C C . LEU A 1 328 ? -1.943 -2.359 -11.503 1.00 91.25 328 LEU A C 1
ATOM 2449 O O . LEU A 1 328 ? -3.154 -2.178 -11.401 1.00 91.25 328 LEU A O 1
ATOM 2453 N N . GLY A 1 329 ? -1.413 -3.497 -11.924 1.00 91.31 329 GLY A N 1
ATOM 2454 C CA . GLY A 1 329 ? -2.115 -4.751 -12.149 1.00 91.31 329 GLY A CA 1
ATOM 2455 C C . GLY A 1 329 ? -1.678 -5.771 -11.107 1.00 91.31 329 GLY A C 1
ATOM 2456 O O . GLY A 1 329 ? -0.488 -6.066 -10.996 1.00 91.31 329 GLY A O 1
ATOM 2457 N N . VAL A 1 330 ? -2.639 -6.294 -10.356 1.00 88.19 330 VAL A N 1
ATOM 2458 C CA . VAL A 1 330 ? -2.438 -7.357 -9.366 1.00 88.19 330 VAL A CA 1
ATOM 2459 C C . VAL A 1 330 ? -3.372 -8.516 -9.671 1.00 88.19 330 VAL A C 1
ATOM 2461 O O . VAL A 1 330 ? -4.474 -8.303 -10.191 1.00 88.19 330 VAL A O 1
ATOM 2464 N N . ASP A 1 331 ? -2.950 -9.729 -9.325 1.00 85.44 331 ASP A N 1
ATOM 2465 C CA . ASP A 1 331 ? -3.822 -10.900 -9.401 1.00 85.44 331 ASP A CA 1
ATOM 2466 C C . ASP A 1 331 ? -5.095 -10.644 -8.580 1.00 85.44 331 ASP A C 1
ATOM 2468 O O . ASP A 1 331 ? -5.034 -10.228 -7.417 1.00 85.44 331 ASP A O 1
ATOM 2472 N N . ASP A 1 332 ? -6.261 -10.835 -9.204 1.00 75.00 332 ASP A N 1
ATOM 2473 C CA . ASP A 1 332 ? -7.541 -10.635 -8.537 1.00 75.00 332 ASP A CA 1
ATOM 2474 C C . ASP A 1 332 ? -7.681 -11.719 -7.463 1.00 75.00 332 ASP A C 1
ATOM 2476 O O . ASP A 1 332 ? -7.724 -12.909 -7.793 1.00 75.00 332 ASP A O 1
ATOM 2480 N N . PRO A 1 333 ? -7.753 -11.353 -6.172 1.00 67.19 333 PRO A N 1
ATOM 2481 C CA . PRO A 1 333 ? -7.844 -12.342 -5.107 1.00 67.19 333 PRO A CA 1
ATOM 2482 C C . PRO A 1 333 ? -9.140 -13.164 -5.159 1.00 67.19 333 PRO A C 1
ATOM 2484 O O . PRO A 1 333 ? -9.264 -14.135 -4.409 1.00 67.19 333 PRO A O 1
ATOM 2487 N N . GLY A 1 334 ? -10.102 -12.790 -6.013 1.00 70.38 334 GLY A N 1
ATOM 2488 C CA . GLY A 1 334 ? -11.345 -13.524 -6.208 1.00 70.38 334 GLY A CA 1
ATOM 2489 C C . GLY A 1 334 ? -12.099 -13.681 -4.890 1.00 70.38 334 GLY A C 1
ATOM 2490 O O . GLY A 1 334 ? -12.298 -12.714 -4.155 1.00 70.38 334 GLY A O 1
ATOM 2491 N N . ASP A 1 335 ? -12.474 -14.915 -4.554 1.00 63.59 335 ASP A N 1
ATOM 2492 C CA . ASP A 1 335 ? -13.238 -15.217 -3.337 1.00 63.59 335 ASP A CA 1
ATOM 2493 C C . ASP A 1 335 ? -12.422 -15.071 -2.038 1.00 63.59 335 ASP A C 1
ATOM 2495 O O . ASP A 1 335 ? -12.999 -15.019 -0.950 1.00 63.59 335 ASP A O 1
ATOM 2499 N N . ALA A 1 336 ? -11.086 -14.975 -2.112 1.00 64.69 336 ALA A N 1
ATOM 2500 C CA . ALA A 1 336 ? -10.232 -14.880 -0.925 1.00 64.69 336 ALA A CA 1
ATOM 2501 C C . ALA A 1 336 ? -10.311 -13.509 -0.228 1.00 64.69 336 ALA A C 1
ATOM 2503 O O . ALA A 1 336 ? -9.974 -13.397 0.954 1.00 64.69 336 ALA A O 1
ATOM 2504 N N . CYS A 1 337 ? -10.748 -12.460 -0.933 1.00 66.94 337 CYS A N 1
ATOM 2505 C CA . CYS A 1 337 ? -10.951 -11.132 -0.363 1.00 66.94 337 CYS A CA 1
ATOM 2506 C C . CYS A 1 337 ? -12.146 -10.445 -1.039 1.00 66.94 337 CYS A C 1
ATOM 2508 O O . CYS A 1 337 ? -12.156 -10.323 -2.262 1.00 66.94 337 CYS A O 1
ATOM 2510 N N . PRO A 1 338 ? -13.139 -9.935 -0.287 1.00 76.31 338 PRO A N 1
ATOM 2511 C CA . PRO A 1 338 ? -14.291 -9.281 -0.892 1.00 76.31 338 PRO A CA 1
ATOM 2512 C C . PRO A 1 338 ? -13.880 -8.129 -1.817 1.00 76.31 338 PRO A C 1
ATOM 2514 O O . PRO A 1 338 ? -13.166 -7.215 -1.402 1.00 76.31 338 PRO A O 1
ATOM 2517 N N . ASN A 1 339 ? -14.403 -8.120 -3.046 1.00 77.31 339 ASN A N 1
ATOM 2518 C CA . ASN A 1 339 ? -14.073 -7.117 -4.067 1.00 77.31 339 ASN A CA 1
ATOM 2519 C C . ASN A 1 339 ? -14.183 -5.667 -3.575 1.00 77.31 339 ASN A C 1
ATOM 2521 O O . ASN A 1 339 ? -13.356 -4.830 -3.927 1.00 77.31 339 ASN A O 1
ATOM 2525 N N . TRP A 1 340 ? -15.168 -5.370 -2.722 1.00 80.50 340 TRP A N 1
ATOM 2526 C CA . TRP A 1 340 ? -15.350 -4.034 -2.153 1.00 80.50 340 TRP A CA 1
ATOM 2527 C C . TRP A 1 340 ? -14.186 -3.600 -1.251 1.00 80.50 340 TRP A C 1
ATOM 2529 O O . TRP A 1 340 ? -13.869 -2.412 -1.201 1.00 80.50 340 TRP A O 1
ATOM 2539 N N . LEU A 1 341 ? -13.551 -4.539 -0.542 1.00 77.62 341 LEU A N 1
ATOM 2540 C CA . LEU A 1 341 ? -12.440 -4.260 0.363 1.00 77.62 341 LEU A CA 1
ATOM 2541 C C . LEU A 1 341 ? -11.180 -3.950 -0.438 1.00 77.62 341 LEU A C 1
ATOM 2543 O O . LEU A 1 341 ? -10.491 -2.977 -0.138 1.00 77.62 341 LEU A O 1
ATOM 2547 N N . VAL A 1 342 ? -10.922 -4.723 -1.492 1.00 76.25 342 VAL A N 1
ATOM 2548 C CA . VAL A 1 342 ? -9.787 -4.487 -2.388 1.00 76.25 342 VAL A CA 1
ATOM 2549 C C . VAL A 1 342 ? -9.961 -3.168 -3.148 1.00 76.25 342 VAL A C 1
ATOM 2551 O O . VAL A 1 342 ? -9.049 -2.345 -3.152 1.00 76.25 342 VAL A O 1
ATOM 2554 N N . ASP A 1 343 ? -11.162 -2.893 -3.674 1.00 79.75 343 ASP A N 1
ATOM 2555 C CA . ASP A 1 343 ? -11.498 -1.602 -4.290 1.00 79.75 343 ASP A CA 1
ATOM 2556 C C . ASP A 1 343 ? -11.272 -0.437 -3.301 1.00 79.75 343 ASP A C 1
ATOM 2558 O O . ASP A 1 343 ? -10.741 0.611 -3.672 1.00 79.75 343 ASP A O 1
ATOM 2562 N N . ALA A 1 344 ? -11.678 -0.589 -2.035 1.00 79.75 344 ALA A N 1
ATOM 2563 C CA . ALA A 1 344 ? -11.512 0.441 -1.008 1.00 79.75 344 ALA A CA 1
ATOM 2564 C C . ALA A 1 344 ? -10.044 0.649 -0.608 1.00 79.75 344 ALA A C 1
ATOM 2566 O O . ALA A 1 344 ? -9.623 1.794 -0.412 1.00 79.75 344 ALA A O 1
ATOM 2567 N N . LEU A 1 345 ? -9.271 -0.436 -0.500 1.00 76.38 345 LEU A N 1
ATOM 2568 C CA . LEU A 1 345 ? -7.832 -0.392 -0.258 1.00 76.38 345 LEU A CA 1
ATOM 2569 C C . LEU A 1 345 ? -7.146 0.346 -1.403 1.00 76.38 345 LEU A C 1
ATOM 2571 O O . LEU A 1 345 ? -6.528 1.375 -1.148 1.00 76.38 345 LEU A O 1
ATOM 2575 N N . MET A 1 346 ? -7.348 -0.082 -2.651 1.00 76.56 346 MET A N 1
ATOM 2576 C CA . MET A 1 346 ? -6.708 0.519 -3.825 1.00 76.56 346 MET A CA 1
ATOM 2577 C C . MET A 1 346 ? -7.014 2.001 -3.983 1.00 76.56 346 MET A C 1
ATOM 2579 O O . MET A 1 346 ? -6.101 2.801 -4.194 1.00 76.56 346 MET A O 1
ATOM 2583 N N . LYS A 1 347 ? -8.269 2.410 -3.769 1.00 76.12 347 LYS A N 1
ATOM 2584 C CA . LYS A 1 347 ? -8.625 3.836 -3.760 1.00 76.12 347 LYS A CA 1
ATOM 2585 C C . LYS A 1 347 ? -7.839 4.621 -2.712 1.00 76.12 347 LYS A C 1
ATOM 2587 O O . LYS A 1 347 ? -7.366 5.713 -3.010 1.00 76.12 347 LYS A O 1
ATOM 2592 N N . ARG A 1 348 ? -7.700 4.090 -1.492 1.00 74.50 348 ARG A N 1
ATOM 2593 C CA . ARG A 1 348 ? -6.981 4.766 -0.400 1.00 74.50 348 ARG A CA 1
ATOM 2594 C C . ARG A 1 348 ? -5.475 4.781 -0.605 1.00 74.50 348 ARG A C 1
ATOM 2596 O O . ARG A 1 348 ? -4.869 5.816 -0.350 1.00 74.50 348 ARG A O 1
ATOM 2603 N N . VAL A 1 349 ? -4.894 3.664 -1.045 1.00 72.88 349 VAL A N 1
ATOM 2604 C CA . VAL A 1 349 ? -3.462 3.558 -1.351 1.00 72.88 349 VAL A CA 1
ATOM 2605 C C . VAL A 1 349 ? -3.088 4.646 -2.338 1.00 72.88 349 VAL A C 1
ATOM 2607 O O . VAL A 1 349 ? -2.216 5.464 -2.068 1.00 72.88 349 VAL A O 1
ATOM 2610 N N . ILE A 1 350 ? -3.814 4.703 -3.451 1.00 71.88 350 ILE A N 1
ATOM 2611 C CA . ILE A 1 350 ? -3.426 5.563 -4.555 1.00 71.88 350 ILE A CA 1
ATOM 2612 C C . ILE A 1 350 ? -3.741 7.027 -4.262 1.00 71.88 350 ILE A C 1
ATOM 2614 O O . ILE A 1 350 ? -2.922 7.893 -4.552 1.00 71.88 350 ILE A O 1
ATOM 2618 N N . ALA A 1 351 ? -4.864 7.316 -3.598 1.00 69.19 351 ALA A N 1
ATOM 2619 C CA . ALA A 1 351 ? -5.130 8.671 -3.121 1.00 69.19 351 ALA A CA 1
ATOM 2620 C C . ALA A 1 351 ? -4.000 9.177 -2.212 1.00 69.19 351 ALA A C 1
ATOM 2622 O O . ALA A 1 351 ? -3.584 10.321 -2.350 1.00 69.19 351 ALA A O 1
ATOM 2623 N N . ARG A 1 352 ? -3.463 8.328 -1.324 1.00 70.38 352 ARG A N 1
ATOM 2624 C CA . ARG A 1 352 ? -2.336 8.688 -0.451 1.00 70.38 352 ARG A CA 1
ATOM 2625 C C . ARG A 1 352 ? -1.018 8.839 -1.206 1.00 70.38 352 ARG A C 1
ATOM 2627 O O . ARG A 1 352 ? -0.284 9.761 -0.878 1.00 70.38 352 ARG A O 1
ATOM 2634 N N . LEU A 1 353 ? -0.746 8.007 -2.217 1.00 70.56 353 LEU A N 1
ATOM 2635 C CA . LEU A 1 353 ? 0.459 8.131 -3.053 1.00 70.56 353 LEU A CA 1
ATOM 2636 C C . LEU A 1 353 ? 0.561 9.514 -3.711 1.00 70.56 353 LEU A C 1
ATOM 2638 O O . LEU A 1 353 ? 1.643 10.084 -3.748 1.00 70.56 353 LEU A O 1
ATOM 2642 N N . PHE A 1 354 ? -0.560 10.071 -4.177 1.00 70.31 354 PHE A N 1
ATOM 2643 C CA . PHE A 1 354 ? -0.590 11.389 -4.827 1.00 70.31 354 PHE A CA 1
ATOM 2644 C C . PHE A 1 354 ? -0.921 12.551 -3.882 1.00 70.31 354 PHE A C 1
ATOM 2646 O O . PHE A 1 354 ? -0.816 13.704 -4.283 1.00 70.31 354 PHE A O 1
ATOM 2653 N N . SER A 1 355 ? -1.331 12.267 -2.642 1.00 62.00 355 SER A N 1
ATOM 2654 C CA . SER A 1 355 ? -1.590 13.293 -1.618 1.00 62.00 355 SER A CA 1
ATOM 2655 C C . SER A 1 355 ? -0.405 13.517 -0.679 1.00 62.00 355 SER A C 1
ATOM 2657 O O . SER A 1 355 ? -0.476 14.419 0.154 1.00 62.00 355 SER A O 1
ATOM 2659 N N . ALA A 1 356 ? 0.656 12.705 -0.770 1.00 54.31 356 ALA A N 1
ATOM 2660 C CA . ALA A 1 356 ? 1.910 12.975 -0.077 1.00 54.31 356 ALA A CA 1
ATOM 2661 C C . ALA A 1 356 ? 2.429 14.348 -0.548 1.00 54.31 356 ALA A C 1
ATOM 2663 O O . ALA A 1 356 ? 2.682 14.547 -1.735 1.00 54.31 356 ALA A O 1
ATOM 2664 N N . ARG A 1 357 ? 2.438 15.316 0.377 1.00 50.84 357 ARG A N 1
ATOM 2665 C CA . ARG A 1 357 ? 2.761 16.734 0.142 1.00 50.84 357 ARG A CA 1
ATOM 2666 C C . ARG A 1 357 ? 4.199 16.912 -0.355 1.00 50.84 357 ARG A C 1
ATOM 2668 O O . ARG A 1 357 ? 5.024 16.017 -0.204 1.00 50.84 357 ARG A O 1
ATOM 2675 N N . GLU A 1 358 ? 4.475 18.082 -0.938 1.00 49.59 358 GLU A N 1
ATOM 2676 C CA . GLU A 1 358 ? 5.807 18.475 -1.410 1.00 49.59 358 GLU A CA 1
ATOM 2677 C C . GLU A 1 358 ? 6.917 18.155 -0.384 1.00 49.59 358 GLU A C 1
ATOM 2679 O O . GLU A 1 358 ? 6.733 18.397 0.814 1.00 49.59 358 GLU A O 1
ATOM 2684 N N . PRO A 1 359 ? 8.091 17.668 -0.833 1.00 44.91 359 PRO A N 1
ATOM 2685 C CA . PRO A 1 359 ? 9.197 17.280 0.047 1.00 44.91 359 PRO A CA 1
ATOM 2686 C C . PRO A 1 359 ? 9.675 18.391 0.998 1.00 44.91 359 PRO A C 1
ATOM 2688 O O . PRO A 1 359 ? 10.163 18.097 2.086 1.00 44.91 359 PRO A O 1
ATOM 2691 N N . SER A 1 360 ? 9.512 19.662 0.616 1.00 42.59 360 SER A N 1
ATOM 2692 C CA . SER A 1 360 ? 9.943 20.836 1.387 1.00 42.59 360 SER A CA 1
ATOM 2693 C C . SER A 1 360 ? 9.105 21.091 2.643 1.00 42.59 360 SER A C 1
ATOM 2695 O O . SER A 1 360 ? 9.648 21.533 3.647 1.00 42.59 360 SER A O 1
ATOM 2697 N N . THR A 1 361 ? 7.810 20.761 2.633 1.00 42.84 361 THR A N 1
ATOM 2698 C CA . THR A 1 361 ? 6.931 20.886 3.814 1.00 42.84 361 THR A CA 1
ATOM 2699 C C . THR A 1 361 ? 6.921 19.628 4.672 1.00 42.84 361 THR A C 1
ATOM 2701 O O . THR A 1 361 ? 6.403 19.650 5.783 1.00 42.84 361 THR A O 1
ATOM 2704 N N . MET A 1 362 ? 7.472 18.517 4.179 1.00 39.00 362 MET A N 1
ATOM 2705 C CA . MET A 1 362 ? 7.465 17.255 4.913 1.00 39.00 362 MET A CA 1
ATOM 2706 C C . MET A 1 362 ? 8.513 17.236 6.031 1.00 39.00 362 MET A C 1
ATOM 2708 O O . MET A 1 362 ? 8.257 16.627 7.055 1.00 39.00 362 MET A O 1
ATOM 2712 N N . SER A 1 363 ? 9.628 17.967 5.899 1.00 41.47 363 SER A N 1
ATOM 2713 C CA . SER A 1 363 ? 10.573 18.182 7.011 1.00 41.47 363 SER A CA 1
ATOM 2714 C C . SER A 1 363 ? 9.942 19.014 8.134 1.00 41.47 363 SER A C 1
ATOM 2716 O O . SER A 1 363 ? 10.017 18.620 9.290 1.00 41.47 363 SER A O 1
ATOM 2718 N N . GLU A 1 364 ? 9.248 20.106 7.794 1.00 41.22 364 GLU A N 1
ATOM 2719 C CA . GLU A 1 364 ? 8.533 20.949 8.769 1.00 41.22 364 GLU A CA 1
ATOM 2720 C C . GLU A 1 364 ? 7.321 20.232 9.388 1.00 41.22 364 GLU A C 1
ATOM 2722 O O . GLU A 1 364 ? 7.001 20.449 10.552 1.00 41.22 364 GLU A O 1
ATOM 2727 N N . LEU A 1 365 ? 6.636 19.363 8.634 1.00 37.38 365 LEU A N 1
ATOM 2728 C CA . LEU A 1 365 ? 5.553 18.527 9.159 1.00 37.38 365 LEU A CA 1
ATOM 2729 C C . LEU A 1 365 ? 6.072 17.363 9.994 1.00 37.38 365 LEU A C 1
ATOM 2731 O O . LEU A 1 365 ? 5.419 17.040 10.969 1.00 37.38 365 LEU A O 1
ATOM 2735 N N . CYS A 1 366 ? 7.215 16.760 9.665 1.00 39.34 366 CYS A N 1
ATOM 2736 C CA . CYS A 1 366 ? 7.852 15.779 10.541 1.00 39.34 366 CYS A CA 1
ATOM 2737 C C . CYS A 1 366 ? 8.249 16.434 11.866 1.00 39.34 366 CYS A C 1
ATOM 2739 O O . CYS A 1 366 ? 7.939 15.878 12.907 1.00 39.34 366 CYS A O 1
ATOM 2741 N N . GLU A 1 367 ? 8.823 17.642 11.845 1.00 43.97 367 GLU A N 1
ATOM 2742 C CA . GLU A 1 367 ? 9.131 18.395 13.070 1.00 43.97 367 GLU A CA 1
ATOM 2743 C C . GLU A 1 367 ? 7.857 18.784 13.850 1.00 43.97 367 GLU A C 1
ATOM 2745 O O . GLU A 1 367 ? 7.802 18.608 15.065 1.00 43.97 367 GLU A O 1
ATOM 2750 N N . ALA A 1 368 ? 6.790 19.226 13.173 1.00 44.03 368 ALA A N 1
ATOM 2751 C CA . ALA A 1 368 ? 5.525 19.587 13.824 1.00 44.03 368 ALA A CA 1
ATOM 2752 C C . ALA A 1 368 ? 4.691 18.377 14.305 1.00 44.03 368 ALA A C 1
ATOM 2754 O O . ALA A 1 368 ? 3.994 18.471 15.318 1.00 44.03 368 ALA A O 1
ATOM 2755 N N . GLU A 1 369 ? 4.726 17.247 13.592 1.00 45.97 369 GLU A N 1
ATOM 2756 C CA . GLU A 1 369 ? 4.110 15.981 14.010 1.00 45.97 369 GLU A CA 1
ATOM 2757 C C . GLU A 1 369 ? 4.917 15.331 15.138 1.00 45.97 369 GLU A C 1
ATOM 2759 O O . GLU A 1 369 ? 4.304 14.804 16.064 1.00 45.97 369 GLU A O 1
ATOM 2764 N N . ASP A 1 370 ? 6.251 15.435 15.129 1.00 51.03 370 ASP A N 1
ATOM 2765 C CA . ASP A 1 370 ? 7.106 15.022 16.247 1.00 51.03 370 ASP A CA 1
ATOM 2766 C C . ASP A 1 370 ? 6.801 15.862 17.500 1.00 51.03 370 ASP A C 1
ATOM 2768 O O . ASP A 1 370 ? 6.664 15.305 18.595 1.00 51.03 370 ASP A O 1
ATOM 2772 N N . ASP A 1 371 ? 6.585 17.173 17.347 1.00 53.03 371 ASP A N 1
ATOM 2773 C CA . ASP A 1 371 ? 6.170 18.059 18.438 1.00 53.03 371 ASP A CA 1
ATOM 2774 C C . ASP A 1 371 ? 4.750 17.736 18.951 1.00 53.03 371 ASP A C 1
ATOM 2776 O O . ASP A 1 371 ? 4.544 17.650 20.165 1.00 53.03 371 ASP A O 1
ATOM 2780 N N . GLU A 1 372 ? 3.759 17.482 18.082 1.00 54.16 372 GLU A N 1
ATOM 2781 C CA . GLU A 1 372 ? 2.404 17.088 18.515 1.00 54.16 372 GLU A CA 1
ATOM 2782 C C . GLU A 1 372 ? 2.332 15.655 19.086 1.00 54.16 372 GLU A C 1
ATOM 2784 O O . GLU A 1 372 ? 1.522 15.392 19.987 1.00 54.16 372 GLU A O 1
ATOM 2789 N N . GLU A 1 373 ? 3.145 14.717 18.589 1.00 57.97 373 GLU A N 1
ATOM 2790 C CA . GLU A 1 373 ? 3.226 13.341 19.092 1.00 57.97 373 GLU A CA 1
ATOM 2791 C C . GLU A 1 373 ? 4.009 13.265 20.414 1.00 57.97 373 GLU A C 1
ATOM 2793 O O . GLU A 1 373 ? 3.708 12.401 21.249 1.00 57.97 373 GLU A O 1
ATOM 2798 N N . SER A 1 374 ? 4.926 14.210 20.667 1.00 62.09 374 SER A N 1
ATOM 2799 C CA . SER A 1 374 ? 5.666 14.318 21.934 1.00 62.09 374 SER A CA 1
ATOM 2800 C C . SER A 1 374 ? 4.748 14.498 23.154 1.00 62.09 374 SER A C 1
ATOM 2802 O O . SER A 1 374 ? 5.036 13.976 24.235 1.00 62.09 374 SER A O 1
ATOM 2804 N N . ASP A 1 375 ? 3.597 15.150 22.967 1.00 79.88 375 ASP A N 1
ATOM 2805 C CA . ASP A 1 375 ? 2.658 15.503 24.038 1.00 79.88 375 ASP A CA 1
ATOM 2806 C C . ASP A 1 375 ? 1.636 14.379 24.342 1.00 79.88 375 ASP A C 1
ATOM 2808 O O . ASP A 1 375 ? 0.862 14.419 25.314 1.00 79.88 375 ASP A O 1
ATOM 2812 N N . LEU A 1 376 ? 1.616 13.328 23.512 1.00 86.19 376 LEU A N 1
ATOM 2813 C CA . LEU A 1 376 ? 0.745 12.169 23.686 1.00 86.19 376 LEU A CA 1
ATOM 2814 C C . LEU A 1 376 ? 1.342 11.169 24.684 1.00 86.19 376 LEU A C 1
ATOM 2816 O O . LEU A 1 376 ? 2.418 10.605 24.498 1.00 86.19 376 LEU A O 1
ATOM 2820 N N . ILE A 1 377 ? 0.559 10.820 25.710 1.00 87.94 377 ILE A N 1
ATOM 2821 C CA . ILE A 1 377 ? 0.900 9.760 26.678 1.00 87.94 377 ILE A CA 1
ATOM 2822 C C . ILE A 1 377 ? 1.072 8.417 25.967 1.00 87.94 377 ILE A C 1
ATOM 2824 O O . ILE A 1 377 ? 1.860 7.561 26.381 1.00 87.94 377 ILE A O 1
ATOM 2828 N N . LEU A 1 378 ? 0.272 8.208 24.925 1.00 86.88 378 LEU A N 1
ATOM 2829 C CA . LEU A 1 378 ? 0.239 6.978 24.171 1.00 86.88 378 LEU A CA 1
ATOM 2830 C C . LEU A 1 378 ? 0.072 7.307 22.679 1.00 86.88 378 LEU A C 1
ATOM 2832 O O . LEU A 1 378 ? -0.898 7.984 22.335 1.00 86.88 378 LEU A O 1
ATOM 2836 N N . PRO A 1 379 ? 0.961 6.801 21.801 1.00 83.12 379 PRO A N 1
ATOM 2837 C CA . PRO A 1 379 ? 0.862 6.991 20.361 1.00 83.12 379 PRO A CA 1
ATOM 2838 C C . PRO A 1 379 ? -0.532 6.645 19.821 1.00 83.12 379 PRO A C 1
ATOM 2840 O O . PRO A 1 379 ? -1.139 5.673 20.308 1.00 83.12 379 PRO A O 1
ATOM 2843 N N . PRO A 1 380 ? -1.026 7.354 18.787 1.00 80.94 380 PRO A N 1
ATOM 2844 C CA . PRO A 1 380 ? -2.381 7.185 18.260 1.00 80.94 380 PRO A CA 1
ATOM 2845 C C . PRO A 1 380 ? -2.736 5.728 17.945 1.00 80.94 380 PRO A C 1
ATOM 2847 O O . PRO A 1 380 ? -3.838 5.276 18.258 1.00 80.94 380 PRO A O 1
ATOM 2850 N N . ARG A 1 381 ? -1.774 4.953 17.424 1.00 79.38 381 ARG A N 1
ATOM 2851 C CA . ARG A 1 381 ? -1.932 3.520 17.117 1.00 79.38 381 ARG A CA 1
ATOM 2852 C C . ARG A 1 381 ? -2.398 2.679 18.311 1.00 79.38 381 ARG A C 1
ATOM 2854 O O . ARG A 1 381 ? -3.279 1.831 18.177 1.00 79.38 381 ARG A O 1
ATOM 2861 N N . PHE A 1 382 ? -1.836 2.917 19.492 1.00 89.56 382 PHE A N 1
ATOM 2862 C CA . PHE A 1 382 ? -2.147 2.152 20.699 1.00 89.56 382 PHE A CA 1
ATOM 2863 C C . PHE A 1 382 ? -3.360 2.745 21.425 1.00 89.56 382 PHE A C 1
ATOM 2865 O O . PHE A 1 382 ? -4.179 2.005 21.967 1.00 89.56 382 PHE A O 1
ATOM 2872 N N . ALA A 1 383 ? -3.523 4.070 21.371 1.00 90.12 383 ALA A N 1
ATOM 2873 C CA . ALA A 1 383 ? -4.696 4.766 21.893 1.00 90.12 383 ALA A CA 1
ATOM 2874 C C . ALA A 1 383 ? -5.981 4.330 21.181 1.00 90.12 383 ALA A C 1
ATOM 2876 O O . ALA A 1 383 ? -6.986 4.050 21.829 1.00 90.12 383 ALA A O 1
ATOM 2877 N N . ARG A 1 384 ? -5.925 4.175 19.853 1.00 87.44 384 ARG A N 1
ATOM 2878 C CA . ARG A 1 384 ? -7.043 3.719 19.020 1.00 87.44 384 ARG A CA 1
ATOM 2879 C C . ARG A 1 384 ? -7.538 2.331 19.414 1.00 87.44 384 ARG A C 1
ATOM 2881 O O . ARG A 1 384 ? -8.742 2.091 19.408 1.00 87.44 384 ARG A O 1
ATOM 2888 N N . ARG A 1 385 ? -6.631 1.424 19.787 1.00 91.44 385 ARG A N 1
ATOM 2889 C CA . ARG A 1 385 ? -6.989 0.092 20.301 1.00 91.44 385 ARG A CA 1
ATOM 2890 C C . ARG A 1 385 ? -7.836 0.203 21.568 1.00 91.44 385 ARG A C 1
ATOM 2892 O O . ARG A 1 385 ? -8.863 -0.463 21.675 1.00 91.44 385 ARG A O 1
ATOM 2899 N N . ILE A 1 386 ? -7.420 1.062 22.497 1.00 95.50 386 ILE A N 1
ATOM 2900 C CA . ILE A 1 386 ? -8.140 1.272 23.754 1.00 95.50 386 ILE A CA 1
ATOM 2901 C C . ILE A 1 386 ? -9.479 1.973 23.489 1.00 95.50 386 ILE A C 1
ATOM 2903 O O . ILE A 1 386 ? -10.515 1.522 23.959 1.00 95.50 386 ILE A O 1
ATOM 2907 N N . TRP A 1 387 ? -9.486 2.993 22.630 1.00 95.94 387 TRP A N 1
ATOM 2908 C CA . TRP A 1 387 ? -10.704 3.675 22.195 1.00 95.94 387 TRP A CA 1
ATOM 2909 C C . TRP A 1 387 ? -11.744 2.705 21.610 1.00 95.94 387 TRP A C 1
ATOM 2911 O O . TRP A 1 387 ? -12.929 2.808 21.917 1.00 95.94 387 TRP A O 1
ATOM 2921 N N . LEU A 1 388 ? -11.311 1.732 20.798 1.00 90.31 388 LEU A N 1
ATOM 2922 C CA . LEU A 1 388 ? -12.198 0.708 20.243 1.00 90.31 388 LEU A CA 1
ATOM 2923 C C . LEU A 1 388 ? -12.756 -0.223 21.327 1.00 90.31 388 LEU A C 1
ATOM 2925 O O . LEU A 1 388 ? -13.955 -0.493 21.327 1.00 90.31 388 LEU A O 1
ATOM 2929 N N . VAL A 1 389 ? -11.926 -0.696 22.265 1.00 93.75 389 VAL A N 1
ATOM 2930 C CA . VAL A 1 389 ? -12.409 -1.590 23.333 1.00 93.75 389 VAL A CA 1
ATOM 2931 C C . VAL A 1 389 ? -13.284 -0.864 24.362 1.00 93.75 389 VAL A C 1
ATOM 2933 O O . VAL A 1 389 ? -14.126 -1.500 24.993 1.00 93.75 389 VAL A O 1
ATOM 2936 N N . SER A 1 390 ? -13.170 0.462 24.505 1.00 96.38 390 SER A N 1
ATOM 2937 C CA . SER A 1 390 ? -14.056 1.254 25.371 1.00 96.38 390 SER A CA 1
ATOM 2938 C C . SER A 1 390 ? -15.535 1.072 25.022 1.00 96.38 390 SER A C 1
ATOM 2940 O O . SER A 1 390 ? -16.374 1.116 25.920 1.00 96.38 390 SER A O 1
ATOM 2942 N N . TRP A 1 391 ? -15.865 0.771 23.760 1.00 95.50 391 TRP A N 1
ATOM 2943 C CA . TRP A 1 391 ? -17.233 0.464 23.331 1.00 95.50 391 TRP A CA 1
ATOM 2944 C C . TRP A 1 391 ? -17.839 -0.778 24.000 1.00 95.50 391 TRP A C 1
ATOM 2946 O O . TRP A 1 391 ? -19.064 -0.875 24.065 1.00 95.50 391 TRP A O 1
ATOM 2956 N N . LEU A 1 392 ? -17.034 -1.677 24.585 1.00 92.31 392 LEU A N 1
ATOM 2957 C CA . LEU A 1 392 ? -17.546 -2.783 25.408 1.00 92.31 392 LEU A CA 1
ATOM 2958 C C . LEU A 1 392 ? -18.350 -2.298 26.625 1.00 92.31 392 LEU A C 1
ATOM 2960 O O . LEU A 1 392 ? -19.182 -3.037 27.140 1.00 92.31 392 LEU A O 1
ATOM 2964 N N . ALA A 1 393 ? -18.198 -1.043 27.056 1.00 94.06 393 ALA A N 1
ATOM 2965 C CA . ALA A 1 393 ? -19.062 -0.473 28.089 1.00 94.06 393 ALA A CA 1
ATOM 2966 C C . ALA A 1 393 ? -20.555 -0.481 27.699 1.00 94.06 393 ALA A C 1
ATOM 2968 O O . ALA A 1 393 ? -21.414 -0.545 28.581 1.00 94.06 393 ALA A O 1
ATOM 2969 N N . LEU A 1 394 ? -20.888 -0.504 26.399 1.00 93.19 394 LEU A N 1
ATOM 2970 C CA . LEU A 1 394 ? -22.269 -0.662 25.937 1.00 93.19 394 LEU A CA 1
ATOM 2971 C C . LEU A 1 394 ? -22.864 -2.029 26.283 1.00 93.19 394 LEU A C 1
ATOM 2973 O O . LEU A 1 394 ? -24.060 -2.095 26.570 1.00 93.19 394 LEU A O 1
ATOM 2977 N N . SER A 1 395 ? -22.071 -3.109 26.283 1.00 90.81 395 SER A N 1
ATOM 2978 C CA . SER A 1 395 ? -22.584 -4.434 26.653 1.00 90.81 395 SER A CA 1
ATOM 2979 C C . SER A 1 395 ? -22.930 -4.476 28.138 1.00 90.81 395 SER A C 1
ATOM 2981 O O . SER A 1 395 ? -24.015 -4.922 28.503 1.00 90.81 395 SER A O 1
ATOM 2983 N N . SER A 1 396 ? -22.062 -3.918 28.986 1.00 93.38 396 SER A N 1
ATOM 2984 C CA . SER A 1 396 ? -22.317 -3.752 30.422 1.00 93.38 396 SER A CA 1
ATOM 2985 C C . SER A 1 396 ? -23.543 -2.873 30.680 1.00 93.38 396 SER A C 1
ATOM 2987 O O . SER A 1 396 ? -24.420 -3.250 31.454 1.00 93.38 396 SER A O 1
ATOM 2989 N N . GLY A 1 397 ? -23.655 -1.732 29.992 1.00 93.44 397 GLY A N 1
ATOM 2990 C CA . GLY A 1 397 ? -24.811 -0.841 30.113 1.00 93.44 397 GLY A CA 1
ATOM 2991 C C . GLY A 1 397 ? -26.117 -1.510 29.682 1.00 93.44 397 GLY A C 1
ATOM 2992 O O . GLY A 1 397 ? -27.124 -1.412 30.379 1.00 93.44 397 GLY A O 1
ATOM 2993 N N . SER A 1 398 ? -26.092 -2.257 28.578 1.00 91.19 398 SER A N 1
ATOM 2994 C CA . SER A 1 398 ? -27.252 -3.009 28.086 1.00 91.19 398 SER A CA 1
ATOM 2995 C C . SER A 1 398 ? -27.662 -4.114 29.058 1.00 91.19 398 SER A C 1
ATOM 2997 O O . SER A 1 398 ? -28.848 -4.249 29.361 1.00 91.19 398 SER A O 1
ATOM 2999 N N . ALA A 1 399 ? -26.694 -4.851 29.615 1.00 90.06 399 ALA A N 1
ATOM 3000 C CA . ALA A 1 399 ? -26.951 -5.852 30.646 1.00 90.06 399 ALA A CA 1
ATOM 3001 C C . ALA A 1 399 ? -27.574 -5.224 31.900 1.00 90.06 399 ALA A C 1
ATOM 3003 O O . ALA A 1 399 ? -28.524 -5.784 32.443 1.00 90.06 399 ALA A O 1
ATOM 3004 N N . ALA A 1 400 ? -27.109 -4.043 32.323 1.00 91.00 400 ALA A N 1
ATOM 3005 C CA . ALA A 1 400 ? -27.690 -3.307 33.443 1.00 91.00 400 ALA A CA 1
ATOM 3006 C C . ALA A 1 400 ? -29.157 -2.922 33.185 1.00 91.00 400 ALA A C 1
ATOM 3008 O O . ALA A 1 400 ? -30.014 -3.150 34.040 1.00 91.00 400 ALA A O 1
ATOM 3009 N N . ILE A 1 401 ? -29.469 -2.396 31.993 1.00 91.00 401 ILE A N 1
ATOM 3010 C CA . ILE A 1 401 ? -30.842 -2.030 31.600 1.00 91.00 401 ILE A CA 1
ATOM 3011 C C . ILE A 1 401 ? -31.752 -3.261 31.589 1.00 91.00 401 ILE A C 1
ATOM 3013 O O . ILE A 1 401 ? -32.823 -3.227 32.198 1.00 91.00 401 ILE A O 1
ATOM 3017 N N . ALA A 1 402 ? -31.319 -4.354 30.949 1.00 86.88 402 ALA A N 1
ATOM 3018 C CA . ALA A 1 402 ? -32.076 -5.609 30.883 1.00 86.88 402 ALA A CA 1
ATOM 3019 C C . ALA A 1 402 ? -32.411 -6.164 32.281 1.00 86.88 402 ALA A C 1
ATOM 3021 O O . ALA A 1 402 ? -33.460 -6.774 32.491 1.00 86.88 402 ALA A O 1
ATOM 3022 N N . ASN A 1 403 ? -31.541 -5.880 33.247 1.00 85.31 403 ASN A N 1
ATOM 3023 C CA . ASN A 1 403 ? -31.645 -6.288 34.639 1.00 85.31 403 ASN A CA 1
ATOM 3024 C C . ASN A 1 403 ? -32.283 -5.241 35.569 1.00 85.31 403 ASN A C 1
ATOM 3026 O O . ASN A 1 403 ? -32.353 -5.456 36.776 1.00 85.31 403 ASN A O 1
ATOM 3030 N N . GLY A 1 404 ? -32.778 -4.119 35.035 1.00 86.62 404 GLY A N 1
ATOM 3031 C CA . GLY A 1 404 ? -33.457 -3.078 35.815 1.00 86.62 404 GLY A CA 1
ATOM 3032 C C . GLY A 1 404 ? -32.537 -2.196 36.671 1.00 86.62 404 GLY A C 1
ATOM 3033 O O . GLY A 1 404 ? -33.030 -1.444 37.510 1.00 86.62 404 GLY A O 1
ATOM 3034 N N . ARG A 1 405 ? -31.217 -2.244 36.459 1.00 87.81 405 ARG A N 1
ATOM 3035 C CA . ARG A 1 405 ? -30.202 -1.477 37.201 1.00 87.81 405 ARG A CA 1
ATOM 3036 C C . ARG A 1 405 ? -29.864 -0.166 36.491 1.00 87.81 405 ARG A C 1
ATOM 3038 O O . ARG A 1 405 ? -28.886 -0.058 35.752 1.00 87.81 405 ARG A O 1
ATOM 3045 N N . ARG A 1 406 ? -30.727 0.840 36.669 1.00 92.00 406 ARG A N 1
ATOM 3046 C CA . ARG A 1 406 ? -30.601 2.158 36.008 1.00 92.00 406 ARG A CA 1
ATOM 3047 C C . ARG A 1 406 ? -29.372 2.946 36.469 1.00 92.00 406 ARG A C 1
ATOM 3049 O O . ARG A 1 406 ? -28.727 3.602 35.658 1.00 92.00 406 ARG A O 1
ATOM 3056 N N . ASP A 1 407 ? -29.051 2.840 37.752 1.00 91.88 407 ASP A N 1
ATOM 3057 C CA . ASP A 1 407 ? -27.823 3.316 38.394 1.00 91.88 407 ASP A CA 1
ATOM 3058 C C . ASP A 1 407 ? -26.566 2.815 37.663 1.00 91.88 407 ASP A C 1
ATOM 3060 O O . ASP A 1 407 ? -25.744 3.596 37.181 1.00 91.88 407 ASP A O 1
ATOM 3064 N N . CYS A 1 408 ? -26.461 1.500 37.495 1.00 92.44 408 CYS A N 1
ATOM 3065 C CA . CYS A 1 408 ? -25.342 0.842 36.833 1.00 92.44 408 CYS A CA 1
ATOM 3066 C C . CYS A 1 408 ? -25.271 1.149 35.328 1.00 92.44 408 CYS A C 1
ATOM 3068 O O . CYS A 1 408 ? -24.180 1.272 34.759 1.00 92.44 408 CYS A O 1
ATOM 3070 N N . ALA A 1 409 ? -26.426 1.306 34.676 1.00 94.31 409 ALA A N 1
ATOM 3071 C CA . ALA A 1 409 ? -26.497 1.729 33.282 1.00 94.31 409 ALA A CA 1
ATOM 3072 C C . ALA A 1 409 ? -25.954 3.156 33.103 1.00 94.31 409 ALA A C 1
ATOM 3074 O O . ALA A 1 409 ? -25.130 3.388 32.218 1.00 94.31 409 ALA A O 1
ATOM 3075 N N . ALA A 1 410 ? -26.348 4.089 33.978 1.00 95.00 410 ALA A N 1
ATOM 3076 C CA . ALA A 1 410 ? -25.856 5.465 33.962 1.00 95.00 410 ALA A CA 1
ATOM 3077 C C . ALA A 1 410 ? -24.335 5.533 34.172 1.00 95.00 410 ALA A C 1
ATOM 3079 O O . ALA A 1 410 ? -23.646 6.233 33.431 1.00 95.00 410 ALA A O 1
ATOM 3080 N N . LEU A 1 411 ? -23.794 4.745 35.110 1.00 94.88 411 LEU A N 1
ATOM 3081 C CA . LEU A 1 411 ? -22.345 4.625 35.309 1.00 94.88 411 LEU A CA 1
ATOM 3082 C C . LEU A 1 411 ? -21.628 4.069 34.072 1.00 94.88 411 LEU A C 1
ATOM 3084 O O . LEU A 1 411 ? -20.567 4.566 33.702 1.00 94.88 411 LEU A O 1
ATOM 3088 N N . SER A 1 412 ? -22.219 3.085 33.390 1.00 95.31 412 SER A N 1
ATOM 3089 C CA . SER A 1 412 ? -21.637 2.508 32.170 1.00 95.31 412 SER A CA 1
ATOM 3090 C C . SER A 1 412 ? -21.591 3.526 31.022 1.00 95.31 412 SER A C 1
ATOM 3092 O O . SER A 1 412 ? -20.589 3.605 30.312 1.00 95.31 412 SER A O 1
ATOM 3094 N N . VAL A 1 413 ? -22.634 4.354 30.871 1.00 95.31 413 VAL A N 1
ATOM 3095 C CA . VAL A 1 413 ? -22.661 5.459 29.894 1.00 95.31 413 VAL A CA 1
ATOM 3096 C C . VAL A 1 413 ? -21.635 6.534 30.248 1.00 95.31 413 VAL A C 1
ATOM 3098 O O . VAL A 1 413 ? -20.925 7.006 29.361 1.00 95.31 413 VAL A O 1
ATOM 3101 N N . LEU A 1 414 ? -21.517 6.892 31.530 1.00 96.62 414 LEU A N 1
ATOM 3102 C CA . LEU A 1 414 ? -20.521 7.853 31.999 1.00 96.62 414 LEU A CA 1
ATOM 3103 C C . LEU A 1 414 ? -19.099 7.373 31.681 1.00 96.62 414 LEU A C 1
ATOM 3105 O O . LEU A 1 414 ? -18.349 8.111 31.049 1.00 96.62 414 LEU A O 1
ATOM 3109 N N . MET A 1 415 ? -18.756 6.130 32.041 1.00 96.75 415 MET A N 1
ATOM 3110 C CA . MET A 1 415 ? -17.449 5.538 31.730 1.00 96.75 415 MET A CA 1
ATOM 3111 C C . MET A 1 415 ? -17.180 5.492 30.225 1.00 96.75 415 MET A C 1
ATOM 3113 O O . MET A 1 415 ? -16.079 5.816 29.790 1.00 96.75 415 MET A O 1
ATOM 3117 N N . LEU A 1 416 ? -18.173 5.120 29.409 1.00 96.56 416 LEU A N 1
ATOM 3118 C CA . LEU A 1 416 ? -18.023 5.130 27.954 1.00 96.56 416 LEU A CA 1
ATOM 3119 C C . LEU A 1 416 ? -17.691 6.540 27.449 1.00 96.56 416 LEU A C 1
ATOM 3121 O O . LEU A 1 416 ? -16.735 6.719 26.696 1.00 96.56 416 LEU A O 1
ATOM 3125 N N . ALA A 1 417 ? -18.462 7.542 27.878 1.00 96.81 417 ALA A N 1
ATOM 3126 C CA . ALA A 1 417 ? -18.299 8.921 27.437 1.00 96.81 417 ALA A CA 1
ATOM 3127 C C . ALA A 1 417 ? -16.930 9.492 27.833 1.00 96.81 417 ALA A C 1
ATOM 3129 O O . ALA A 1 417 ? -16.247 10.081 26.990 1.00 96.81 417 ALA A O 1
ATOM 3130 N N . THR A 1 418 ? -16.495 9.296 29.083 1.00 96.50 418 THR A N 1
ATOM 3131 C CA . THR A 1 418 ? -15.186 9.784 29.540 1.00 96.50 418 THR A CA 1
ATOM 3132 C C . THR A 1 418 ? -14.040 9.056 28.848 1.00 96.50 418 THR A C 1
ATOM 3134 O O . THR A 1 418 ? -13.090 9.708 28.408 1.00 96.50 418 THR A O 1
ATOM 3137 N N . SER A 1 419 ? -14.176 7.744 28.648 1.00 95.75 419 SER A N 1
ATOM 3138 C CA . SER A 1 419 ? -13.142 6.907 28.046 1.00 95.75 419 SER A CA 1
ATOM 3139 C C . SER A 1 419 ? -12.953 7.237 26.566 1.00 95.75 419 SER A C 1
ATOM 3141 O O . SER A 1 419 ? -11.833 7.496 26.130 1.00 95.75 419 SER A O 1
ATOM 3143 N N . LEU A 1 420 ? -14.036 7.355 25.789 1.00 96.12 420 LEU A N 1
ATOM 3144 C CA . LEU A 1 420 ? -13.952 7.784 24.388 1.00 96.12 420 LEU A CA 1
ATOM 3145 C C . LEU A 1 420 ? -13.415 9.219 24.261 1.00 96.12 420 LEU A C 1
ATOM 3147 O O . LEU A 1 420 ? -12.617 9.507 23.363 1.00 96.12 420 LEU A O 1
ATOM 3151 N N . ASN A 1 421 ? -13.821 10.123 25.162 1.00 96.06 421 ASN A N 1
ATOM 3152 C CA . ASN A 1 421 ? -13.358 11.512 25.164 1.00 96.06 421 ASN A CA 1
ATOM 3153 C C . ASN A 1 421 ? -11.866 11.648 25.504 1.00 96.06 421 ASN A C 1
ATOM 3155 O O . ASN A 1 421 ? -11.215 12.568 24.999 1.00 96.06 421 ASN A O 1
ATOM 3159 N N . TYR A 1 422 ? -11.327 10.761 26.341 1.00 96.56 422 TYR A N 1
ATOM 3160 C CA . TYR A 1 422 ? -9.905 10.723 26.662 1.00 96.56 422 TYR A CA 1
ATOM 3161 C C . TYR A 1 422 ? -9.096 10.023 25.562 1.00 96.56 422 TYR A C 1
ATOM 3163 O O . TYR A 1 422 ? -8.183 10.625 24.993 1.00 96.56 422 TYR A O 1
ATOM 3171 N N . TRP A 1 423 ? -9.465 8.795 25.185 1.00 96.19 423 TRP A N 1
ATOM 3172 C CA . TRP A 1 423 ? -8.673 7.966 24.269 1.00 96.19 423 TRP A CA 1
ATOM 3173 C C . TRP A 1 423 ? -8.657 8.444 22.817 1.00 96.19 423 TRP A C 1
ATOM 3175 O O . TRP A 1 423 ? -7.797 8.009 22.055 1.00 96.19 423 TRP A O 1
ATOM 3185 N N . ARG A 1 424 ? -9.527 9.388 22.430 1.00 92.38 424 ARG A N 1
ATOM 3186 C CA . ARG A 1 424 ? -9.413 10.069 21.127 1.00 92.38 424 ARG A CA 1
ATOM 3187 C C . ARG A 1 424 ? -8.125 10.892 20.983 1.00 92.38 424 ARG A C 1
ATOM 3189 O O . ARG A 1 424 ? -7.666 11.077 19.865 1.00 92.38 424 ARG A O 1
ATOM 3196 N N . ARG A 1 425 ? -7.573 11.419 22.087 1.00 91.75 425 ARG A N 1
ATOM 3197 C CA . ARG A 1 425 ? -6.296 12.161 22.125 1.00 91.75 425 ARG A CA 1
ATOM 3198 C C . ARG A 1 425 ? -5.729 12.109 23.556 1.00 91.75 425 ARG A C 1
ATOM 3200 O O . ARG A 1 425 ? -6.041 12.998 24.356 1.00 91.75 425 ARG A O 1
ATOM 3207 N N . PRO A 1 426 ? -4.955 11.066 23.908 1.00 92.81 426 PRO A N 1
ATOM 3208 C CA . PRO A 1 426 ? -4.541 10.810 25.284 1.00 92.81 426 PRO A CA 1
ATOM 3209 C C . PRO A 1 426 ? -3.384 11.723 25.708 1.00 92.81 426 PRO A C 1
ATOM 3211 O O . PRO A 1 426 ? -2.224 11.328 25.689 1.00 92.81 426 PRO A O 1
ATOM 3214 N N . THR A 1 427 ? -3.702 12.941 26.132 1.00 93.25 427 THR A N 1
ATOM 3215 C CA . THR A 1 427 ? -2.729 13.897 26.685 1.00 93.25 427 THR A CA 1
ATOM 3216 C C . THR A 1 427 ? -2.774 13.920 28.211 1.00 93.25 427 THR A C 1
ATOM 3218 O O . THR A 1 427 ? -3.741 13.467 28.840 1.00 93.25 427 THR A O 1
ATOM 3221 N N . HIS A 1 428 ? -1.737 14.472 28.839 1.00 88.50 428 HIS A N 1
ATOM 3222 C CA . HIS A 1 428 ? -1.848 14.901 30.230 1.00 88.50 428 HIS A CA 1
ATOM 3223 C C . HIS A 1 428 ? -2.878 16.039 30.318 1.00 88.50 428 HIS A C 1
ATOM 3225 O O . HIS A 1 428 ? -2.910 16.921 29.466 1.00 88.50 428 HIS A O 1
ATOM 3231 N N . GLY A 1 429 ? -3.783 15.997 31.303 1.00 91.94 429 GLY A N 1
ATOM 3232 C CA . GLY A 1 429 ? -4.779 17.056 31.476 1.00 91.94 429 GLY A CA 1
ATOM 3233 C C . GLY A 1 429 ? -6.124 16.602 32.052 1.00 91.94 429 GLY A C 1
ATOM 3234 O O . GLY A 1 429 ? -6.271 15.452 32.480 1.00 91.94 429 GLY A O 1
ATOM 3235 N N . PRO A 1 430 ? -7.133 17.493 32.043 1.00 92.62 430 PRO A N 1
ATOM 3236 C CA . PRO A 1 430 ? -8.398 17.287 32.748 1.00 92.62 430 PRO A CA 1
ATOM 3237 C C . PRO A 1 430 ? -9.202 16.100 32.212 1.00 92.62 430 PRO A C 1
ATOM 3239 O O . PRO A 1 430 ? -9.817 15.384 32.995 1.00 92.62 430 PRO A O 1
ATOM 3242 N N . ARG A 1 431 ? -9.146 15.826 30.900 1.00 94.12 431 ARG A N 1
ATOM 3243 C CA . ARG A 1 431 ? -9.830 14.669 30.287 1.00 94.12 431 ARG A CA 1
ATOM 3244 C C . ARG A 1 431 ? -9.420 13.350 30.940 1.00 94.12 431 ARG A C 1
ATOM 3246 O O . ARG A 1 431 ? -10.275 12.529 31.252 1.00 94.12 431 ARG A O 1
ATOM 3253 N N . ARG A 1 432 ? -8.119 13.188 31.194 1.00 94.31 432 ARG A N 1
ATOM 3254 C CA . ARG A 1 432 ? -7.558 12.015 31.866 1.00 94.31 432 ARG A CA 1
ATOM 32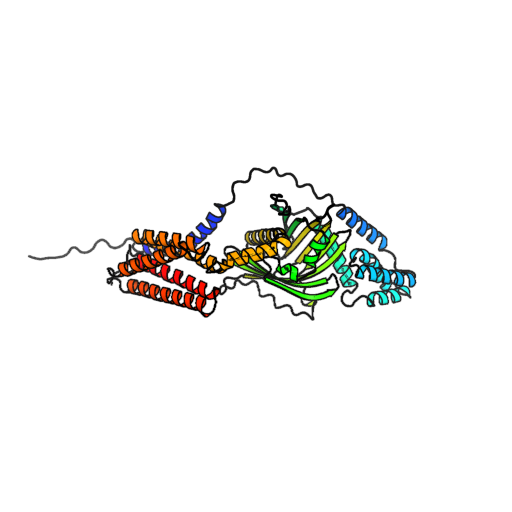55 C C . ARG A 1 432 ? -8.023 11.925 33.315 1.00 94.31 432 ARG A C 1
ATOM 3257 O O . ARG A 1 432 ? -8.398 10.851 33.768 1.00 94.31 432 ARG A O 1
ATOM 3264 N N . THR A 1 433 ? -7.985 13.041 34.041 1.00 93.94 433 THR A N 1
ATOM 3265 C CA . THR A 1 433 ? -8.414 13.089 35.445 1.00 93.94 433 THR A CA 1
ATOM 3266 C C . THR A 1 433 ? -9.885 12.712 35.584 1.00 93.94 433 THR A C 1
ATOM 3268 O O . THR A 1 433 ? -10.222 11.907 36.446 1.00 93.94 433 THR A O 1
ATOM 3271 N N . VAL A 1 434 ? -10.743 13.235 34.703 1.00 95.50 434 VAL A N 1
ATOM 3272 C CA . VAL A 1 434 ? -12.177 12.921 34.679 1.00 95.50 434 VAL A CA 1
ATOM 3273 C C . VAL A 1 434 ? -12.417 11.445 34.360 1.00 95.50 434 VAL A C 1
ATOM 3275 O O . VAL A 1 434 ? -13.201 10.806 35.054 1.00 95.50 434 VAL A O 1
ATOM 3278 N N . ASP A 1 435 ? -11.719 10.882 33.371 1.00 96.94 435 ASP A N 1
ATOM 3279 C CA . ASP A 1 435 ? -11.840 9.458 33.031 1.00 96.94 435 ASP A CA 1
ATOM 3280 C C . ASP A 1 435 ? -11.406 8.539 34.182 1.00 96.94 435 ASP A C 1
ATOM 3282 O O . ASP A 1 435 ? -12.139 7.633 34.580 1.00 96.94 435 ASP A O 1
ATOM 3286 N N . MET A 1 436 ? -10.258 8.828 34.802 1.00 94.19 436 MET A N 1
ATOM 3287 C CA . MET A 1 436 ? -9.780 8.072 35.962 1.00 94.19 436 MET A CA 1
ATOM 3288 C C . MET A 1 436 ? -10.720 8.199 37.168 1.00 94.19 436 MET A C 1
ATOM 3290 O O . MET A 1 436 ? -10.939 7.211 37.869 1.00 94.19 436 MET A O 1
ATOM 3294 N N . ALA A 1 437 ? -11.285 9.385 37.410 1.00 94.75 437 ALA A N 1
ATOM 3295 C CA . ALA A 1 437 ? -12.244 9.606 38.488 1.00 94.75 437 ALA A CA 1
ATOM 3296 C C . ALA A 1 437 ? -13.558 8.849 38.245 1.00 94.75 437 ALA A C 1
ATOM 3298 O O . ALA A 1 437 ? -14.070 8.218 39.168 1.00 94.75 437 ALA A O 1
ATOM 3299 N N . ALA A 1 438 ? -14.072 8.853 37.010 1.00 96.25 438 ALA A N 1
ATOM 3300 C CA . ALA A 1 438 ? -15.263 8.095 36.637 1.00 96.25 438 ALA A CA 1
ATOM 3301 C C . ALA A 1 438 ? -15.045 6.583 36.805 1.00 96.25 438 ALA A C 1
ATOM 3303 O O . ALA A 1 438 ? -15.878 5.907 37.408 1.00 96.25 438 ALA A O 1
ATOM 3304 N N . ALA A 1 439 ? -13.901 6.062 36.349 1.00 95.12 439 ALA A N 1
ATOM 3305 C CA . ALA A 1 439 ? -13.548 4.653 36.504 1.00 95.12 439 ALA A CA 1
ATOM 3306 C C . ALA A 1 439 ? -13.403 4.247 37.983 1.00 95.12 439 ALA A C 1
ATOM 3308 O O . ALA A 1 439 ? -13.975 3.244 38.409 1.00 95.12 439 ALA A O 1
ATOM 3309 N N . ALA A 1 440 ? -12.687 5.041 38.789 1.00 94.06 440 ALA A N 1
ATOM 3310 C CA . ALA A 1 440 ? -12.508 4.772 40.216 1.00 94.06 440 ALA A CA 1
ATOM 3311 C C . ALA A 1 440 ? -13.833 4.863 40.991 1.00 94.06 440 ALA A C 1
ATOM 3313 O O . ALA A 1 440 ? -14.136 3.984 41.796 1.00 94.06 440 ALA A O 1
ATOM 3314 N N . GLY A 1 441 ? -14.645 5.888 40.718 1.00 93.94 441 GLY A N 1
ATOM 3315 C CA . GLY A 1 441 ? -15.960 6.062 41.332 1.00 93.94 441 GLY A CA 1
ATOM 3316 C C . GLY A 1 441 ? -16.917 4.924 40.983 1.00 93.94 441 GLY A C 1
ATOM 3317 O O . GLY A 1 441 ? -17.562 4.377 41.877 1.00 93.94 441 GLY A O 1
ATOM 3318 N N . SER A 1 442 ? -16.956 4.508 39.712 1.00 94.50 442 SER A N 1
ATOM 3319 C CA . SER A 1 442 ? -17.755 3.356 39.280 1.00 94.50 442 SER A CA 1
ATOM 3320 C C . SER A 1 442 ? -17.312 2.072 39.980 1.00 94.50 442 SER A C 1
ATOM 3322 O O . SER A 1 442 ? -18.158 1.326 40.465 1.00 94.50 442 SER A O 1
ATOM 3324 N N . LEU A 1 443 ? -16.000 1.834 40.087 1.00 94.25 443 LEU A N 1
ATOM 3325 C CA . LEU A 1 443 ? -15.465 0.659 40.772 1.00 94.25 443 LEU A CA 1
ATOM 3326 C C . LEU A 1 443 ? -15.857 0.635 42.257 1.00 94.25 443 LEU A C 1
ATOM 3328 O O . LEU A 1 443 ? -16.343 -0.386 42.738 1.00 94.25 443 LEU A O 1
ATOM 3332 N N . ILE A 1 444 ? -15.684 1.750 42.978 1.00 93.50 444 ILE A N 1
ATOM 3333 C CA . ILE A 1 444 ? -16.059 1.864 44.399 1.00 93.50 444 ILE A CA 1
ATOM 3334 C C . ILE A 1 444 ? -17.555 1.602 44.575 1.00 93.50 444 ILE A C 1
ATOM 3336 O O . ILE A 1 444 ? -17.944 0.807 45.431 1.00 93.50 444 ILE A O 1
ATOM 3340 N N . TYR A 1 445 ? -18.385 2.232 43.738 1.00 93.44 445 TYR A N 1
ATOM 3341 C CA . TYR A 1 445 ? -19.830 2.045 43.772 1.00 93.44 445 TYR A CA 1
ATOM 3342 C C . TYR A 1 445 ? -20.214 0.583 43.550 1.00 93.44 445 TYR A C 1
ATOM 3344 O O . TYR A 1 445 ? -20.984 0.028 44.325 1.00 93.44 445 TYR A O 1
ATOM 3352 N N . GLN A 1 446 ? -19.663 -0.060 42.519 1.00 91.50 446 GLN A N 1
ATOM 3353 C CA . GLN A 1 446 ? -20.001 -1.438 42.173 1.00 91.50 446 GLN A CA 1
ATOM 3354 C C . GLN A 1 446 ? -19.480 -2.442 43.210 1.00 91.50 446 GLN A C 1
ATOM 3356 O O . GLN A 1 446 ? -20.180 -3.397 43.519 1.00 91.50 446 GLN A O 1
ATOM 3361 N N . VAL A 1 447 ? -18.303 -2.217 43.810 1.00 89.94 447 VAL A N 1
ATOM 3362 C CA . VAL A 1 447 ? -17.808 -3.038 44.932 1.00 89.94 447 VAL A CA 1
ATOM 3363 C C . VAL A 1 447 ? -18.705 -2.884 46.162 1.00 89.94 447 VAL A C 1
ATOM 3365 O O . VAL A 1 447 ? -19.081 -3.884 46.767 1.00 89.94 447 VAL A O 1
ATOM 3368 N N . ALA A 1 448 ? -19.109 -1.660 46.512 1.00 88.00 448 ALA A N 1
ATOM 3369 C CA . ALA A 1 448 ? -20.065 -1.437 47.596 1.00 88.00 448 ALA A CA 1
ATOM 3370 C C . ALA A 1 448 ? -21.427 -2.078 47.283 1.00 88.00 448 ALA A C 1
ATOM 3372 O O . ALA A 1 448 ? -22.046 -2.684 48.156 1.00 88.00 448 ALA A O 1
ATOM 3373 N N . ALA A 1 449 ? -21.854 -2.016 46.019 1.00 82.44 449 ALA A N 1
ATOM 3374 C CA . ALA A 1 449 ? -23.073 -2.647 45.547 1.00 82.44 449 ALA A CA 1
ATOM 3375 C C . ALA A 1 449 ? -23.020 -4.175 45.623 1.00 82.44 449 ALA A C 1
ATOM 3377 O O . ALA A 1 449 ? -24.082 -4.767 45.596 1.00 82.44 449 ALA A O 1
ATOM 3378 N N . VAL A 1 450 ? -21.859 -4.827 45.762 1.00 82.50 450 VAL A N 1
ATOM 3379 C CA . VAL A 1 450 ? -21.764 -6.287 45.975 1.00 82.50 450 VAL A CA 1
ATOM 3380 C C . VAL A 1 450 ? -22.138 -6.682 47.408 1.00 82.50 450 VAL A C 1
ATOM 3382 O O . VAL A 1 450 ? -22.686 -7.764 47.613 1.00 82.50 450 VAL A O 1
ATOM 3385 N N . ALA A 1 451 ? -21.876 -5.824 48.402 1.00 75.31 451 ALA A N 1
ATOM 3386 C CA . ALA A 1 451 ? -22.012 -6.162 49.825 1.00 75.31 451 ALA A CA 1
ATOM 3387 C C . ALA A 1 451 ? -23.422 -6.639 50.252 1.00 75.31 451 ALA A C 1
ATOM 3389 O O . ALA A 1 451 ? -23.503 -7.603 51.015 1.00 75.31 451 ALA A O 1
ATOM 3390 N N . PRO A 1 452 ? -24.534 -6.067 49.745 1.00 70.44 452 PRO A N 1
ATOM 3391 C CA . PRO A 1 452 ? -25.883 -6.555 50.045 1.00 70.44 452 PRO A CA 1
ATOM 3392 C C . PRO A 1 452 ? -26.217 -7.935 49.449 1.00 70.44 452 PRO A C 1
ATOM 3394 O O . PRO A 1 452 ? -27.258 -8.498 49.778 1.00 70.44 452 PRO A O 1
ATOM 3397 N N . PHE A 1 453 ? -25.379 -8.488 48.564 1.00 66.62 453 PHE A N 1
ATOM 3398 C CA . PHE A 1 453 ? -25.674 -9.701 47.787 1.00 66.62 453 PHE A CA 1
ATOM 3399 C C . PHE A 1 453 ? -24.845 -10.916 48.209 1.00 66.62 453 PHE A C 1
ATOM 3401 O O . PHE A 1 453 ? -24.587 -11.819 47.410 1.00 66.62 453 PHE A O 1
ATOM 3408 N N . SER A 1 454 ? -24.510 -10.998 49.497 1.00 60.75 454 SER A N 1
ATOM 3409 C CA . SER A 1 454 ? -23.923 -12.188 50.134 1.00 60.75 454 SER A CA 1
ATOM 3410 C C . SER A 1 454 ? -24.724 -13.480 49.889 1.00 60.75 454 SER A C 1
ATOM 3412 O O . SER A 1 454 ? -24.180 -14.576 49.996 1.00 60.75 454 SER A O 1
ATOM 3414 N N . HIS A 1 455 ? -25.993 -13.368 49.482 1.00 65.12 455 HIS A N 1
ATOM 3415 C CA . HIS A 1 455 ? -26.861 -14.480 49.093 1.00 65.12 455 HIS A CA 1
ATOM 3416 C C . HIS A 1 455 ? -26.480 -15.174 47.766 1.00 65.12 455 HIS A C 1
ATOM 3418 O O . HIS A 1 455 ? -26.961 -16.277 47.517 1.00 65.12 455 HIS A O 1
ATOM 3424 N N . CYS A 1 456 ? -25.635 -14.572 46.916 1.00 74.88 456 CYS A N 1
ATOM 3425 C CA . CYS A 1 456 ? -25.098 -15.205 45.702 1.00 74.88 456 CYS A CA 1
ATOM 3426 C C . CYS A 1 456 ? -23.556 -15.155 45.704 1.00 74.88 456 CYS A C 1
ATOM 3428 O O . CYS A 1 456 ? -22.945 -14.377 44.961 1.00 74.88 456 CYS A O 1
ATOM 3430 N N . PRO A 1 457 ? -22.895 -15.979 46.540 1.00 79.81 457 PRO A N 1
ATOM 3431 C CA . PRO A 1 457 ? -21.454 -15.882 46.779 1.00 79.81 457 PRO A CA 1
ATOM 3432 C C . PRO A 1 457 ? -20.618 -16.165 45.527 1.00 79.81 457 PRO A C 1
ATOM 3434 O O . PRO A 1 457 ? -19.522 -15.629 45.390 1.00 79.81 457 PRO A O 1
ATOM 3437 N N . ILE A 1 458 ? -21.138 -16.962 44.589 1.00 83.12 458 ILE A N 1
ATOM 3438 C CA . ILE A 1 458 ? -20.437 -17.298 43.344 1.00 83.12 458 ILE A CA 1
ATOM 3439 C C . ILE A 1 458 ? -20.335 -16.073 42.433 1.00 83.12 458 ILE A C 1
ATOM 3441 O O . ILE A 1 458 ? -19.245 -15.760 41.963 1.00 83.12 458 ILE A O 1
ATOM 3445 N N . ALA A 1 459 ? -21.438 -15.353 42.206 1.00 81.12 459 ALA A N 1
ATOM 3446 C CA . ALA A 1 459 ? -21.426 -14.168 41.351 1.00 81.12 459 ALA A CA 1
ATOM 3447 C C . ALA A 1 459 ? -20.635 -13.017 41.988 1.00 81.12 459 ALA A C 1
ATOM 3449 O O . ALA A 1 459 ? -19.839 -12.367 41.310 1.00 81.12 459 ALA A O 1
ATOM 3450 N N . ALA A 1 460 ? -20.786 -12.820 43.303 1.00 85.12 460 ALA A N 1
ATOM 3451 C CA . ALA A 1 460 ? -19.973 -11.873 44.060 1.00 85.12 460 ALA A CA 1
ATOM 3452 C C . ALA A 1 460 ? -18.475 -12.218 43.964 1.00 85.12 460 ALA A C 1
ATOM 3454 O O . ALA A 1 460 ? -17.657 -11.352 43.657 1.00 85.12 460 ALA A O 1
ATOM 3455 N N . GLY A 1 461 ? -18.118 -13.492 44.149 1.00 87.19 461 GLY A N 1
ATOM 3456 C CA . GLY A 1 461 ? -16.750 -13.985 44.008 1.00 87.19 461 GLY A CA 1
ATOM 3457 C C . GLY A 1 461 ? -16.196 -13.809 42.594 1.00 87.19 461 GLY A C 1
ATOM 3458 O O . GLY A 1 461 ? -15.073 -13.337 42.437 1.00 87.19 461 GLY A O 1
ATOM 3459 N N . ALA A 1 462 ? -16.986 -14.112 41.561 1.00 88.62 462 ALA A N 1
ATOM 3460 C CA . ALA A 1 462 ? -16.597 -13.930 40.163 1.00 88.62 462 ALA A CA 1
ATOM 3461 C C . ALA A 1 462 ? -16.369 -12.450 39.817 1.00 88.62 462 ALA A C 1
ATOM 3463 O O . ALA A 1 462 ? -15.374 -12.111 39.173 1.00 88.62 462 ALA A O 1
ATOM 3464 N N . TYR A 1 463 ? -17.240 -11.555 40.296 1.00 91.25 463 TYR A N 1
ATOM 3465 C CA . TYR A 1 463 ? -17.049 -10.116 40.146 1.00 91.25 463 TYR A CA 1
ATOM 3466 C C . TYR A 1 463 ? -15.767 -9.651 40.851 1.00 91.25 463 TYR A C 1
ATOM 3468 O O . TYR A 1 463 ? -14.918 -9.023 40.220 1.00 91.25 463 TYR A O 1
ATOM 3476 N N . LEU A 1 464 ? -15.557 -10.017 42.118 1.00 92.50 464 LEU A N 1
ATOM 3477 C CA . LEU A 1 464 ? -14.345 -9.640 42.857 1.00 92.50 464 LEU A CA 1
ATOM 3478 C C . LEU A 1 464 ? -13.066 -10.202 42.213 1.00 92.50 464 LEU A C 1
ATOM 3480 O O . LEU A 1 464 ? -12.057 -9.500 42.136 1.00 92.50 464 LEU A O 1
ATOM 3484 N N . ALA A 1 465 ? -13.112 -11.424 41.678 1.00 92.56 465 ALA A N 1
ATOM 3485 C CA . ALA A 1 465 ? -12.013 -12.005 40.912 1.00 92.56 465 ALA A CA 1
ATOM 3486 C C . ALA A 1 465 ? -11.729 -11.208 39.628 1.00 92.56 465 ALA A C 1
ATOM 3488 O O . ALA A 1 465 ? -10.568 -10.949 39.308 1.00 92.56 465 ALA A O 1
ATOM 3489 N N . SER A 1 466 ? -12.768 -10.756 38.919 1.00 93.50 466 SER A N 1
ATOM 3490 C CA . SER A 1 466 ? -12.609 -9.907 37.733 1.00 93.50 466 SER A CA 1
ATOM 3491 C C . SER A 1 466 ? -12.007 -8.536 38.068 1.00 93.50 466 SER A C 1
ATOM 3493 O O . SER A 1 466 ? -11.143 -8.054 37.335 1.00 93.50 466 SER A O 1
ATOM 3495 N N . VAL A 1 467 ? -12.379 -7.948 39.213 1.00 94.31 467 VAL A N 1
ATOM 3496 C CA . VAL A 1 467 ? -11.786 -6.706 39.733 1.00 94.31 467 VAL A CA 1
ATOM 3497 C C . VAL A 1 467 ? -10.303 -6.911 40.040 1.00 94.31 467 VAL A C 1
ATOM 3499 O O . VAL A 1 467 ? -9.475 -6.106 39.613 1.00 94.31 467 VAL A O 1
ATOM 3502 N N . ALA A 1 468 ? -9.944 -8.004 40.720 1.00 95.25 468 ALA A N 1
ATOM 3503 C CA . ALA A 1 468 ? -8.552 -8.335 41.018 1.00 95.25 468 ALA A CA 1
ATOM 3504 C C . ALA A 1 468 ? -7.725 -8.551 39.736 1.00 95.25 468 ALA A C 1
ATOM 3506 O O . ALA A 1 468 ? -6.624 -8.008 39.607 1.00 95.25 468 ALA A O 1
ATOM 3507 N N . ALA A 1 469 ? -8.271 -9.274 38.753 1.00 94.69 469 ALA A N 1
ATOM 3508 C CA . ALA A 1 469 ? -7.639 -9.468 37.449 1.00 94.69 469 ALA A CA 1
ATOM 3509 C C . ALA A 1 469 ? -7.460 -8.140 36.691 1.00 94.69 469 ALA A C 1
ATOM 3511 O O . ALA A 1 469 ? -6.383 -7.875 36.152 1.00 94.69 469 ALA A O 1
ATOM 3512 N N . GLY A 1 470 ? -8.476 -7.271 36.703 1.00 94.44 470 GLY A N 1
ATOM 3513 C CA . GLY A 1 470 ? -8.410 -5.931 36.120 1.00 94.44 470 GLY A CA 1
ATOM 3514 C C . GLY A 1 470 ? -7.339 -5.059 36.781 1.00 94.44 470 GLY A C 1
ATOM 3515 O O . GLY A 1 470 ? -6.533 -4.437 36.086 1.00 94.44 470 GLY A O 1
ATOM 3516 N N . ALA A 1 471 ? -7.250 -5.075 38.113 1.00 95.19 471 ALA A N 1
ATOM 3517 C CA . ALA A 1 471 ? -6.201 -4.378 38.857 1.00 95.19 471 ALA A CA 1
ATOM 3518 C C . ALA A 1 471 ? -4.797 -4.897 38.494 1.00 95.19 471 ALA A C 1
ATOM 3520 O O . ALA A 1 471 ? -3.886 -4.097 38.263 1.00 95.19 471 ALA A O 1
ATOM 3521 N N . GLY A 1 472 ? -4.632 -6.218 38.360 1.00 96.25 472 GLY A N 1
ATOM 3522 C CA . GLY A 1 472 ? -3.397 -6.838 37.874 1.00 96.25 472 GLY A CA 1
ATOM 3523 C C . GLY A 1 472 ? -3.029 -6.386 36.458 1.00 96.25 472 GLY A C 1
ATOM 3524 O O . GLY A 1 472 ? -1.885 -5.996 36.207 1.00 96.25 472 GLY A O 1
ATOM 3525 N N . CYS A 1 473 ? -4.010 -6.342 35.552 1.00 95.88 473 CYS A N 1
ATOM 3526 C CA . CYS A 1 473 ? -3.834 -5.834 34.193 1.00 95.88 473 CYS A CA 1
ATOM 3527 C C . CYS A 1 473 ? -3.382 -4.368 34.186 1.00 95.88 473 CYS A C 1
ATOM 3529 O O . CYS A 1 473 ? -2.413 -4.019 33.510 1.00 95.88 473 CYS A O 1
ATOM 3531 N N . TYR A 1 474 ? -4.018 -3.513 34.991 1.00 95.38 474 TYR A N 1
ATOM 3532 C CA . TYR A 1 474 ? -3.635 -2.108 35.114 1.00 95.38 474 TYR A CA 1
ATOM 3533 C C . TYR A 1 474 ? -2.215 -1.942 35.675 1.00 95.38 474 TYR A C 1
ATOM 3535 O O . TYR A 1 474 ? -1.408 -1.198 35.112 1.00 95.38 474 TYR A O 1
ATOM 3543 N N . ALA A 1 475 ? -1.870 -2.668 36.741 1.00 95.00 475 ALA A N 1
ATOM 3544 C CA . ALA A 1 475 ? -0.532 -2.637 37.326 1.00 95.00 475 ALA A CA 1
ATOM 3545 C C . ALA A 1 475 ? 0.540 -3.061 36.307 1.00 95.00 475 ALA A C 1
ATOM 3547 O O . ALA A 1 475 ? 1.561 -2.381 36.156 1.00 95.00 475 ALA A O 1
ATOM 3548 N N . ARG A 1 476 ? 0.284 -4.133 35.546 1.00 92.81 476 ARG A N 1
ATOM 3549 C CA . ARG A 1 476 ? 1.191 -4.624 34.500 1.00 92.81 476 ARG A CA 1
ATOM 3550 C C . ARG A 1 476 ? 1.317 -3.640 33.337 1.00 92.81 476 ARG A C 1
ATOM 3552 O O . ARG A 1 476 ? 2.438 -3.369 32.907 1.00 92.81 476 ARG A O 1
ATOM 3559 N N . ALA A 1 477 ? 0.213 -3.036 32.894 1.00 92.62 477 ALA A N 1
ATOM 3560 C CA . ALA A 1 477 ? 0.223 -1.984 31.879 1.00 92.62 477 ALA A CA 1
ATOM 3561 C C . ALA A 1 477 ? 1.101 -0.796 32.307 1.00 92.62 477 ALA A C 1
ATOM 3563 O O . ALA A 1 477 ? 1.924 -0.313 31.524 1.00 92.62 477 ALA A O 1
ATOM 3564 N N . ARG A 1 478 ? 0.980 -0.349 33.565 1.00 92.56 478 ARG A N 1
ATOM 3565 C CA . ARG A 1 478 ? 1.793 0.747 34.120 1.00 92.56 478 ARG A CA 1
ATOM 3566 C C . ARG A 1 478 ? 3.265 0.373 34.259 1.00 92.56 478 ARG A C 1
ATOM 3568 O O . ARG A 1 478 ? 4.115 1.215 33.977 1.00 92.56 478 ARG A O 1
ATOM 3575 N N . LEU A 1 479 ? 3.563 -0.860 34.664 1.00 91.12 479 LEU A N 1
ATOM 3576 C CA . LEU A 1 479 ? 4.930 -1.362 34.783 1.00 91.12 479 LEU A CA 1
ATOM 3577 C C . LEU A 1 479 ? 5.643 -1.364 33.425 1.00 91.12 479 LEU A C 1
ATOM 3579 O O . LEU A 1 479 ? 6.741 -0.825 33.321 1.00 91.12 479 LEU A O 1
ATOM 3583 N N . LEU A 1 480 ? 5.001 -1.914 32.390 1.00 87.25 480 LEU A N 1
ATOM 3584 C CA . LEU A 1 480 ? 5.562 -1.994 31.036 1.00 87.25 480 LEU A CA 1
ATOM 3585 C C . LEU A 1 480 ? 5.776 -0.609 30.421 1.00 87.25 480 LEU A C 1
ATOM 3587 O O . LEU A 1 480 ? 6.853 -0.329 29.901 1.00 87.25 480 LEU A O 1
ATOM 3591 N N . SER A 1 481 ? 4.794 0.284 30.575 1.00 86.19 481 SER A N 1
ATOM 3592 C CA . SER A 1 481 ? 4.895 1.660 30.083 1.00 86.19 481 SER A CA 1
ATOM 3593 C C . SER A 1 481 ? 6.014 2.452 30.771 1.00 86.19 481 SER A C 1
ATOM 3595 O O . SER A 1 481 ? 6.741 3.163 30.087 1.00 86.19 481 SER A O 1
ATOM 3597 N N . ARG A 1 482 ? 6.176 2.335 32.100 1.00 85.06 482 ARG A N 1
ATOM 3598 C CA . ARG A 1 482 ? 7.162 3.130 32.858 1.00 85.06 482 ARG A CA 1
ATOM 3599 C C . ARG A 1 482 ? 8.576 2.552 32.859 1.00 85.06 482 ARG A C 1
ATOM 3601 O O . ARG A 1 482 ? 9.519 3.328 32.835 1.00 85.06 482 ARG A O 1
ATOM 3608 N N . ARG A 1 483 ? 8.738 1.227 32.969 1.00 76.12 483 ARG A N 1
ATOM 3609 C CA . ARG A 1 483 ? 10.065 0.601 33.136 1.00 76.12 483 ARG A CA 1
ATOM 3610 C C . ARG A 1 483 ? 10.704 0.152 31.833 1.00 76.12 483 ARG A C 1
ATOM 3612 O O . ARG A 1 483 ? 11.921 0.161 31.740 1.00 76.12 483 ARG 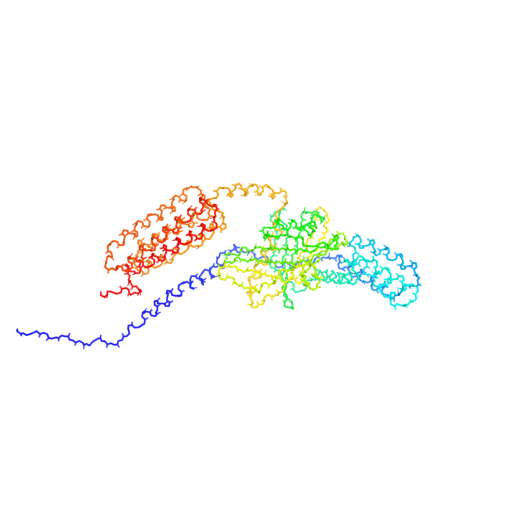A O 1
ATOM 3619 N N . HIS A 1 484 ? 9.899 -0.273 30.863 1.00 65.69 484 HIS A N 1
ATOM 3620 C CA . HIS A 1 484 ? 10.409 -0.899 29.642 1.00 65.69 484 HIS A CA 1
ATOM 3621 C C . HIS A 1 484 ? 10.184 -0.048 28.392 1.00 65.69 484 HIS A C 1
ATOM 3623 O O . HIS A 1 484 ? 10.671 -0.408 27.329 1.00 65.69 484 HIS A O 1
ATOM 3629 N N . GLY A 1 485 ? 9.415 1.045 28.490 1.00 80.44 485 GLY A N 1
ATOM 3630 C CA . GLY A 1 485 ? 9.015 1.834 27.322 1.00 80.44 485 GLY A CA 1
ATOM 3631 C C . GLY A 1 485 ? 8.140 1.057 26.329 1.00 80.44 485 GLY A C 1
ATOM 3632 O O . GLY A 1 485 ? 7.842 1.563 25.250 1.00 80.44 485 GLY A O 1
ATOM 3633 N N . ASP A 1 486 ? 7.692 -0.153 26.686 1.00 84.69 486 ASP A N 1
ATOM 3634 C CA . ASP A 1 486 ? 6.911 -1.031 25.818 1.00 84.69 486 ASP A CA 1
ATOM 3635 C C . ASP A 1 486 ? 5.439 -0.602 25.820 1.00 84.69 486 ASP A C 1
ATOM 3637 O O . ASP A 1 486 ? 4.593 -1.080 26.588 1.00 84.69 486 ASP A O 1
ATOM 3641 N N . ARG A 1 487 ? 5.154 0.379 24.961 1.00 86.81 487 ARG A N 1
ATOM 3642 C CA . ARG A 1 487 ? 3.827 0.979 24.794 1.00 86.81 487 ARG A CA 1
ATOM 3643 C C . ARG A 1 487 ? 2.828 0.017 24.134 1.00 86.81 487 ARG A C 1
ATOM 3645 O O . ARG A 1 487 ? 1.636 0.108 24.435 1.00 86.81 487 ARG A O 1
ATOM 3652 N N . ASP A 1 488 ? 3.282 -0.921 23.296 1.00 87.44 488 ASP A N 1
ATOM 3653 C CA . ASP A 1 488 ? 2.387 -1.884 22.636 1.00 87.44 488 ASP A CA 1
ATOM 3654 C C . ASP A 1 488 ? 1.839 -2.887 23.648 1.00 87.44 488 ASP A C 1
ATOM 3656 O O . ASP A 1 488 ? 0.621 -2.963 23.843 1.00 87.44 488 ASP A O 1
ATOM 3660 N N . SER A 1 489 ? 2.725 -3.573 24.376 1.00 86.25 489 SER A N 1
ATOM 3661 C CA . SER A 1 489 ? 2.309 -4.518 25.413 1.00 86.25 489 SER A CA 1
ATOM 3662 C C . SER A 1 489 ? 1.508 -3.817 26.505 1.00 86.25 489 SER A C 1
ATOM 3664 O O . SER A 1 489 ? 0.477 -4.329 26.939 1.00 86.25 489 SER A O 1
ATOM 3666 N N . SER A 1 490 ? 1.922 -2.613 26.922 1.00 91.62 490 SER A N 1
ATOM 3667 C CA . SER A 1 490 ? 1.169 -1.810 27.893 1.00 91.62 490 SER A CA 1
ATOM 3668 C C . SER A 1 490 ? -0.286 -1.597 27.463 1.00 91.62 490 SER A C 1
ATOM 3670 O O . SER A 1 490 ? -1.203 -1.801 28.263 1.00 91.62 490 SER A O 1
ATOM 3672 N N . SER A 1 491 ? -0.518 -1.258 26.193 1.00 92.94 491 SER A N 1
ATOM 3673 C CA . SER A 1 491 ? -1.873 -1.050 25.682 1.00 92.94 491 SER A CA 1
ATOM 3674 C C . SER A 1 491 ? -2.697 -2.340 25.611 1.00 92.94 491 SER A C 1
ATOM 3676 O O . SER A 1 491 ? -3.891 -2.299 25.890 1.00 92.94 491 SER A O 1
ATOM 3678 N N . TRP A 1 492 ? -2.088 -3.500 25.334 1.00 94.44 492 TRP A N 1
ATOM 3679 C CA . TRP A 1 492 ? -2.777 -4.797 25.417 1.00 94.44 492 TRP A CA 1
ATOM 3680 C C . TRP A 1 492 ? -3.198 -5.155 26.843 1.00 94.44 492 TRP A C 1
ATOM 3682 O O . TRP A 1 492 ? -4.320 -5.604 27.063 1.00 94.44 492 TRP A O 1
ATOM 3692 N N . TRP A 1 493 ? -2.345 -4.899 27.834 1.00 96.19 493 TRP A N 1
ATOM 3693 C CA . TRP A 1 493 ? -2.729 -5.067 29.237 1.00 96.19 493 TRP A CA 1
ATOM 3694 C C . TRP A 1 493 ? -3.843 -4.095 29.643 1.00 96.19 493 TRP A C 1
ATOM 3696 O O . TRP A 1 493 ? -4.728 -4.460 30.413 1.00 96.19 493 TRP A O 1
ATOM 3706 N N . HIS A 1 494 ? -3.871 -2.887 29.075 1.00 96.50 494 HIS A N 1
ATOM 3707 C CA . HIS A 1 494 ? -4.992 -1.967 29.269 1.00 96.50 494 HIS A CA 1
ATOM 3708 C C . HIS A 1 494 ? -6.291 -2.487 28.629 1.00 96.50 494 HIS A C 1
ATOM 3710 O O . HIS A 1 494 ? -7.353 -2.402 29.235 1.00 96.50 494 HIS A O 1
ATOM 3716 N N . VAL A 1 495 ? -6.222 -3.106 27.448 1.00 95.12 495 VAL A N 1
ATOM 3717 C CA . VAL A 1 495 ? -7.368 -3.823 26.859 1.00 95.12 495 VAL A CA 1
ATOM 3718 C C . VAL A 1 495 ? -7.860 -4.930 27.797 1.00 95.12 495 VAL A C 1
ATOM 3720 O O . VAL A 1 495 ? -9.065 -5.055 28.010 1.00 95.12 495 VAL A O 1
ATOM 3723 N N . GLY A 1 496 ? -6.944 -5.677 28.423 1.00 93.12 496 GLY A N 1
ATOM 3724 C CA . GLY A 1 496 ? -7.268 -6.672 29.450 1.00 93.12 496 GLY A CA 1
ATOM 3725 C C . GLY A 1 496 ? -8.072 -6.093 30.620 1.00 93.12 496 GLY A C 1
ATOM 3726 O O . GLY A 1 496 ? -9.082 -6.674 31.009 1.00 93.12 496 GLY A O 1
ATOM 3727 N N . LEU A 1 497 ? -7.703 -4.904 31.114 1.00 96.62 497 LEU A N 1
ATOM 3728 C CA . LEU A 1 497 ? -8.477 -4.181 32.134 1.00 96.62 497 LEU A CA 1
ATOM 3729 C C . LEU A 1 497 ? -9.930 -3.937 31.681 1.00 96.62 497 LEU A C 1
ATOM 3731 O O . LEU A 1 497 ? -10.853 -4.219 32.445 1.00 96.62 497 LEU A O 1
ATOM 3735 N N . HIS A 1 498 ? -10.145 -3.461 30.448 1.00 96.31 498 HIS A N 1
ATOM 3736 C CA . HIS A 1 498 ? -11.495 -3.247 29.911 1.00 96.31 498 HIS A CA 1
ATOM 3737 C C . HIS A 1 498 ? -12.291 -4.551 29.797 1.00 96.31 498 HIS A C 1
ATOM 3739 O O . HIS A 1 498 ? -13.477 -4.565 30.129 1.00 96.31 498 HIS A O 1
ATOM 3745 N N . LEU A 1 499 ? -11.659 -5.636 29.342 1.00 94.19 499 LEU A N 1
ATOM 3746 C CA . LEU A 1 499 ? -12.308 -6.942 29.213 1.00 94.19 499 LEU A CA 1
ATOM 3747 C C . LEU A 1 499 ? -12.741 -7.484 30.577 1.00 94.19 499 LEU A C 1
ATOM 3749 O O . LEU A 1 499 ? -13.911 -7.817 30.752 1.00 94.19 499 LEU A O 1
ATOM 3753 N N . CYS A 1 500 ? -11.830 -7.511 31.555 1.00 94.44 500 CYS A N 1
ATOM 3754 C CA . CYS A 1 500 ? -12.126 -7.980 32.907 1.00 94.44 500 CYS A CA 1
ATOM 3755 C C . CYS A 1 500 ? -13.225 -7.141 33.569 1.00 94.44 500 CYS A C 1
ATOM 3757 O O . CYS A 1 500 ? -14.180 -7.705 34.096 1.00 94.44 500 CYS A O 1
ATOM 3759 N N . GLY A 1 501 ? -13.130 -5.808 33.493 1.00 94.06 501 GLY A N 1
ATOM 3760 C CA . GLY A 1 501 ? -14.117 -4.913 34.098 1.00 94.06 501 GLY A CA 1
ATOM 3761 C C . GLY A 1 501 ? -15.512 -5.067 33.490 1.00 94.06 501 GLY A C 1
ATOM 3762 O O . GLY A 1 501 ? -16.496 -5.168 34.217 1.00 94.06 501 GLY A O 1
ATOM 3763 N N . ASN A 1 502 ? -15.621 -5.141 32.159 1.00 95.62 502 ASN A N 1
ATOM 3764 C CA . ASN A 1 502 ? -16.924 -5.284 31.505 1.00 95.62 502 ASN A CA 1
ATOM 3765 C C . ASN A 1 502 ? -17.526 -6.682 31.683 1.00 95.62 502 ASN A C 1
ATOM 3767 O O . ASN A 1 502 ? -18.722 -6.793 31.943 1.00 95.62 502 ASN A O 1
ATOM 3771 N N . ALA A 1 503 ? -16.718 -7.744 31.614 1.00 91.69 503 ALA A N 1
ATOM 3772 C CA . ALA A 1 503 ? -17.191 -9.097 31.904 1.00 91.69 503 ALA A CA 1
ATOM 3773 C C . ALA A 1 503 ? -17.694 -9.213 33.352 1.00 91.69 503 ALA A C 1
ATOM 3775 O O . ALA A 1 503 ? -18.788 -9.727 33.586 1.00 91.69 503 ALA A O 1
ATOM 3776 N N . GLY A 1 504 ? -16.938 -8.663 34.307 1.00 92.19 504 GLY A N 1
ATOM 3777 C CA . GLY A 1 504 ? -17.343 -8.563 35.706 1.00 92.19 504 GLY A CA 1
ATOM 3778 C C . GLY A 1 504 ? -18.676 -7.844 35.876 1.00 92.19 504 GLY A C 1
ATOM 3779 O O . GLY A 1 504 ? -19.578 -8.367 36.524 1.00 92.19 504 GLY A O 1
ATOM 3780 N N . ASN A 1 505 ? -18.828 -6.678 35.245 1.00 93.06 505 ASN A N 1
ATOM 3781 C CA . ASN A 1 505 ? -20.057 -5.888 35.316 1.00 93.06 505 ASN A CA 1
ATOM 3782 C C . ASN A 1 505 ? -21.273 -6.649 34.786 1.00 93.06 505 ASN A C 1
ATOM 3784 O O . ASN A 1 505 ? -22.312 -6.655 35.437 1.00 93.06 505 ASN A O 1
ATOM 3788 N N . VAL A 1 506 ? -21.152 -7.331 33.643 1.00 91.25 506 VAL A N 1
ATOM 3789 C CA . VAL A 1 506 ? -22.249 -8.144 33.093 1.00 91.25 506 VAL A CA 1
ATOM 3790 C C . VAL A 1 506 ? -22.659 -9.251 34.070 1.00 91.25 506 VAL A C 1
ATOM 3792 O O . VAL A 1 506 ? -23.853 -9.414 34.324 1.00 91.25 506 VAL A O 1
ATOM 3795 N N . LEU A 1 507 ? -21.690 -9.964 34.658 1.00 87.44 507 LEU A N 1
ATOM 3796 C CA . LEU A 1 507 ? -21.953 -11.012 35.653 1.00 87.44 507 LEU A CA 1
ATOM 3797 C C . LEU A 1 507 ? -22.629 -10.453 36.911 1.00 87.44 507 LEU A C 1
ATOM 3799 O O . LEU A 1 507 ? -23.594 -11.035 37.405 1.00 87.44 507 LEU A O 1
ATOM 3803 N N . LEU A 1 508 ? -22.151 -9.307 37.404 1.00 86.56 508 LEU A N 1
ATOM 3804 C CA . LEU A 1 508 ? -22.730 -8.631 38.560 1.00 86.56 508 LEU A CA 1
ATOM 3805 C C . LEU A 1 508 ? -24.179 -8.215 38.287 1.00 86.56 508 LEU A C 1
ATOM 3807 O O . LEU A 1 508 ? -25.057 -8.484 39.100 1.00 86.56 508 LEU A O 1
ATOM 3811 N N . TYR A 1 509 ? -24.447 -7.573 37.149 1.00 88.00 509 TYR A N 1
ATOM 3812 C CA . TYR A 1 509 ? -25.780 -7.055 36.836 1.00 88.00 509 TYR A CA 1
ATOM 3813 C C . TYR A 1 509 ? -26.798 -8.157 36.598 1.00 88.00 509 TYR A C 1
ATOM 3815 O O . TYR A 1 509 ? -27.956 -7.986 36.970 1.00 88.00 509 TYR A O 1
ATOM 3823 N N . ASP A 1 510 ? -26.377 -9.275 36.010 1.00 82.44 510 ASP A N 1
ATOM 3824 C CA . ASP A 1 510 ? -27.236 -10.444 35.886 1.00 82.44 510 ASP A CA 1
ATOM 3825 C C . ASP A 1 510 ? -27.609 -11.002 37.266 1.00 82.44 510 ASP A C 1
ATOM 3827 O O . ASP A 1 510 ? -28.793 -11.128 37.575 1.00 82.44 510 ASP A O 1
ATOM 3831 N N . ALA A 1 511 ? -26.627 -11.215 38.146 1.00 75.31 511 ALA A N 1
ATOM 3832 C CA . ALA A 1 511 ? -26.866 -11.744 39.489 1.00 75.31 511 ALA A CA 1
ATOM 3833 C C . ALA A 1 511 ? -27.699 -10.810 40.387 1.00 75.31 511 ALA A C 1
ATOM 3835 O O . ALA A 1 511 ? -28.496 -11.274 41.201 1.00 75.31 511 ALA A O 1
ATOM 3836 N N . VAL A 1 512 ? -27.521 -9.495 40.238 1.00 70.06 512 VAL A N 1
ATOM 3837 C CA . VAL A 1 512 ? -28.217 -8.454 41.017 1.00 70.06 512 VAL A CA 1
ATOM 3838 C C . VAL A 1 512 ? -29.597 -8.111 40.437 1.00 70.06 512 VAL A C 1
ATOM 3840 O O . VAL A 1 512 ? -30.428 -7.484 41.097 1.00 70.06 512 VAL A O 1
ATOM 3843 N N . GLY A 1 513 ? -29.826 -8.472 39.181 1.00 65.50 513 GLY A N 1
ATOM 3844 C CA . GLY A 1 513 ? -30.966 -8.048 38.397 1.00 65.50 513 GLY A CA 1
ATOM 3845 C C . GLY A 1 513 ? -32.134 -9.013 38.381 1.00 65.50 513 GLY A C 1
ATOM 3846 O O . GLY A 1 513 ? -32.567 -9.562 39.390 1.00 65.50 513 GLY A O 1
ATOM 3847 N N . ARG A 1 514 ? -32.651 -9.227 37.171 1.00 63.12 514 ARG A N 1
ATOM 3848 C CA . ARG A 1 514 ? -33.702 -10.211 36.903 1.00 63.12 514 ARG A CA 1
ATOM 3849 C C . ARG A 1 514 ? -33.158 -11.636 36.835 1.00 63.12 514 ARG A C 1
ATOM 3851 O O . ARG A 1 514 ? -33.964 -12.555 36.716 1.00 63.12 514 ARG A O 1
ATOM 3858 N N . ASN A 1 515 ? -31.837 -11.813 36.944 1.00 68.31 515 ASN A N 1
ATOM 3859 C CA . ASN A 1 515 ? -31.180 -13.110 37.018 1.00 68.31 515 ASN A CA 1
ATOM 3860 C C . ASN A 1 515 ? -31.501 -13.982 35.798 1.00 68.31 515 ASN A C 1
ATOM 3862 O O . ASN A 1 515 ? -32.037 -15.088 35.903 1.00 68.31 515 ASN A O 1
ATOM 3866 N N . LEU A 1 516 ? -31.220 -13.428 34.616 1.00 57.53 516 LEU A N 1
ATOM 3867 C CA . LEU A 1 516 ? -31.589 -14.007 33.327 1.00 57.53 516 LEU A CA 1
ATOM 3868 C C . LEU A 1 516 ? -30.789 -15.281 33.029 1.00 57.53 516 LEU A C 1
ATOM 3870 O O . LEU A 1 516 ? -31.320 -16.182 32.382 1.00 57.53 516 LEU A O 1
ATOM 3874 N N . VAL A 1 517 ? -29.551 -15.385 33.528 1.00 60.31 517 VAL A N 1
ATOM 3875 C CA . VAL A 1 517 ? -28.708 -16.590 33.383 1.00 60.31 517 VAL A CA 1
ATOM 3876 C C . VAL A 1 517 ? -29.029 -17.651 34.448 1.00 60.31 517 VAL A C 1
ATOM 3878 O O . VAL A 1 517 ? -28.550 -18.781 34.378 1.00 60.31 517 VAL A O 1
ATOM 3881 N N . GLY A 1 518 ? -29.925 -17.347 35.390 1.00 55.47 518 GLY A N 1
ATOM 3882 C CA . GLY A 1 518 ? -30.514 -18.354 36.263 1.00 55.47 518 GLY A CA 1
ATOM 3883 C C . GLY A 1 518 ? -29.592 -18.823 37.384 1.00 55.47 518 GLY A C 1
ATOM 3884 O O . GLY A 1 518 ? -29.589 -20.012 37.703 1.00 55.47 518 GLY A O 1
ATOM 3885 N N . TRP A 1 519 ? -28.893 -17.898 38.048 1.00 57.34 519 TRP A N 1
ATOM 3886 C CA . TRP A 1 519 ? -28.301 -18.075 39.381 1.00 57.34 519 TRP A CA 1
ATOM 3887 C C . TRP A 1 519 ? -29.410 -18.319 40.423 1.00 57.34 519 TRP A C 1
ATOM 3889 O O . TRP A 1 519 ? -29.634 -17.519 41.332 1.00 57.34 519 TRP A O 1
ATOM 3899 N N . ARG A 1 520 ? -30.219 -19.366 40.248 1.00 49.25 520 ARG A N 1
ATOM 3900 C CA . ARG A 1 520 ? -31.294 -19.719 41.171 1.00 49.25 520 ARG A CA 1
ATOM 3901 C C . ARG A 1 520 ? -30.691 -20.312 42.437 1.00 49.25 520 ARG A C 1
ATOM 3903 O O . ARG A 1 520 ? -29.753 -21.103 42.378 1.00 49.25 520 ARG A O 1
ATOM 3910 N N . ARG A 1 521 ? -31.291 -19.925 43.566 1.00 47.25 521 ARG A N 1
ATOM 3911 C CA . ARG A 1 521 ? -31.125 -20.542 44.886 1.00 47.25 521 ARG A CA 1
ATOM 3912 C C . ARG A 1 521 ? -31.106 -22.070 44.740 1.00 47.25 521 ARG A C 1
ATOM 3914 O O . ARG A 1 521 ? -32.064 -22.629 44.205 1.00 47.25 521 ARG A O 1
ATOM 3921 N N . ARG A 1 522 ? -30.045 -22.716 45.215 1.00 43.88 522 ARG A N 1
ATOM 3922 C CA . ARG A 1 522 ? -30.197 -24.020 45.859 1.00 43.88 522 ARG A CA 1
ATOM 3923 C C . ARG A 1 522 ? -30.272 -23.773 47.349 1.00 43.88 522 ARG A C 1
ATOM 3925 O O . ARG A 1 522 ? -29.498 -22.900 47.807 1.00 43.88 522 ARG A O 1
#

pLDDT: mean 75.59, std 19.09, range [28.97, 96.94]

Secondary structure (DSSP, 8-state):
------------S-SSHHHHHHHHHHHHHHHHHHHHHHHSTTTTPPS---------------HHHHHHHHHHHHHHHS-S---SSHHHHHHHHHHHHHHHHTT-HHHHHHHHHHHHHHHTS-HHHHHHHHHHHHTS-TTS-HHHHHHHHHHHHHHHHHHH--TTPEEEEEE--SSTTS-EEEEEEEEETTEEEEEEEEEESS-HHHHHHHHH-HHHHTTSTTEEEEEEEEEEETTEEEEEEEEEEEETTEEEEEEEEEEEEEEEETTEEEEEEEPPPGGG-TTS-PPP-----EETTTTEEEE---EEEEEEEEEE-SSS-EEEEEEEEEE--GGGS-HHHHHHHHHHHHHHHHHS--HHHHHHHHHHHHHHHHTBSS-HHHHHHHHHHHTTHHHHHHHHHHTT-HHHHHHHHHHHHHHHHHHTS-BSSHHHHHHHHHHHHHHHHHHHHHGGGTT-HHHHHHHHHHHHHHHHHHHHHHHIIIII--HHHHHHHHHHHHHHHHHHHHHHHHHHTT-TT-----

Sequence (522 aa):
MIHIEASSVEAAVSSTLPVAAVWLATALAPAIVLIVCLGLAPAFGPPRRSRSSVASAKQPDSEVLKVVESATAAAAVATAAPFQRASEVAETASAVQRLLEDDRYLVAEPLLQRLQATAVSGGAPARASARALSQLPASLPAATVLQRCVEARAALASICGAAGWRLVASTERESPAVPRSSTFLKREAGLMWSKTVAQLAVPAVDACAVVRESQLFKTYPCCVESERLAEVGRAEGLFRVEQRYEFPLVPVALREDIVLHGFLEHGGLLVCGRSPKQSEWADVRFPPKPPGRYSHFLGRYSWRTDVTALQFFVEPCGGAGCKMTLQLGVDDPGDACPNWLVDALMKRVIARLFSAREPSTMSELCEAEDDEESDLILPPRFARRIWLVSWLALSSGSAAIANGRRDCAALSVLMLATSLNYWRRPTHGPRRTVDMAAAAGSLIYQVAAVAPFSHCPIAAGAYLASVAAGAGCYARARLLSRRHGDRDSSSWWHVGLHLCGNAGNVLLYDAVGRNLVGWRRR

Foldseek 3Di:
DDDDDDDDDDDDDDPPPLQVVLVCCVVCVVVVVVCCVVVCVVVPDDPDDDPDDPPPPDAPPDPVVVVLVVLVVVLVVLQDDADPDLVVLVVLLVVLVVCVVVQALSNNQSSLNSLVVNLPVDDDNVVSSVVSQVPPDPLCRSVNSNVVNVQLSVLSCVLSDPPQWDWDDWDDPPDPFFWTKTKTWGDDPQKIKIKMKTKFLAALVVVVVCVQDQVSLVLQPFWPDKDFQDDSDNQKTWIWTWGWDDDVQAIEIETETKIWGWHDPDQKIKIKMWGDDCVVPVPGDDDDFDPQDQPPPVSHGYGHWTFHMWMWIWADDPHNIIMIMTMTMTRNPPPVDPPVVVVVVVVVSVSSVSSSTDPVCVVVVVVVVCVLQVQALAGLVLLSLQLVLLCLLVVLLVLLVVFVNPVSNVLSVQLSVLSNQCSNGPGPDDSVVSNVCSVVVSVVVLLVVLVVVVVLVPLSVLLVVLVVQLVVLQVVLVCCCPPVVNSNSSSVSNSSNSVSNSVSSSSSSCSNGPVSVPSDDD